Protein AF-A0A699ZHP1-F1 (afdb_monomer_lite)

Sequence (388 aa):
MDAKLERIQKSLENYLENKRQQSHIVPPAAAPRPALHLQFPRFYFLSSDDLLEILGQAKDPLNVQSHLKKCFEGIKKLDMNTPGDNERKQYLSLGIHSPDGEYLPFAGPVVTEGRPEEWLNRVEEAMFATTKKHLYKVLEDSKGPKCALRAATKKEKWVKDNQGQMIITAGQIVWTFECEKALGDLENARRAVKALKKKWVSYLNKLTAVTRSKLNKVERNKVVSLITIEVHARDVIEKLSKSNCTSVNDFEWVSQLRFYWDKDLNDCVVKQVLSVFVYGYEYQGNNGRLVITPLTDRCYMTLGAAMFTRRGGNPLGPAGTGKTETVKDFGKVWRTQPGVASWAARRLGWRKMVVETGRPAGWVVVEAGLQANPQPADDLLLLLTMDS

Foldseek 3Di:
DVVVVVVVVVVLVVVLVCLQCCVPDDDPPPDDDDRNLQHDLLCLLDDSVLVCQLQVCQQPLQSNLPCVVLRAQFANGFQWDDCPVVPHHAIWTQWGQGPLRDIQGFPDIQTSHGGNSNSVVSVLVRLQVSLLVQLVVLLVCCDDPNHCLPALVSVLVSLVVGFLLSNQQSVLQVLLVQLQVLLVPLVCSLVSLVVVLVSLVVSLVSLVVSCVDDDDSLSNLSSQQNSLSSVVSSVLSVVCNVVVRRHCPDLSNLQDWHWHCDPVVNFIWIHHNPAIATQASRRNGSPGADRCDPVLSVQLNQCRVCVRVLHFDWDWDAPPPCPLVSQVNSCSSSVAHVPQQSVQSVPDPDPDDPQVDSHGRTQRWGFDPDPDDDDDTRTITRDSDDDD

pLDDT: mean 75.22, std 22.06, range [23.98, 96.12]

Structure (mmCIF, N/CA/C/O backbone):
data_AF-A0A699ZHP1-F1
#
_entry.id   AF-A0A699ZHP1-F1
#
loop_
_atom_site.group_PDB
_atom_site.id
_atom_site.type_symbol
_atom_site.label_atom_id
_atom_site.label_alt_id
_atom_site.label_comp_id
_atom_site.label_asym_id
_atom_site.label_entity_id
_atom_site.label_seq_id
_atom_site.pdbx_PDB_ins_code
_atom_site.Cartn_x
_atom_site.Cartn_y
_atom_site.Cartn_z
_atom_site.occupancy
_atom_site.B_iso_or_equiv
_atom_site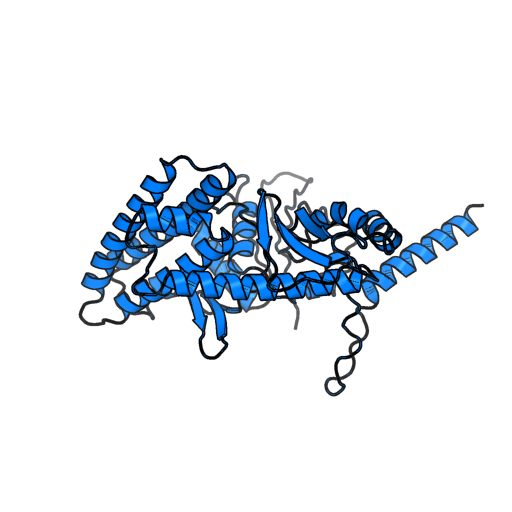.auth_seq_id
_atom_site.auth_comp_id
_atom_site.auth_asym_id
_atom_site.auth_atom_id
_atom_site.pdbx_PDB_model_num
ATOM 1 N N . MET A 1 1 ? 12.804 18.645 -50.765 1.00 52.72 1 MET A N 1
ATOM 2 C CA . MET A 1 1 ? 13.385 17.867 -49.645 1.00 52.72 1 MET A CA 1
ATOM 3 C C . MET A 1 1 ? 12.297 17.488 -48.635 1.00 52.72 1 MET A C 1
ATOM 5 O O . MET A 1 1 ? 12.365 16.406 -48.064 1.00 52.72 1 MET A O 1
ATOM 9 N N . ASP A 1 2 ? 11.241 18.299 -48.534 1.00 62.34 2 ASP A N 1
ATOM 10 C CA . ASP A 1 2 ? 10.147 18.166 -47.560 1.00 62.34 2 ASP A CA 1
ATOM 11 C C . ASP A 1 2 ? 9.269 16.922 -47.730 1.00 62.34 2 ASP A C 1
ATOM 13 O O . ASP A 1 2 ? 9.031 16.220 -46.757 1.00 62.34 2 ASP A O 1
ATOM 17 N N . ALA A 1 3 ? 8.910 16.526 -48.958 1.00 69.62 3 ALA A N 1
ATOM 18 C CA . ALA A 1 3 ? 8.063 15.342 -49.178 1.00 69.62 3 ALA A CA 1
ATOM 19 C C . ALA A 1 3 ? 8.698 14.016 -48.697 1.00 69.62 3 ALA A C 1
ATOM 21 O O . ALA A 1 3 ? 8.002 13.067 -48.330 1.00 69.62 3 ALA A O 1
ATOM 22 N N . LYS A 1 4 ? 10.037 13.925 -48.692 1.00 72.12 4 LYS A N 1
ATOM 23 C CA . LYS A 1 4 ? 10.760 12.752 -48.171 1.00 72.12 4 LYS A CA 1
ATOM 24 C C . LYS A 1 4 ? 10.788 12.766 -46.642 1.00 72.12 4 LYS A C 1
ATOM 26 O O . LYS A 1 4 ? 10.653 11.707 -46.035 1.00 72.12 4 LYS A O 1
ATOM 31 N N . LEU A 1 5 ? 10.922 13.949 -46.043 1.00 69.44 5 LEU A N 1
ATOM 32 C CA . LEU A 1 5 ? 10.890 14.144 -44.596 1.00 69.44 5 LEU A CA 1
ATOM 33 C C . LEU A 1 5 ? 9.489 13.860 -44.033 1.00 69.44 5 LEU A C 1
ATOM 35 O O . LEU A 1 5 ? 9.367 13.074 -43.099 1.00 69.44 5 LEU A O 1
ATOM 39 N N . GLU A 1 6 ? 8.438 14.379 -44.670 1.00 70.19 6 GLU A N 1
ATOM 40 C CA . GLU A 1 6 ? 7.038 14.114 -44.311 1.00 70.19 6 GLU A CA 1
ATOM 41 C C . GLU A 1 6 ? 6.690 12.625 -44.413 1.00 70.19 6 GLU A C 1
ATOM 43 O O . GLU A 1 6 ? 6.018 12.068 -43.546 1.00 70.19 6 GLU A O 1
ATOM 48 N N . ARG A 1 7 ? 7.187 11.931 -45.446 1.00 72.69 7 ARG A N 1
ATOM 49 C CA . ARG A 1 7 ? 6.970 10.485 -45.600 1.00 72.69 7 ARG A CA 1
ATOM 50 C C . ARG A 1 7 ? 7.659 9.677 -44.498 1.00 72.69 7 ARG A C 1
ATOM 52 O O . ARG A 1 7 ? 7.090 8.691 -44.031 1.00 72.69 7 ARG A O 1
ATOM 59 N N . ILE A 1 8 ? 8.857 10.087 -44.078 1.00 74.38 8 ILE A N 1
ATOM 60 C CA . ILE A 1 8 ? 9.579 9.463 -42.961 1.00 74.38 8 ILE A CA 1
ATOM 61 C C . ILE A 1 8 ? 8.850 9.739 -41.643 1.00 74.38 8 ILE A C 1
ATOM 63 O O . ILE A 1 8 ? 8.622 8.799 -40.887 1.00 74.38 8 ILE A O 1
ATOM 67 N N . GLN A 1 9 ? 8.418 10.978 -41.399 1.00 68.38 9 GLN A N 1
ATOM 68 C CA . GLN A 1 9 ? 7.644 11.349 -40.211 1.00 68.38 9 GLN A CA 1
ATOM 69 C C . GLN A 1 9 ? 6.340 10.556 -40.123 1.00 68.38 9 GLN A C 1
ATOM 71 O O . GLN A 1 9 ? 6.083 9.923 -39.106 1.00 68.38 9 GLN A O 1
ATOM 76 N N . LYS A 1 10 ? 5.574 10.470 -41.213 1.00 71.50 10 LYS A N 1
ATOM 77 C CA . LYS A 1 10 ? 4.336 9.683 -41.259 1.00 71.50 10 LYS A CA 1
ATOM 78 C C . LYS A 1 10 ? 4.587 8.187 -41.057 1.00 71.50 10 LYS A C 1
ATOM 80 O O . LYS A 1 10 ? 3.807 7.509 -40.397 1.00 71.50 10 LYS A O 1
ATOM 85 N N . SER A 1 11 ? 5.684 7.653 -41.596 1.00 72.31 11 SER A N 1
ATOM 86 C CA . SER A 1 11 ? 6.074 6.257 -41.363 1.00 72.31 11 SER A CA 1
ATOM 87 C C . SER A 1 11 ? 6.493 6.005 -39.913 1.00 72.31 11 SER A C 1
ATOM 89 O O . SER A 1 11 ? 6.223 4.927 -39.388 1.00 72.31 11 SER A O 1
ATOM 91 N N . LEU A 1 12 ? 7.148 6.975 -39.273 1.00 72.12 12 LEU A N 1
ATOM 92 C CA . LEU A 1 12 ? 7.563 6.911 -37.875 1.00 72.12 12 LEU A CA 1
ATOM 93 C C . LEU A 1 12 ? 6.357 7.009 -36.941 1.00 72.12 12 LEU A C 1
ATOM 95 O O . LEU A 1 12 ? 6.233 6.202 -36.026 1.00 72.12 12 LEU A O 1
ATOM 99 N N . GLU A 1 13 ? 5.440 7.937 -37.211 1.00 72.44 13 GLU A N 1
ATOM 100 C CA . GLU A 1 13 ? 4.164 8.051 -36.507 1.00 72.44 13 GLU A CA 1
ATOM 101 C C . GLU A 1 13 ? 3.360 6.763 -36.635 1.00 72.44 13 GLU A C 1
ATOM 103 O O . GLU A 1 13 ? 2.956 6.217 -35.617 1.00 72.44 13 GLU A O 1
ATOM 108 N N . ASN A 1 14 ? 3.228 6.206 -37.842 1.00 70.56 14 ASN A N 1
ATOM 109 C CA . ASN A 1 14 ? 2.560 4.922 -38.051 1.00 70.56 14 ASN A CA 1
ATOM 110 C C . ASN A 1 14 ? 3.281 3.767 -37.343 1.00 70.56 14 ASN A C 1
ATOM 112 O O . ASN A 1 14 ? 2.629 2.842 -36.876 1.00 70.56 14 ASN A O 1
ATOM 116 N N . TYR A 1 15 ? 4.613 3.774 -37.256 1.00 70.12 15 TYR A N 1
ATOM 117 C CA . TYR A 1 15 ? 5.363 2.751 -36.523 1.00 70.12 15 TYR A CA 1
ATOM 118 C C . TYR A 1 15 ? 5.148 2.864 -35.011 1.00 70.12 15 TYR A C 1
ATOM 120 O O . TYR A 1 15 ? 4.896 1.857 -34.355 1.00 70.12 15 TYR A O 1
ATOM 128 N N . LEU A 1 16 ? 5.200 4.075 -34.456 1.00 66.88 16 LEU A N 1
ATOM 129 C CA . LEU A 1 16 ? 4.931 4.339 -33.041 1.00 66.88 16 LEU A CA 1
ATOM 130 C C . LEU A 1 16 ? 3.478 4.053 -32.689 1.00 66.88 16 LEU A C 1
ATOM 132 O O . LEU A 1 16 ? 3.195 3.463 -31.650 1.00 66.88 16 LEU A O 1
ATOM 136 N N . GLU A 1 17 ? 2.563 4.433 -33.571 1.00 66.06 17 GLU A N 1
ATOM 137 C CA . GLU A 1 17 ? 1.153 4.126 -33.462 1.00 66.06 17 GLU A CA 1
ATOM 138 C C . GLU A 1 17 ? 0.940 2.625 -33.571 1.00 66.06 17 GLU A C 1
ATOM 140 O O . GLU A 1 17 ? 0.286 2.105 -32.696 1.00 66.06 17 GLU A O 1
ATOM 145 N N . ASN A 1 18 ? 1.594 1.890 -34.472 1.00 64.75 18 ASN A N 1
ATOM 146 C CA . ASN A 1 18 ? 1.578 0.422 -34.487 1.00 64.75 18 ASN A CA 1
ATOM 147 C C . ASN A 1 18 ? 2.233 -0.197 -33.248 1.00 64.75 18 ASN A C 1
ATOM 149 O O . ASN A 1 18 ? 1.796 -1.243 -32.800 1.00 64.75 18 ASN A O 1
ATOM 153 N N . LYS A 1 19 ? 3.257 0.406 -32.647 1.00 63.06 19 LYS A N 1
ATOM 154 C CA . LYS A 1 19 ? 3.838 -0.096 -31.392 1.00 63.06 19 LYS A CA 1
ATOM 155 C C . LYS A 1 19 ? 2.939 0.166 -30.187 1.00 63.06 19 LYS A C 1
ATOM 157 O O . LYS A 1 19 ? 2.912 -0.637 -29.259 1.00 63.06 19 LYS A O 1
ATOM 162 N N . ARG A 1 20 ? 2.134 1.227 -30.241 1.00 62.28 20 ARG A N 1
ATOM 163 C CA . ARG A 1 20 ? 1.015 1.461 -29.322 1.00 62.28 20 ARG A CA 1
ATOM 164 C C . ARG A 1 20 ? -0.159 0.502 -29.643 1.00 62.28 20 ARG A C 1
ATOM 166 O O . ARG A 1 20 ? -0.652 -0.174 -28.744 1.00 62.28 20 ARG A O 1
ATOM 173 N N . GLN A 1 21 ? -0.532 0.352 -30.920 1.00 48.00 21 GLN A N 1
ATOM 174 C CA . GLN A 1 21 ? -1.741 -0.279 -31.493 1.00 48.00 21 GLN A CA 1
ATOM 175 C C . GLN A 1 21 ? -1.615 -1.753 -31.912 1.00 48.00 21 GLN A C 1
ATOM 177 O O . GLN A 1 21 ? -2.642 -2.384 -32.131 1.00 48.00 21 GLN A O 1
ATOM 182 N N . GLN A 1 22 ? -0.437 -2.390 -31.932 1.00 46.50 22 GLN A N 1
ATOM 183 C CA . GLN A 1 22 ? -0.287 -3.863 -32.026 1.00 46.50 22 GLN A CA 1
ATOM 184 C C . GLN A 1 22 ? -0.970 -4.588 -30.837 1.00 46.50 22 GLN A C 1
ATOM 186 O O . GLN A 1 22 ? -0.930 -5.809 -30.725 1.00 46.50 22 GLN A O 1
ATOM 191 N N . SER A 1 23 ? -1.654 -3.805 -29.996 1.00 42.00 23 SER A N 1
ATOM 192 C CA . SER A 1 23 ? -2.767 -4.065 -29.086 1.00 42.00 23 SER A CA 1
ATOM 193 C C . SER A 1 23 ? -4.165 -4.321 -29.678 1.00 42.00 23 SER A C 1
ATOM 195 O O . SER A 1 23 ? -5.074 -4.598 -28.898 1.00 42.00 23 SER A O 1
ATOM 197 N N . HIS A 1 24 ? -4.373 -4.310 -31.002 1.00 35.88 24 HIS A N 1
ATOM 198 C CA . HIS A 1 24 ? -5.721 -4.376 -31.603 1.00 35.88 24 HIS A CA 1
ATOM 199 C C . HIS A 1 24 ? -6.226 -5.735 -32.135 1.00 35.88 24 HIS A C 1
ATOM 201 O O . HIS A 1 24 ? -7.325 -5.775 -32.684 1.00 35.88 24 HIS A O 1
ATOM 207 N N . ILE A 1 25 ? -5.527 -6.862 -31.954 1.00 33.66 25 ILE A N 1
ATOM 208 C CA . ILE A 1 25 ? -6.047 -8.174 -32.403 1.00 33.66 25 ILE A CA 1
ATOM 209 C C . ILE A 1 25 ? -6.575 -8.979 -31.208 1.00 33.66 25 ILE A C 1
ATOM 211 O O . ILE A 1 25 ? -5.808 -9.560 -30.442 1.00 33.66 25 ILE A O 1
ATOM 215 N N . VAL A 1 26 ? -7.901 -9.025 -31.064 1.00 34.53 26 VAL A N 1
ATOM 216 C CA . VAL A 1 26 ? -8.616 -9.970 -30.191 1.00 34.53 26 VAL A CA 1
ATOM 217 C C . VAL A 1 26 ? -8.819 -11.272 -30.977 1.00 34.53 26 VAL A C 1
ATOM 219 O O . VAL A 1 26 ? -9.536 -11.241 -31.977 1.00 34.53 26 VAL A O 1
ATOM 222 N N . PRO A 1 27 ? -8.238 -12.422 -30.586 1.00 32.12 27 PRO A N 1
ATOM 223 C CA . PRO A 1 27 ? -8.700 -13.698 -31.113 1.00 32.12 27 PRO A CA 1
ATOM 224 C C . PRO A 1 27 ? -10.036 -14.082 -30.444 1.00 32.12 27 PRO A C 1
ATOM 226 O O . PRO A 1 27 ? -10.270 -13.725 -29.285 1.00 32.12 27 PRO A O 1
ATOM 229 N N . PRO A 1 28 ? -10.922 -14.811 -31.145 1.00 31.16 28 PRO A N 1
ATOM 230 C CA . PRO A 1 28 ? -12.184 -15.283 -30.584 1.00 31.16 28 PRO A CA 1
ATOM 231 C C . PRO A 1 28 ? -11.946 -16.191 -29.366 1.00 31.16 28 PRO A C 1
ATOM 233 O O . PRO A 1 28 ? -10.908 -16.845 -29.253 1.00 31.16 28 PRO A O 1
ATOM 236 N N . ALA A 1 29 ? -12.934 -16.225 -28.468 1.00 39.66 29 ALA A N 1
ATOM 237 C CA . ALA A 1 29 ? -12.890 -16.688 -27.074 1.00 39.66 29 ALA A CA 1
ATOM 238 C C . ALA A 1 29 ? -12.468 -18.156 -26.798 1.00 39.66 29 ALA A C 1
ATOM 240 O O . ALA A 1 29 ? -12.630 -18.625 -25.675 1.00 39.66 29 ALA A O 1
ATOM 241 N N . ALA A 1 30 ? -11.923 -18.886 -27.773 1.00 33.75 30 ALA A N 1
ATOM 242 C CA . ALA A 1 30 ? -11.600 -20.309 -27.650 1.00 33.75 30 ALA A CA 1
ATOM 243 C C . ALA A 1 30 ? -10.181 -20.710 -28.110 1.00 33.75 30 ALA A C 1
ATOM 245 O O . ALA A 1 30 ? -9.866 -21.897 -28.110 1.00 33.75 30 ALA A O 1
ATOM 246 N N . ALA A 1 31 ? -9.304 -19.770 -28.477 1.00 28.89 31 ALA A N 1
ATOM 247 C CA . ALA A 1 31 ? -7.920 -20.095 -28.844 1.00 28.89 31 ALA A CA 1
ATOM 248 C C . ALA A 1 31 ? -6.948 -19.939 -27.651 1.00 28.89 31 ALA A C 1
ATOM 250 O O . ALA A 1 31 ? -7.197 -19.114 -26.765 1.00 28.89 31 ALA A O 1
ATOM 251 N N . PRO A 1 32 ? -5.820 -20.683 -27.610 1.00 31.91 32 PRO A N 1
ATOM 252 C CA . PRO A 1 32 ? -4.766 -20.472 -26.616 1.00 31.91 32 PRO A CA 1
ATOM 253 C C . PRO A 1 32 ? -4.280 -19.012 -26.654 1.00 31.91 32 PRO A C 1
ATOM 255 O O . PRO A 1 32 ? -4.531 -18.295 -27.621 1.00 31.91 32 PRO A O 1
ATOM 258 N N . ARG A 1 33 ? -3.572 -18.551 -25.617 1.00 39.47 33 ARG A N 1
ATOM 259 C CA . ARG A 1 33 ? -3.128 -17.152 -25.443 1.00 39.47 33 ARG A CA 1
ATOM 260 C C . ARG A 1 33 ? -1.634 -16.918 -25.795 1.00 39.47 33 ARG A C 1
ATOM 262 O O . ARG A 1 33 ? -0.928 -16.448 -24.907 1.00 39.47 33 ARG A O 1
ATOM 269 N N . PRO A 1 34 ? -1.059 -17.196 -26.992 1.00 31.14 34 PRO A N 1
ATOM 270 C CA . PRO A 1 34 ? 0.388 -17.063 -27.163 1.00 31.14 34 PRO A CA 1
ATOM 271 C C . PRO A 1 34 ? 0.831 -15.714 -27.762 1.00 31.14 34 PRO A C 1
ATOM 273 O O . PRO A 1 34 ? 2.028 -15.488 -27.859 1.00 31.14 34 PRO A O 1
ATOM 276 N N . ALA A 1 35 ? -0.074 -14.803 -28.160 1.00 31.94 35 ALA A N 1
ATOM 277 C CA . ALA A 1 35 ? 0.300 -13.603 -28.939 1.00 31.94 35 ALA A CA 1
ATOM 278 C C . ALA A 1 35 ? 0.097 -12.240 -28.237 1.00 31.94 35 ALA A C 1
ATOM 280 O O . ALA A 1 35 ? 0.490 -11.211 -28.779 1.00 31.94 35 ALA A O 1
ATOM 281 N N . LEU A 1 36 ? -0.475 -12.204 -27.028 1.00 35.25 36 LEU A N 1
ATOM 282 C CA . LEU A 1 36 ? -0.736 -10.957 -26.280 1.00 35.25 36 LEU A CA 1
ATOM 283 C C . LEU A 1 36 ? 0.455 -10.467 -25.427 1.00 35.25 36 LEU A C 1
ATOM 285 O O . LEU A 1 36 ? 0.421 -9.347 -24.928 1.00 35.25 36 LEU A O 1
ATOM 289 N N . HIS A 1 37 ? 1.524 -11.261 -25.289 1.00 39.12 37 HIS A N 1
ATOM 290 C CA . HIS A 1 37 ? 2.690 -10.952 -24.438 1.00 39.12 37 HIS A CA 1
ATOM 291 C C . HIS A 1 37 ? 3.654 -9.881 -24.996 1.00 39.12 37 HIS A C 1
ATOM 293 O O . HIS A 1 37 ? 4.602 -9.499 -24.313 1.00 39.12 37 HIS A O 1
ATOM 299 N N . LEU A 1 38 ? 3.421 -9.371 -26.211 1.00 44.81 38 LEU A N 1
ATOM 300 C CA . LEU A 1 38 ? 4.279 -8.369 -26.870 1.00 44.81 38 LEU A CA 1
ATOM 301 C C . LEU A 1 38 ? 3.907 -6.912 -26.544 1.00 44.81 38 LEU A C 1
ATOM 303 O O . LEU A 1 38 ? 4.507 -5.985 -27.078 1.00 44.81 38 LEU A O 1
ATOM 307 N N . GLN A 1 39 ? 2.896 -6.688 -25.705 1.00 62.38 39 GLN A N 1
ATOM 308 C CA . GLN A 1 39 ? 2.345 -5.358 -25.461 1.00 62.38 39 GLN A CA 1
ATOM 309 C C . GLN A 1 39 ? 2.686 -4.907 -24.046 1.00 62.38 39 GLN A C 1
ATOM 311 O O . GLN A 1 39 ? 2.377 -5.612 -23.090 1.00 62.38 39 GLN A O 1
ATOM 316 N N . PHE A 1 40 ? 3.278 -3.720 -23.909 1.00 71.81 40 PHE A N 1
ATOM 317 C CA . PHE A 1 40 ? 3.445 -3.049 -22.621 1.00 71.81 40 PHE A CA 1
ATOM 318 C C . PHE A 1 40 ? 2.531 -1.812 -22.587 1.00 71.81 40 PHE A C 1
ATOM 320 O O . PHE A 1 40 ? 2.897 -0.754 -23.109 1.00 71.81 40 PHE A O 1
ATOM 327 N N . PRO A 1 41 ? 1.317 -1.913 -22.002 1.00 69.62 41 PRO A N 1
ATOM 328 C CA . PRO A 1 41 ? 0.298 -0.858 -22.060 1.00 69.62 41 PRO A CA 1
ATOM 329 C C . PRO A 1 41 ? 0.749 0.492 -21.495 1.00 69.62 41 PRO A C 1
ATOM 331 O O . PRO A 1 41 ? 0.171 1.531 -21.802 1.00 69.62 41 PRO A O 1
ATOM 334 N N . ARG A 1 42 ? 1.792 0.508 -20.667 1.00 76.19 42 ARG A N 1
ATOM 335 C CA . ARG A 1 42 ? 2.310 1.729 -20.048 1.00 76.19 42 ARG A CA 1
ATOM 336 C C . ARG A 1 42 ? 2.996 2.670 -21.046 1.00 76.19 42 ARG A C 1
ATOM 338 O O . ARG A 1 42 ? 3.093 3.862 -20.772 1.00 76.19 42 ARG A O 1
ATOM 345 N N . PHE A 1 43 ? 3.382 2.189 -22.229 1.00 77.00 43 PHE A N 1
ATOM 346 C CA . PHE A 1 43 ? 3.931 3.037 -23.295 1.00 77.00 43 PHE A CA 1
ATOM 347 C C . PHE A 1 43 ? 2.943 4.063 -23.858 1.00 77.00 43 PHE A C 1
ATOM 349 O O . PHE A 1 43 ? 3.375 5.062 -24.426 1.00 77.00 43 PHE A O 1
ATOM 356 N N . TYR A 1 44 ? 1.636 3.882 -23.650 1.00 68.81 44 TYR A N 1
ATOM 357 C CA . TYR A 1 44 ? 0.631 4.885 -24.018 1.00 68.81 44 TYR A CA 1
ATOM 358 C C . TYR A 1 44 ? 0.781 6.211 -23.265 1.00 68.81 44 TYR A C 1
ATOM 360 O O . TYR A 1 44 ? 0.340 7.247 -23.750 1.00 68.81 44 TYR A O 1
ATOM 368 N N . PHE A 1 45 ? 1.405 6.182 -22.090 1.00 70.19 45 PHE A N 1
ATOM 369 C CA . PHE A 1 45 ? 1.596 7.358 -21.245 1.00 70.19 45 PHE A CA 1
ATOM 370 C C . PHE A 1 45 ? 2.929 8.068 -21.512 1.00 70.19 45 PHE A C 1
ATOM 372 O O . PHE A 1 45 ? 3.229 9.076 -20.874 1.00 70.19 45 PHE A O 1
ATOM 379 N N . LEU A 1 46 ? 3.738 7.541 -22.435 1.00 74.38 46 LEU A N 1
ATOM 380 C CA . LEU A 1 46 ? 5.011 8.129 -22.824 1.00 74.38 46 LEU A CA 1
ATOM 381 C C . LEU A 1 46 ? 4.845 9.037 -24.042 1.00 74.38 46 LEU A C 1
ATOM 383 O O . LEU A 1 46 ? 4.063 8.760 -24.957 1.00 74.38 46 LEU A O 1
ATOM 387 N N . SER A 1 47 ? 5.641 10.107 -24.071 1.00 80.44 47 SER A N 1
ATOM 388 C CA . SER A 1 47 ? 5.798 10.916 -25.277 1.00 80.44 47 SER A CA 1
ATOM 389 C C . SER A 1 47 ? 6.355 10.064 -26.427 1.00 80.44 47 SER A C 1
ATOM 391 O O . SER A 1 47 ? 6.946 9.002 -26.215 1.00 80.44 47 SER A O 1
ATOM 393 N N . SER A 1 48 ? 6.141 10.506 -27.667 1.00 77.38 48 SER A N 1
ATOM 394 C CA . SER A 1 48 ? 6.714 9.826 -28.836 1.00 77.38 48 SER A CA 1
ATOM 395 C C . SER A 1 48 ? 8.244 9.776 -28.767 1.00 77.38 48 SER A C 1
ATOM 397 O O . SER A 1 48 ? 8.817 8.736 -29.078 1.00 77.38 48 SER A O 1
ATOM 399 N N . ASP A 1 49 ? 8.879 10.842 -28.277 1.00 83.00 49 ASP A N 1
ATOM 400 C CA . ASP A 1 49 ? 10.335 10.935 -28.137 1.00 83.00 49 ASP A CA 1
ATOM 401 C C . ASP A 1 49 ? 10.865 9.954 -27.082 1.00 83.00 49 ASP A C 1
ATOM 403 O O . ASP A 1 49 ? 11.767 9.172 -27.366 1.00 83.00 49 ASP A O 1
ATOM 407 N N . ASP A 1 50 ? 10.226 9.892 -25.906 1.00 84.00 50 ASP A N 1
ATOM 408 C CA . ASP A 1 50 ? 10.565 8.911 -24.865 1.00 84.00 50 ASP A CA 1
ATOM 409 C C . ASP A 1 50 ? 10.458 7.472 -25.369 1.00 84.00 50 ASP A C 1
ATOM 411 O O . ASP A 1 50 ? 11.301 6.627 -25.069 1.00 84.00 50 ASP A O 1
ATOM 415 N N . LEU A 1 51 ? 9.396 7.175 -26.121 1.00 82.12 51 LEU A N 1
ATOM 416 C CA . LEU A 1 51 ? 9.183 5.840 -26.660 1.00 82.12 51 LEU A CA 1
ATOM 417 C C . LEU A 1 51 ? 10.275 5.479 -27.676 1.00 82.12 51 LEU A C 1
ATOM 419 O O . LEU A 1 51 ? 10.766 4.352 -27.665 1.00 82.12 51 LEU A O 1
ATOM 423 N N . LEU A 1 52 ? 10.691 6.425 -28.523 1.00 83.31 52 LEU A N 1
ATOM 424 C CA . LEU A 1 52 ? 11.794 6.220 -29.462 1.00 83.31 52 LEU A CA 1
ATOM 425 C C . LEU A 1 52 ? 13.126 5.999 -28.748 1.00 83.31 52 LEU A C 1
ATOM 427 O O . LEU A 1 52 ? 13.871 5.107 -29.150 1.00 83.31 52 LEU A O 1
ATOM 431 N N . GLU A 1 53 ? 13.409 6.750 -27.685 1.00 86.00 53 GLU A N 1
ATOM 432 C CA . GLU A 1 53 ? 14.623 6.567 -26.885 1.00 86.00 53 GLU A CA 1
ATOM 433 C C . GLU A 1 53 ? 14.655 5.176 -26.242 1.00 86.00 53 GLU A C 1
ATOM 435 O O . GLU A 1 53 ? 15.637 4.449 -26.396 1.00 86.00 53 GLU A O 1
ATOM 440 N N . ILE A 1 54 ? 13.556 4.735 -25.623 1.00 86.00 54 ILE A N 1
ATOM 441 C CA . ILE A 1 54 ? 13.463 3.392 -25.031 1.00 86.00 54 ILE A CA 1
ATOM 442 C C . ILE A 1 54 ? 13.669 2.301 -26.089 1.00 86.00 54 ILE A C 1
ATOM 444 O O . ILE A 1 54 ? 14.423 1.354 -25.860 1.00 86.00 54 ILE A O 1
ATOM 448 N N . LEU A 1 55 ? 13.013 2.417 -27.248 1.00 83.94 55 LEU A N 1
ATOM 449 C CA . LEU A 1 55 ? 13.108 1.419 -28.318 1.00 83.94 55 LEU A CA 1
ATOM 450 C C . LEU A 1 55 ? 14.479 1.431 -29.011 1.00 83.94 55 LEU A C 1
ATOM 452 O O . LEU A 1 55 ? 14.965 0.375 -29.420 1.00 83.94 55 LEU A O 1
ATOM 456 N N . GLY A 1 56 ? 15.120 2.597 -29.118 1.00 83.12 56 GLY A N 1
ATOM 457 C CA . GLY A 1 56 ? 16.466 2.756 -29.668 1.00 83.12 56 GLY A CA 1
ATOM 458 C C . GLY A 1 56 ? 17.555 2.153 -28.776 1.00 83.12 56 GLY A C 1
ATOM 459 O O . GLY A 1 56 ? 18.560 1.658 -29.283 1.00 83.12 56 GLY A O 1
ATOM 460 N N . GLN A 1 57 ? 17.325 2.115 -27.461 1.00 82.19 57 GLN A N 1
ATOM 461 C CA . GLN A 1 57 ? 18.248 1.574 -26.456 1.00 82.19 57 GLN A CA 1
ATOM 462 C C . GLN A 1 57 ? 18.050 0.071 -26.178 1.00 82.19 57 GLN A C 1
ATOM 464 O O . GLN A 1 57 ? 18.529 -0.444 -25.173 1.00 82.19 57 GLN A O 1
ATOM 469 N N . ALA A 1 58 ? 17.395 -0.681 -27.073 1.00 74.44 58 ALA A N 1
ATOM 470 C CA . ALA A 1 58 ? 17.114 -2.111 -26.873 1.00 74.44 58 ALA A CA 1
ATOM 471 C C . ALA A 1 58 ? 18.361 -2.991 -26.624 1.00 74.44 58 ALA A C 1
ATOM 473 O O . ALA A 1 58 ? 18.238 -4.087 -26.083 1.00 74.44 58 ALA A O 1
ATOM 474 N N . LYS A 1 59 ? 19.554 -2.530 -27.027 1.00 77.81 59 LYS A N 1
ATOM 475 C CA . LYS A 1 59 ? 20.829 -3.230 -26.802 1.00 77.81 59 LYS A CA 1
ATOM 476 C C . LYS A 1 59 ? 21.467 -2.934 -25.442 1.00 77.81 59 LYS A C 1
ATOM 478 O O . LYS A 1 59 ? 22.289 -3.730 -25.005 1.00 77.81 59 LYS A O 1
ATOM 483 N N . ASP A 1 60 ? 21.109 -1.823 -24.799 1.00 83.94 60 ASP A N 1
ATOM 484 C CA . ASP A 1 60 ? 21.666 -1.410 -23.510 1.00 83.94 60 ASP A CA 1
ATOM 485 C C . ASP A 1 60 ? 20.541 -1.052 -22.518 1.00 83.94 60 ASP A C 1
ATOM 487 O O . ASP A 1 60 ? 20.083 0.097 -22.451 1.00 83.94 60 ASP A O 1
ATOM 491 N N . PRO A 1 61 ? 20.082 -2.037 -21.722 1.00 85.69 61 PRO A N 1
ATOM 492 C CA . PRO A 1 61 ? 19.007 -1.860 -20.747 1.00 85.69 61 PRO A CA 1
ATOM 493 C C . PRO A 1 61 ? 19.294 -0.793 -19.682 1.00 85.69 61 PRO A C 1
ATOM 495 O O . PRO A 1 61 ? 18.354 -0.259 -19.086 1.00 85.69 61 PRO A O 1
ATOM 498 N N . LEU A 1 62 ? 20.567 -0.450 -19.438 1.00 87.00 62 LEU A N 1
ATOM 499 C CA . LEU A 1 62 ? 20.935 0.566 -18.451 1.00 87.00 62 LEU A CA 1
ATOM 500 C C . LEU A 1 62 ? 20.452 1.959 -18.862 1.00 87.00 62 LEU A C 1
ATOM 502 O O . LEU A 1 62 ? 20.042 2.736 -17.999 1.00 87.00 62 LEU A O 1
ATOM 506 N N . ASN A 1 63 ? 20.406 2.259 -20.161 1.00 87.31 63 ASN A N 1
ATOM 507 C CA . ASN A 1 63 ? 19.943 3.559 -20.654 1.00 87.31 63 ASN A CA 1
ATOM 508 C C . ASN A 1 63 ? 18.419 3.720 -20.534 1.00 87.31 63 ASN A C 1
ATOM 510 O O . ASN A 1 63 ? 17.925 4.838 -20.422 1.00 87.31 63 ASN A O 1
ATOM 514 N N . VAL A 1 64 ? 17.666 2.616 -20.456 1.00 88.81 64 VAL A N 1
ATOM 515 C CA . VAL A 1 64 ? 16.203 2.637 -20.261 1.00 88.81 64 VAL A CA 1
ATOM 516 C C . VAL A 1 64 ? 15.817 3.077 -18.836 1.00 88.81 64 VAL A C 1
ATOM 518 O O . VAL A 1 64 ? 14.710 3.570 -18.608 1.00 88.81 64 VAL A O 1
ATOM 521 N N . GLN A 1 65 ? 16.734 2.962 -17.866 1.00 88.75 65 GLN A N 1
ATOM 522 C CA . GLN A 1 65 ? 16.512 3.287 -16.449 1.00 88.75 65 GLN A CA 1
ATOM 523 C C . GLN A 1 65 ? 15.973 4.709 -16.216 1.00 88.75 65 GLN A C 1
ATOM 525 O O . GLN A 1 65 ? 15.122 4.916 -1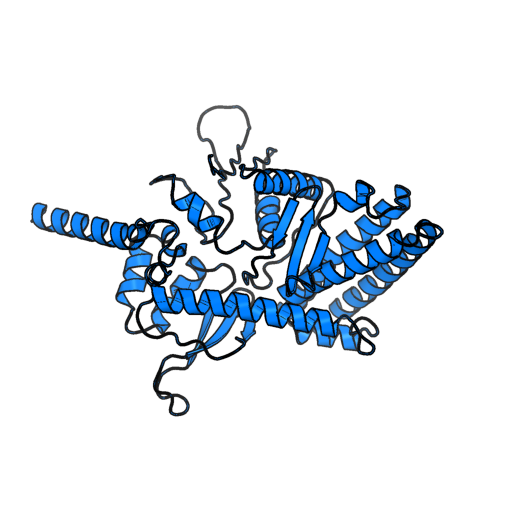5.350 1.00 88.75 65 GLN A O 1
ATOM 530 N N . SER A 1 66 ? 16.425 5.693 -17.002 1.00 89.00 66 SER A N 1
ATOM 531 C CA . SER A 1 66 ? 16.007 7.103 -16.899 1.00 89.00 66 SER A CA 1
ATOM 532 C C . SER A 1 66 ? 14.506 7.307 -17.164 1.00 89.00 66 SER A C 1
ATOM 534 O O . SER A 1 66 ? 13.895 8.230 -16.607 1.00 89.00 66 SER A O 1
ATOM 536 N N . HIS A 1 67 ? 13.901 6.416 -17.955 1.00 87.50 67 HIS A N 1
ATOM 537 C CA . HIS A 1 67 ? 12.489 6.440 -18.328 1.00 87.50 67 HIS A CA 1
ATOM 538 C C . HIS A 1 67 ? 11.606 5.599 -17.397 1.00 87.50 67 HIS A C 1
ATOM 540 O O . HIS A 1 67 ? 10.383 5.736 -17.438 1.00 87.50 67 HIS A O 1
ATOM 546 N N . LEU A 1 68 ? 12.177 4.777 -16.506 1.00 87.44 68 LEU A N 1
ATOM 547 C CA . LEU A 1 68 ? 11.393 3.913 -15.612 1.00 87.44 68 LEU A CA 1
ATOM 548 C C . LEU A 1 68 ? 10.482 4.703 -14.672 1.00 87.44 68 LEU A C 1
ATOM 550 O O . LEU A 1 68 ? 9.344 4.297 -14.471 1.00 87.44 68 LEU A O 1
ATOM 554 N N . LYS A 1 69 ? 10.913 5.878 -14.198 1.00 85.00 69 LYS A N 1
ATOM 555 C CA . LYS A 1 69 ? 10.071 6.795 -13.401 1.00 85.00 69 LYS A CA 1
ATOM 556 C C . LYS A 1 69 ? 8.826 7.283 -14.151 1.00 85.00 69 LYS A C 1
ATOM 558 O O . LYS A 1 69 ? 7.851 7.700 -13.536 1.00 85.00 69 LYS A O 1
ATOM 563 N N . LYS A 1 70 ? 8.907 7.311 -15.487 1.00 82.19 70 LYS A N 1
ATOM 564 C CA . LYS A 1 70 ? 7.798 7.662 -16.372 1.00 82.19 70 LYS A CA 1
ATOM 565 C C . LYS A 1 70 ? 6.963 6.446 -16.713 1.00 82.19 70 LYS A C 1
ATOM 567 O O . LYS A 1 70 ? 5.912 6.683 -17.264 1.00 82.19 70 LYS A O 1
ATOM 572 N N . CYS A 1 71 ? 7.431 5.219 -16.443 1.00 81.38 71 CYS A N 1
ATOM 573 C CA . CYS A 1 71 ? 6.747 3.936 -16.653 1.00 81.38 71 CYS A CA 1
ATOM 574 C C . CYS A 1 71 ? 6.010 3.470 -15.379 1.00 81.38 71 CYS A C 1
ATOM 576 O O . CYS A 1 71 ? 4.880 2.998 -15.429 1.00 81.38 71 CYS A O 1
ATOM 578 N N . PHE A 1 72 ? 6.640 3.630 -14.220 1.00 84.38 72 PHE A N 1
ATOM 579 C CA . PHE A 1 72 ? 6.181 3.115 -12.937 1.00 84.38 72 PHE A CA 1
ATOM 580 C C . PHE A 1 72 ? 6.282 4.198 -11.868 1.00 84.38 72 PHE A C 1
ATOM 582 O O . PHE A 1 72 ? 7.257 4.944 -11.817 1.00 84.38 72 PHE A O 1
ATOM 589 N N . GLU A 1 73 ? 5.312 4.240 -10.957 1.00 80.50 73 GLU A N 1
ATOM 590 C CA . GLU A 1 73 ? 5.342 5.200 -9.853 1.00 80.50 73 GLU A CA 1
ATOM 591 C C . GLU A 1 73 ? 6.413 4.845 -8.809 1.00 80.50 73 GLU A C 1
ATOM 593 O O . GLU A 1 73 ? 7.155 5.715 -8.354 1.00 80.50 73 GLU A O 1
ATOM 598 N N . GLY A 1 74 ? 6.520 3.563 -8.438 1.00 85.31 74 GLY A N 1
ATOM 599 C CA . GLY A 1 74 ? 7.425 3.105 -7.381 1.00 85.31 74 GLY A CA 1
ATOM 600 C C . GLY A 1 74 ? 8.807 2.649 -7.836 1.00 85.31 74 GLY A C 1
ATOM 601 O O . GLY A 1 74 ? 9.570 2.184 -6.991 1.00 85.31 74 GLY A O 1
ATOM 602 N N . ILE A 1 75 ? 9.154 2.766 -9.123 1.00 90.81 75 ILE A N 1
ATOM 603 C CA . ILE A 1 75 ? 10.466 2.355 -9.649 1.00 90.81 75 ILE A CA 1
ATOM 604 C C . ILE A 1 75 ? 11.236 3.595 -10.100 1.00 90.81 75 ILE A C 1
ATOM 606 O O . ILE A 1 75 ? 10.950 4.186 -11.137 1.00 90.81 75 ILE A O 1
ATOM 610 N N . LYS A 1 76 ? 12.255 3.975 -9.326 1.00 91.25 76 LYS A N 1
ATOM 611 C CA . LYS A 1 76 ? 13.241 4.980 -9.746 1.00 91.25 76 LYS A CA 1
ATOM 612 C C . LYS A 1 76 ? 14.317 4.350 -10.616 1.00 91.25 76 LYS A C 1
ATOM 614 O O . LYS A 1 76 ? 14.694 4.931 -11.626 1.00 91.25 76 LYS A O 1
ATOM 619 N N . LYS A 1 77 ? 14.838 3.206 -10.173 1.00 93.38 77 LYS A N 1
ATOM 620 C CA . LYS A 1 77 ? 15.814 2.405 -10.907 1.00 93.38 77 LYS A CA 1
ATOM 621 C C . LYS A 1 77 ? 15.708 0.934 -10.514 1.00 93.38 77 LYS A C 1
ATOM 623 O O . LYS A 1 77 ? 15.332 0.619 -9.385 1.00 93.38 77 LYS A O 1
ATOM 628 N N . LEU A 1 78 ? 16.067 0.054 -11.430 1.00 93.50 78 LEU A N 1
ATOM 629 C CA . LEU A 1 78 ? 16.279 -1.364 -11.189 1.00 93.50 78 LEU A CA 1
ATOM 630 C C . LEU A 1 78 ? 17.722 -1.598 -10.746 1.00 93.50 78 LEU A C 1
ATOM 632 O O . LEU A 1 78 ? 18.647 -0.950 -11.235 1.00 93.50 78 LEU A O 1
ATOM 636 N N . ASP A 1 79 ? 17.904 -2.522 -9.818 1.00 92.62 79 ASP A N 1
ATOM 637 C CA . ASP A 1 79 ? 19.216 -3.006 -9.404 1.00 92.62 79 ASP A CA 1
ATOM 638 C C . ASP A 1 79 ? 19.684 -4.032 -10.437 1.00 92.62 79 ASP A C 1
ATOM 640 O O . ASP A 1 79 ? 19.306 -5.200 -10.354 1.00 92.62 79 ASP A O 1
ATOM 644 N N . MET A 1 80 ? 20.333 -3.552 -11.503 1.00 89.38 80 MET A N 1
ATOM 645 C CA . MET A 1 80 ? 20.763 -4.355 -12.650 1.00 89.38 80 MET A CA 1
ATOM 646 C C . MET A 1 80 ? 22.243 -4.706 -12.532 1.00 89.38 80 MET A C 1
ATOM 648 O O . MET A 1 80 ? 23.084 -3.816 -12.426 1.00 89.38 80 MET A O 1
ATOM 652 N N . ASN A 1 81 ? 22.551 -5.991 -12.651 1.00 85.62 81 ASN A N 1
ATOM 653 C CA . ASN A 1 81 ? 23.909 -6.493 -12.786 1.00 85.62 81 ASN A CA 1
ATOM 654 C C . ASN A 1 81 ? 24.232 -6.664 -14.271 1.00 85.62 81 ASN A C 1
ATOM 656 O O . ASN A 1 81 ? 23.411 -7.187 -15.035 1.00 85.62 81 ASN A O 1
ATOM 660 N N . THR A 1 82 ? 25.426 -6.236 -14.670 1.00 78.19 82 THR A N 1
ATOM 661 C CA . THR A 1 82 ? 25.899 -6.315 -16.052 1.00 78.19 82 THR A CA 1
ATOM 662 C C . THR A 1 82 ? 26.440 -7.709 -16.389 1.00 78.19 82 THR A C 1
ATOM 664 O O . THR A 1 82 ? 26.911 -8.433 -15.506 1.00 78.19 82 THR A O 1
ATOM 667 N N . PRO A 1 83 ? 26.409 -8.105 -17.674 1.00 69.31 83 PRO A N 1
ATOM 668 C CA . PRO A 1 83 ? 27.172 -9.252 -18.149 1.00 69.31 83 PRO A CA 1
ATOM 669 C C . PRO A 1 83 ? 28.663 -9.055 -17.835 1.00 69.31 83 PRO A C 1
ATOM 671 O O . PRO A 1 83 ? 29.211 -7.988 -18.103 1.00 69.31 83 PRO A O 1
ATOM 674 N N . GLY A 1 84 ? 29.315 -10.067 -17.263 1.00 63.62 84 GLY A N 1
ATOM 675 C CA . GLY A 1 84 ? 30.718 -10.012 -16.829 1.00 63.62 84 GLY A CA 1
ATOM 676 C C . GLY A 1 84 ? 30.926 -9.796 -15.325 1.00 63.62 84 GLY A C 1
ATOM 677 O O . GLY A 1 84 ? 31.927 -10.272 -14.794 1.00 63.62 84 GLY A O 1
ATOM 678 N N . ASP A 1 85 ? 29.964 -9.205 -14.609 1.00 62.91 85 ASP A N 1
ATOM 679 C CA . ASP A 1 85 ? 29.979 -9.200 -13.141 1.00 62.91 85 ASP A CA 1
ATOM 680 C C . ASP A 1 85 ? 29.623 -10.604 -12.619 1.00 62.91 85 ASP A C 1
ATOM 682 O O . ASP A 1 85 ? 28.550 -11.143 -12.915 1.00 62.91 85 ASP A O 1
ATOM 686 N N . ASN A 1 86 ? 30.511 -11.207 -11.821 1.00 59.97 86 ASN A N 1
ATOM 687 C CA . ASN A 1 86 ? 30.356 -12.562 -11.266 1.00 59.97 86 ASN A CA 1
ATOM 688 C C . ASN A 1 86 ? 30.105 -13.661 -12.329 1.00 59.97 86 ASN A C 1
ATOM 690 O O . ASN A 1 86 ? 29.244 -14.516 -12.125 1.00 59.97 86 ASN A O 1
ATOM 694 N N . GLU A 1 87 ? 30.811 -13.620 -13.470 1.00 59.53 87 GLU A N 1
ATOM 695 C CA . GLU A 1 87 ? 30.741 -14.626 -14.561 1.00 59.53 87 GLU A CA 1
ATOM 696 C C . GLU A 1 87 ? 29.364 -14.763 -15.250 1.00 59.53 87 GLU A C 1
ATOM 698 O O . GLU A 1 87 ? 29.057 -15.761 -15.910 1.00 59.53 87 GLU A O 1
ATOM 703 N N . ARG A 1 88 ? 28.499 -13.750 -15.128 1.00 64.19 88 ARG A N 1
ATOM 704 C CA . ARG A 1 88 ? 27.140 -13.787 -15.688 1.00 64.19 88 ARG A CA 1
ATOM 705 C C . ARG A 1 88 ? 27.123 -13.427 -17.170 1.00 64.19 88 ARG A C 1
ATOM 707 O O . ARG A 1 88 ? 27.786 -12.490 -17.600 1.00 64.19 88 ARG A O 1
ATOM 714 N N . LYS A 1 89 ? 26.302 -14.144 -17.945 1.00 68.38 89 LYS A N 1
ATOM 715 C CA . LYS A 1 89 ? 26.173 -13.971 -19.405 1.00 68.38 89 LYS A CA 1
ATOM 716 C C . LYS A 1 89 ? 25.118 -12.940 -19.833 1.00 68.38 89 LYS A C 1
ATOM 718 O O . LYS A 1 89 ? 25.097 -12.582 -21.002 1.00 68.38 89 LYS A O 1
ATOM 723 N N . GLN A 1 90 ? 24.246 -12.491 -18.927 1.00 78.75 90 GLN A N 1
ATOM 724 C CA . GLN A 1 90 ? 23.055 -11.691 -19.254 1.00 78.75 90 GLN A CA 1
ATOM 725 C C . GLN A 1 90 ? 22.833 -10.556 -18.251 1.00 78.75 90 GLN A C 1
ATOM 727 O O . GLN A 1 90 ? 23.257 -10.653 -17.098 1.00 78.75 90 GLN A O 1
ATOM 732 N N . TYR A 1 91 ? 22.108 -9.518 -18.678 1.00 83.94 91 TYR A N 1
ATOM 733 C CA . TYR A 1 91 ? 21.611 -8.468 -17.788 1.00 83.94 91 TYR A CA 1
ATOM 734 C C . TYR A 1 91 ? 20.513 -9.032 -16.880 1.00 83.94 91 TYR A C 1
ATOM 736 O O . TYR A 1 91 ? 19.482 -9.517 -17.356 1.00 83.94 91 TYR A O 1
ATOM 744 N N . LEU A 1 92 ? 20.731 -8.963 -15.567 1.00 88.94 92 LEU A N 1
ATOM 745 C CA . LEU A 1 92 ? 19.791 -9.454 -14.560 1.00 88.94 92 LEU A CA 1
ATOM 746 C C . LEU A 1 92 ? 19.467 -8.350 -13.566 1.00 88.94 92 LEU A C 1
ATOM 748 O O . LEU A 1 92 ? 20.376 -7.710 -13.047 1.00 88.94 92 LEU A O 1
ATOM 752 N N . SER A 1 93 ? 18.193 -8.192 -13.225 1.00 91.31 93 SER A N 1
ATOM 753 C CA . SER A 1 93 ? 17.767 -7.331 -12.133 1.00 91.31 93 SER A CA 1
ATOM 754 C C . SER A 1 93 ? 17.472 -8.121 -10.860 1.00 91.31 93 SER A C 1
ATOM 756 O O . SER A 1 93 ? 16.754 -9.121 -10.890 1.00 91.31 93 SER A O 1
ATOM 758 N N . LEU A 1 94 ? 18.022 -7.666 -9.733 1.00 93.19 94 LEU A N 1
ATOM 759 C CA . LEU A 1 94 ? 17.852 -8.279 -8.412 1.00 93.19 94 LEU A CA 1
ATOM 760 C C . LEU A 1 94 ? 16.749 -7.617 -7.578 1.00 93.19 94 LEU A C 1
ATOM 762 O O . LEU A 1 94 ? 16.242 -8.226 -6.636 1.00 93.19 94 LEU A O 1
ATOM 766 N N . GLY A 1 95 ? 16.347 -6.395 -7.921 1.00 94.19 95 GLY A N 1
ATOM 767 C CA . GLY A 1 95 ? 15.338 -5.665 -7.168 1.00 94.19 95 GLY A CA 1
ATOM 768 C C . GLY A 1 95 ? 15.036 -4.275 -7.712 1.00 94.19 95 GLY A C 1
ATOM 769 O O . GLY A 1 95 ? 15.570 -3.829 -8.728 1.00 94.19 95 GLY A O 1
ATOM 770 N N . ILE A 1 96 ? 14.166 -3.580 -6.990 1.00 95.50 96 ILE A N 1
ATOM 771 C CA . ILE A 1 96 ? 13.662 -2.246 -7.304 1.00 95.50 96 ILE A CA 1
ATOM 772 C C . ILE A 1 96 ? 14.172 -1.254 -6.262 1.00 95.50 96 ILE A C 1
ATOM 774 O O . ILE A 1 96 ? 13.981 -1.443 -5.061 1.00 95.50 96 ILE A O 1
ATOM 778 N N . HIS A 1 97 ? 14.725 -0.134 -6.721 1.00 94.75 97 HIS A N 1
ATOM 779 C CA . HIS A 1 97 ? 14.899 1.058 -5.901 1.00 94.75 97 HIS A CA 1
ATOM 780 C C . HIS A 1 97 ? 13.752 2.032 -6.152 1.00 94.75 97 HIS A C 1
ATOM 782 O O . HIS A 1 97 ? 13.535 2.496 -7.275 1.00 94.75 97 HIS A O 1
ATOM 788 N N . SER A 1 98 ? 13.051 2.385 -5.084 1.00 93.19 98 SER A N 1
ATOM 789 C CA . SER A 1 98 ? 11.987 3.385 -5.119 1.00 93.19 98 SER A CA 1
ATOM 790 C C . SER A 1 98 ? 12.523 4.821 -5.179 1.00 93.19 98 SER A C 1
ATOM 792 O O . SER A 1 98 ? 13.674 5.079 -4.798 1.00 93.19 98 SER A O 1
ATOM 794 N N . PRO A 1 99 ? 11.691 5.789 -5.607 1.00 88.75 99 PRO A N 1
ATOM 795 C CA . PRO A 1 99 ? 12.015 7.213 -5.532 1.00 88.75 99 PRO A CA 1
ATOM 796 C C . PRO A 1 99 ? 12.384 7.689 -4.124 1.00 88.75 99 PRO A C 1
ATOM 798 O O . PRO A 1 99 ? 13.271 8.532 -3.978 1.00 88.75 99 PRO A O 1
ATOM 801 N N . ASP A 1 100 ? 11.767 7.092 -3.104 1.00 87.81 100 ASP A N 1
ATOM 802 C CA . ASP A 1 100 ? 11.955 7.440 -1.693 1.00 87.81 100 ASP A CA 1
ATOM 803 C C . ASP A 1 100 ? 13.238 6.851 -1.083 1.00 87.81 100 ASP A C 1
ATOM 805 O O . ASP A 1 100 ? 13.557 7.138 0.069 1.00 87.81 100 ASP A O 1
ATOM 809 N N . GLY A 1 101 ? 13.985 6.037 -1.839 1.00 89.19 101 GLY A N 1
ATOM 810 C CA . GLY A 1 101 ? 15.226 5.390 -1.394 1.00 89.19 101 GLY A CA 1
ATOM 811 C C . GLY A 1 101 ? 15.036 4.010 -0.757 1.00 89.19 101 GLY A C 1
ATOM 812 O O . GLY A 1 101 ? 16.006 3.397 -0.323 1.00 89.19 101 GLY A O 1
ATOM 813 N N . GLU A 1 102 ? 13.809 3.495 -0.714 1.00 92.69 102 GLU A N 1
ATOM 814 C CA . GLU A 1 102 ? 13.506 2.136 -0.261 1.00 92.69 102 GLU A CA 1
ATOM 815 C C . GLU A 1 102 ? 13.858 1.096 -1.333 1.00 92.69 102 GLU A C 1
ATOM 817 O O . GLU A 1 102 ? 13.607 1.329 -2.519 1.00 92.69 102 GLU A O 1
ATOM 822 N N . TYR A 1 103 ? 14.400 -0.047 -0.910 1.00 94.12 103 TYR A N 1
ATOM 823 C CA . TYR A 1 103 ? 14.750 -1.173 -1.775 1.00 94.12 103 TYR A CA 1
ATOM 824 C C . TYR A 1 103 ? 13.773 -2.339 -1.588 1.00 94.12 103 TYR A C 1
ATOM 826 O O . TYR A 1 103 ? 13.476 -2.730 -0.453 1.00 94.12 103 TYR A O 1
ATOM 834 N N . LEU A 1 104 ? 13.296 -2.899 -2.698 1.00 94.88 104 LEU A N 1
ATOM 835 C CA . LEU A 1 104 ? 12.475 -4.104 -2.749 1.00 94.88 104 LEU A CA 1
ATOM 836 C C . LEU A 1 104 ? 13.234 -5.186 -3.540 1.00 94.88 104 LEU A C 1
ATOM 838 O O . LEU A 1 104 ? 13.303 -5.081 -4.765 1.00 94.88 104 LEU A O 1
ATOM 842 N N . PRO A 1 105 ? 13.802 -6.211 -2.881 1.00 94.75 105 PRO A N 1
ATOM 843 C CA . PRO A 1 105 ? 14.453 -7.318 -3.578 1.00 94.75 105 PRO A CA 1
ATOM 844 C C . PRO A 1 105 ? 13.405 -8.189 -4.266 1.00 94.75 105 PRO A C 1
ATOM 846 O O . PRO A 1 105 ? 12.388 -8.508 -3.654 1.00 94.75 105 PRO A O 1
ATOM 849 N N . PHE A 1 106 ? 13.654 -8.607 -5.505 1.00 94.69 106 PHE A N 1
ATOM 850 C CA . PHE A 1 106 ? 12.782 -9.557 -6.188 1.00 94.69 106 PHE A CA 1
ATOM 851 C C . PHE A 1 106 ? 12.828 -10.939 -5.530 1.00 94.69 106 PHE A C 1
ATOM 853 O O . PHE A 1 106 ? 13.813 -11.335 -4.906 1.00 94.69 106 PHE A O 1
ATOM 860 N N . ALA A 1 107 ? 11.756 -11.716 -5.707 1.00 89.69 107 ALA A N 1
ATOM 861 C CA . ALA A 1 107 ? 11.711 -13.105 -5.254 1.00 89.69 107 ALA A CA 1
ATOM 862 C C . ALA A 1 107 ? 12.770 -13.998 -5.935 1.00 89.69 107 ALA A C 1
ATOM 864 O O . ALA A 1 107 ? 13.165 -15.009 -5.353 1.00 89.69 107 ALA A O 1
ATOM 865 N N . GLY A 1 108 ? 13.209 -13.619 -7.136 1.00 88.94 108 GLY A N 1
ATOM 866 C CA . GLY A 1 108 ? 14.316 -14.207 -7.882 1.00 88.94 108 GLY A CA 1
ATOM 867 C C . GLY A 1 108 ? 14.827 -13.225 -8.948 1.00 88.94 108 GLY A C 1
ATOM 868 O O . GLY A 1 108 ? 14.131 -12.250 -9.240 1.00 88.94 108 GLY A O 1
ATOM 869 N N . PRO A 1 109 ? 16.026 -13.444 -9.517 1.00 90.44 109 PRO A N 1
ATOM 870 C CA . PRO A 1 109 ? 16.585 -12.567 -10.544 1.00 90.44 109 PRO A CA 1
ATOM 871 C C . PRO A 1 109 ? 15.682 -12.480 -11.781 1.00 90.44 109 PRO A C 1
ATOM 873 O O . PRO A 1 109 ? 15.209 -13.500 -12.280 1.00 90.44 109 PRO A O 1
ATOM 876 N N . VAL A 1 110 ? 15.478 -11.268 -12.297 1.00 92.56 110 VAL A N 1
ATOM 877 C CA . VAL A 1 110 ? 14.661 -11.002 -13.490 1.00 92.56 110 VAL A CA 1
ATOM 878 C C . VAL A 1 110 ? 15.575 -10.707 -14.668 1.00 92.56 110 VAL A C 1
ATOM 880 O O . VAL A 1 110 ? 16.410 -9.812 -14.591 1.00 92.56 110 VAL A O 1
ATOM 883 N N . VAL A 1 111 ? 15.419 -11.429 -15.775 1.00 90.56 111 VAL A N 1
ATOM 884 C CA . VAL A 1 111 ? 16.206 -11.182 -16.992 1.00 90.56 111 VAL A CA 1
ATOM 885 C C . VAL A 1 111 ? 15.743 -9.885 -17.654 1.00 90.56 111 VAL A C 1
ATOM 887 O O . VAL A 1 111 ? 14.595 -9.790 -18.089 1.00 90.56 111 VAL A O 1
ATOM 890 N N . THR A 1 112 ? 16.644 -8.910 -17.763 1.00 88.50 112 THR A N 1
ATOM 891 C CA . THR A 1 112 ? 16.403 -7.594 -18.376 1.00 88.50 112 THR A CA 1
ATOM 892 C C . THR A 1 112 ? 17.168 -7.465 -19.686 1.00 88.50 112 THR A C 1
ATOM 894 O O . THR A 1 112 ? 17.936 -6.532 -19.876 1.00 88.50 112 THR A O 1
ATOM 897 N N . GLU A 1 113 ? 17.000 -8.442 -20.573 1.00 84.38 113 GLU A N 1
ATOM 898 C CA . GLU A 1 113 ? 17.657 -8.516 -21.881 1.00 84.38 113 GLU A CA 1
ATOM 899 C C . GLU A 1 113 ? 16.609 -8.719 -22.986 1.00 84.38 113 GLU A C 1
ATOM 901 O O . GLU A 1 113 ? 15.561 -9.346 -22.768 1.00 84.38 113 GLU A O 1
ATOM 906 N N . GLY A 1 114 ? 16.904 -8.195 -24.177 1.00 84.62 114 GLY A N 1
ATOM 907 C CA . GLY A 1 114 ? 16.037 -8.265 -25.349 1.00 84.62 114 GLY A CA 1
ATOM 908 C C . GLY A 1 114 ? 15.151 -7.031 -25.496 1.00 84.62 114 GLY A C 1
ATOM 909 O O . GLY A 1 114 ? 15.514 -5.926 -25.091 1.00 84.62 114 GLY A O 1
ATOM 910 N N . ARG A 1 115 ? 13.975 -7.204 -26.106 1.00 84.69 115 ARG A N 1
ATOM 911 C CA . ARG A 1 115 ? 13.069 -6.084 -26.392 1.00 84.69 115 ARG A CA 1
ATOM 912 C C . ARG A 1 115 ? 12.587 -5.426 -25.089 1.00 84.69 115 ARG A C 1
ATOM 914 O O . ARG A 1 115 ? 12.106 -6.153 -24.217 1.00 84.69 115 ARG A O 1
ATOM 921 N N . PRO A 1 116 ? 12.631 -4.081 -24.974 1.00 86.69 116 PRO A N 1
ATOM 922 C CA . PRO A 1 116 ? 12.132 -3.349 -23.807 1.00 86.69 116 PRO A CA 1
ATOM 923 C C . PRO A 1 116 ? 10.733 -3.763 -23.365 1.00 86.69 116 PRO A C 1
ATOM 925 O O . PRO A 1 116 ? 10.508 -4.016 -22.190 1.00 86.69 116 PRO A O 1
ATOM 928 N N . GLU A 1 117 ? 9.824 -3.921 -24.322 1.00 83.56 117 GLU A N 1
ATOM 929 C CA . GLU A 1 117 ? 8.435 -4.348 -24.122 1.00 83.56 117 GLU A CA 1
ATOM 930 C C . GLU A 1 117 ? 8.340 -5.654 -23.306 1.00 83.56 117 GLU A C 1
ATOM 932 O O . GLU A 1 117 ? 7.577 -5.756 -22.347 1.00 83.56 117 GLU A O 1
ATOM 937 N N . GLU A 1 118 ? 9.159 -6.648 -23.658 1.00 85.25 118 GLU A N 1
ATOM 938 C CA . GLU A 1 118 ? 9.096 -7.998 -23.097 1.00 85.25 118 GLU A CA 1
ATOM 939 C C . GLU A 1 118 ? 9.711 -8.074 -21.701 1.00 85.25 118 GLU A C 1
ATOM 941 O O . GLU A 1 118 ? 9.186 -8.763 -20.824 1.00 85.25 118 GLU A O 1
ATOM 946 N N . TRP A 1 119 ? 10.848 -7.412 -21.473 1.00 88.81 119 TRP A N 1
ATOM 947 C CA . TRP A 1 119 ? 11.466 -7.443 -20.149 1.00 88.81 119 TRP A CA 1
ATOM 948 C C . TRP A 1 119 ? 10.804 -6.471 -19.169 1.00 88.81 119 TRP A C 1
ATOM 950 O O . TRP A 1 119 ? 10.767 -6.774 -17.980 1.00 88.81 119 TRP A O 1
ATOM 960 N N . LEU A 1 120 ? 10.208 -5.364 -19.631 1.00 88.38 120 LEU A N 1
ATOM 961 C CA . LEU A 1 120 ? 9.396 -4.487 -18.778 1.00 88.38 120 LEU A CA 1
ATOM 962 C C . LEU A 1 120 ? 8.137 -5.204 -18.269 1.00 88.38 120 LEU A C 1
ATOM 964 O O . LEU A 1 120 ? 7.806 -5.066 -17.091 1.00 88.38 120 LEU A O 1
ATOM 968 N N . ASN A 1 121 ? 7.498 -6.032 -19.105 1.00 85.62 121 ASN A N 1
ATOM 969 C CA . ASN A 1 121 ? 6.415 -6.926 -18.675 1.00 85.62 121 ASN A CA 1
ATOM 970 C C . ASN A 1 121 ? 6.897 -7.931 -17.614 1.00 85.62 121 ASN A C 1
ATOM 972 O O . ASN A 1 121 ? 6.270 -8.074 -16.569 1.00 85.62 121 ASN A O 1
ATOM 976 N N . ARG A 1 122 ? 8.061 -8.568 -17.821 1.00 89.50 122 ARG A N 1
ATOM 977 C CA . ARG A 1 122 ? 8.659 -9.480 -16.824 1.00 89.50 122 ARG A CA 1
ATOM 978 C C . ARG A 1 122 ? 8.963 -8.780 -15.495 1.00 89.50 122 ARG A C 1
ATOM 980 O O . ARG A 1 122 ? 8.749 -9.359 -14.433 1.00 89.50 122 ARG A O 1
ATOM 987 N N . VAL A 1 123 ? 9.447 -7.537 -15.540 1.00 91.69 123 VAL A N 1
ATOM 988 C CA . VAL A 1 123 ? 9.679 -6.708 -14.346 1.00 91.69 123 VAL A CA 1
ATOM 989 C C . VAL A 1 123 ? 8.365 -6.399 -13.627 1.00 91.69 123 VAL A C 1
ATOM 991 O O . VAL A 1 123 ? 8.322 -6.480 -12.401 1.00 91.69 123 VAL A O 1
ATOM 994 N N . GLU A 1 124 ? 7.298 -6.075 -14.358 1.00 88.38 124 GLU A N 1
ATOM 995 C CA . GLU A 1 124 ? 5.970 -5.830 -13.785 1.00 88.38 124 GLU A CA 1
ATOM 996 C C . GLU A 1 124 ? 5.402 -7.084 -13.100 1.00 88.38 124 GLU A C 1
ATOM 998 O O . GLU A 1 124 ? 5.010 -7.031 -11.932 1.00 88.38 124 GLU A O 1
ATOM 1003 N N . GLU A 1 125 ? 5.438 -8.234 -13.775 1.00 88.94 125 GLU A N 1
ATOM 1004 C CA . GLU A 1 125 ? 5.003 -9.517 -13.211 1.00 88.94 125 GLU A CA 1
ATOM 1005 C C . GLU A 1 125 ? 5.808 -9.880 -11.950 1.00 88.94 125 GLU A C 1
ATOM 1007 O O . GLU A 1 125 ? 5.241 -10.236 -10.909 1.00 88.94 125 GLU A O 1
ATOM 1012 N N . ALA A 1 126 ? 7.135 -9.727 -12.006 1.00 92.19 126 ALA A N 1
ATOM 1013 C CA . ALA A 1 126 ? 8.018 -9.975 -10.872 1.00 92.19 126 ALA A CA 1
ATOM 1014 C C . ALA A 1 126 ? 7.766 -9.005 -9.710 1.00 92.19 126 ALA A C 1
ATOM 1016 O O . ALA A 1 126 ? 7.823 -9.416 -8.546 1.00 92.19 126 ALA A O 1
ATOM 1017 N N . MET A 1 127 ? 7.458 -7.737 -9.997 1.00 91.94 127 MET A N 1
ATOM 1018 C CA . MET A 1 127 ? 7.091 -6.732 -8.999 1.00 91.94 127 MET A CA 1
ATOM 1019 C C . MET A 1 127 ? 5.819 -7.141 -8.254 1.00 91.94 127 MET A C 1
ATOM 1021 O O . MET A 1 127 ? 5.818 -7.124 -7.020 1.00 91.94 127 MET A O 1
ATOM 1025 N N . PHE A 1 128 ? 4.765 -7.549 -8.967 1.00 89.62 128 PHE A N 1
ATOM 1026 C CA . PHE A 1 128 ? 3.514 -7.992 -8.344 1.00 89.62 128 PHE A CA 1
ATOM 1027 C C . PHE A 1 128 ? 3.716 -9.249 -7.494 1.00 89.62 128 PHE A C 1
ATOM 1029 O O . PHE A 1 128 ? 3.334 -9.273 -6.321 1.00 89.62 128 PHE A O 1
ATOM 1036 N N . ALA A 1 129 ? 4.388 -10.268 -8.038 1.00 91.38 129 ALA A N 1
ATOM 1037 C CA . ALA A 1 129 ? 4.663 -11.514 -7.324 1.00 91.38 129 ALA A CA 1
ATOM 1038 C C . ALA A 1 129 ? 5.501 -11.282 -6.055 1.00 91.38 129 ALA A C 1
ATOM 1040 O O . ALA A 1 129 ? 5.199 -11.812 -4.982 1.00 91.38 129 ALA A O 1
ATOM 1041 N N . THR A 1 130 ? 6.535 -10.445 -6.156 1.00 94.38 130 THR A N 1
ATOM 1042 C CA . THR A 1 130 ? 7.407 -10.095 -5.029 1.00 94.38 130 THR A CA 1
ATOM 1043 C C . THR A 1 130 ? 6.647 -9.301 -3.971 1.00 94.38 130 THR A C 1
ATOM 1045 O O . THR A 1 130 ? 6.748 -9.611 -2.785 1.00 94.38 130 THR A O 1
ATOM 1048 N N . THR A 1 131 ? 5.838 -8.324 -4.385 1.00 93.44 131 THR A N 1
ATOM 1049 C CA . THR A 1 131 ? 5.012 -7.508 -3.485 1.00 93.44 131 THR A CA 1
ATOM 1050 C C . THR A 1 131 ? 4.011 -8.377 -2.728 1.00 93.44 131 THR A C 1
ATOM 1052 O O . THR A 1 131 ? 3.921 -8.275 -1.504 1.00 93.44 131 THR A O 1
ATOM 1055 N N . LYS A 1 132 ? 3.335 -9.308 -3.413 1.00 93.44 132 LYS A N 1
ATOM 1056 C CA . LYS A 1 132 ? 2.439 -10.294 -2.789 1.00 93.44 132 LYS A CA 1
ATOM 1057 C C . LYS A 1 132 ? 3.167 -11.184 -1.779 1.00 93.44 132 LYS A C 1
ATOM 1059 O O . LYS A 1 132 ? 2.712 -11.321 -0.643 1.00 93.44 132 LYS A O 1
ATOM 1064 N N . LYS A 1 133 ? 4.324 -11.739 -2.156 1.00 94.12 133 LYS A N 1
ATOM 1065 C CA . LYS A 1 133 ? 5.151 -12.592 -1.284 1.00 94.12 133 LYS A CA 1
ATOM 1066 C C . LYS A 1 133 ? 5.630 -11.846 -0.034 1.00 94.12 133 LYS A C 1
ATOM 1068 O O . LYS A 1 133 ? 5.539 -12.378 1.071 1.00 94.12 133 LYS A O 1
ATOM 1073 N N . HIS A 1 134 ? 6.123 -10.618 -0.195 1.00 93.75 134 HIS A N 1
ATOM 1074 C CA . HIS A 1 134 ? 6.572 -9.784 0.920 1.00 93.75 134 HIS A CA 1
ATOM 1075 C C . HIS A 1 134 ? 5.407 -9.375 1.824 1.00 93.75 134 HIS A C 1
ATOM 1077 O O . HIS A 1 134 ? 5.544 -9.457 3.042 1.00 93.75 134 HIS A O 1
ATOM 1083 N N . LEU A 1 135 ? 4.248 -9.008 1.264 1.00 93.69 135 LEU A N 1
ATOM 1084 C CA . LEU A 1 135 ? 3.053 -8.709 2.054 1.00 93.69 135 LEU A CA 1
ATOM 1085 C C . LEU A 1 135 ? 2.638 -9.905 2.916 1.00 93.69 135 LEU A C 1
ATOM 1087 O O . LEU A 1 135 ? 2.417 -9.739 4.114 1.00 93.69 135 LEU A O 1
ATOM 1091 N N . TYR A 1 136 ? 2.584 -11.104 2.328 1.00 92.62 136 TYR A N 1
ATOM 1092 C CA . TYR A 1 136 ? 2.236 -12.318 3.063 1.00 92.62 136 TYR A CA 1
ATOM 1093 C C . TYR A 1 136 ? 3.224 -12.598 4.201 1.00 92.62 136 TYR A C 1
ATOM 1095 O O . TYR A 1 136 ? 2.814 -12.816 5.338 1.00 92.62 136 TYR A O 1
ATOM 1103 N N . LYS A 1 137 ? 4.532 -12.491 3.931 1.00 91.31 137 LYS A N 1
ATOM 1104 C CA . LYS A 1 137 ? 5.574 -12.636 4.958 1.00 91.31 137 LYS A CA 1
ATOM 1105 C C . LYS A 1 137 ? 5.384 -11.642 6.111 1.00 91.31 137 LYS A C 1
ATOM 1107 O O . LYS A 1 137 ? 5.399 -12.039 7.271 1.00 91.31 137 LYS A O 1
ATOM 1112 N N . VAL A 1 138 ? 5.168 -10.362 5.801 1.00 91.56 138 VAL A N 1
ATOM 1113 C CA . VAL A 1 138 ? 4.956 -9.310 6.811 1.00 91.56 138 VAL A CA 1
ATOM 1114 C C . VAL A 1 138 ? 3.692 -9.566 7.633 1.00 91.56 138 VAL A C 1
ATOM 1116 O O . VAL A 1 138 ? 3.668 -9.291 8.838 1.00 91.56 138 VAL A O 1
ATOM 1119 N N . LEU A 1 139 ? 2.641 -10.093 7.003 1.00 89.38 139 LEU A N 1
ATOM 1120 C CA . LEU A 1 139 ? 1.396 -10.459 7.668 1.00 89.38 139 LEU A CA 1
ATOM 1121 C C . LEU A 1 139 ? 1.594 -11.623 8.648 1.00 89.38 139 LEU A C 1
ATOM 1123 O O . LEU A 1 139 ? 1.127 -11.534 9.783 1.00 89.38 139 LEU A O 1
ATOM 1127 N N . GLU A 1 140 ? 2.326 -12.663 8.252 1.00 86.88 140 GLU A N 1
ATOM 1128 C CA . GLU A 1 140 ? 2.673 -13.792 9.124 1.00 86.88 140 GLU A CA 1
ATOM 1129 C C . GLU A 1 140 ? 3.578 -13.354 10.285 1.00 86.88 140 GLU A C 1
ATOM 1131 O O . GLU A 1 140 ? 3.312 -13.677 11.440 1.00 86.88 140 GLU A O 1
ATOM 1136 N N . ASP A 1 141 ? 4.568 -12.491 10.035 1.00 83.31 141 ASP A N 1
ATOM 1137 C CA . ASP A 1 141 ? 5.403 -11.904 11.097 1.00 83.31 141 ASP A CA 1
ATOM 1138 C C . ASP A 1 141 ? 4.577 -11.061 12.096 1.00 83.31 141 ASP A C 1
ATOM 1140 O O . ASP A 1 141 ? 4.939 -10.893 13.271 1.00 83.31 141 ASP A O 1
ATOM 1144 N N . SER A 1 142 ? 3.435 -10.538 11.640 1.00 77.19 142 SER A N 1
ATOM 1145 C CA . SER A 1 142 ? 2.478 -9.801 12.468 1.00 77.19 142 SER A CA 1
ATOM 1146 C C . SER A 1 142 ? 1.551 -10.730 13.270 1.00 77.19 142 SER A C 1
ATOM 1148 O O . SER A 1 142 ? 1.104 -10.343 14.356 1.00 77.19 142 SER A O 1
ATOM 1150 N N . LYS A 1 143 ? 1.301 -11.960 12.796 1.00 70.06 143 LYS A N 1
ATOM 1151 C CA . LYS A 1 143 ? 0.405 -12.970 13.386 1.00 70.06 143 LYS A CA 1
ATOM 1152 C C . LYS A 1 143 ? 1.208 -14.119 14.028 1.00 70.06 143 LYS A C 1
ATOM 1154 O O . LYS A 1 143 ? 1.588 -15.071 13.369 1.00 70.06 143 LYS A O 1
ATOM 1159 N N . GLY A 1 144 ? 1.439 -14.098 15.347 1.00 56.44 144 GLY A N 1
ATOM 1160 C CA . GLY A 1 144 ? 2.023 -15.268 16.036 1.00 56.44 144 GLY A CA 1
ATOM 1161 C C . GLY A 1 144 ? 2.633 -15.011 17.421 1.00 56.44 144 GLY A C 1
ATOM 1162 O O . GLY A 1 144 ? 2.628 -13.883 17.909 1.00 56.44 144 GLY A O 1
ATOM 1163 N N . PRO A 1 145 ? 3.214 -16.026 18.091 1.00 40.69 145 PRO A N 1
ATOM 1164 C CA . PRO A 1 145 ? 3.893 -15.865 19.387 1.00 40.69 145 PRO A CA 1
ATOM 1165 C C . PRO A 1 145 ? 5.135 -14.952 19.317 1.00 40.69 145 PRO A C 1
ATOM 1167 O O . PRO A 1 145 ? 5.511 -14.336 20.317 1.00 40.69 145 PRO A O 1
ATOM 1170 N N . LYS A 1 146 ? 5.719 -14.793 18.118 1.00 47.25 146 LYS A N 1
ATOM 1171 C CA . LYS A 1 146 ? 6.794 -13.839 17.785 1.00 47.25 146 LYS A CA 1
ATOM 1172 C C . LYS A 1 146 ? 6.288 -12.434 17.413 1.00 47.25 146 LYS A C 1
ATOM 1174 O O . LYS A 1 146 ? 7.087 -11.629 16.950 1.00 47.25 146 LYS A O 1
ATOM 1179 N N . CYS A 1 147 ? 5.004 -12.129 17.637 1.00 54.31 147 CYS A N 1
ATOM 1180 C CA . CYS A 1 147 ? 4.355 -10.878 17.236 1.00 54.31 147 CYS A CA 1
ATOM 1181 C C . CYS A 1 147 ? 5.231 -9.647 17.521 1.00 54.31 147 CYS A C 1
ATOM 1183 O O . CYS A 1 147 ? 5.459 -9.270 18.681 1.00 54.31 147 CYS A O 1
ATOM 1185 N N . ALA A 1 148 ? 5.685 -8.992 16.450 1.00 53.66 148 ALA A N 1
ATOM 1186 C CA . ALA A 1 148 ? 6.492 -7.779 16.525 1.00 53.66 148 ALA A CA 1
ATOM 1187 C C . ALA A 1 148 ? 5.766 -6.613 17.229 1.00 53.66 148 ALA A C 1
ATOM 1189 O O . ALA A 1 148 ? 6.404 -5.638 17.619 1.00 53.66 148 ALA A O 1
ATOM 1190 N N . LEU A 1 149 ? 4.447 -6.716 17.465 1.00 51.81 149 LEU A N 1
ATOM 1191 C CA . LEU A 1 149 ? 3.670 -5.732 18.229 1.00 51.81 149 LEU A CA 1
ATOM 1192 C C . LEU A 1 149 ? 3.878 -5.797 19.756 1.00 51.81 149 LEU A C 1
ATOM 1194 O O . LEU A 1 149 ? 3.451 -4.880 20.471 1.00 51.81 149 LEU A O 1
ATOM 1198 N N . ARG A 1 150 ? 4.509 -6.848 20.303 1.00 54.34 150 ARG A N 1
ATOM 1199 C CA . ARG A 1 150 ? 4.606 -7.011 21.768 1.00 54.34 150 ARG A CA 1
ATOM 1200 C C . ARG A 1 150 ? 5.569 -6.014 22.425 1.00 54.34 150 ARG A C 1
ATOM 1202 O O . ARG A 1 150 ? 5.185 -5.410 23.425 1.00 54.34 150 ARG A O 1
ATOM 1209 N N . ALA A 1 151 ? 6.741 -5.765 21.836 1.00 59.38 151 ALA A N 1
ATOM 1210 C CA . ALA A 1 151 ? 7.776 -4.881 22.390 1.00 59.38 151 ALA A CA 1
ATOM 1211 C C . ALA A 1 151 ? 8.203 -3.785 21.398 1.00 59.38 151 ALA A C 1
ATOM 1213 O O . ALA A 1 151 ? 8.302 -4.048 20.202 1.00 59.38 151 ALA A O 1
ATOM 1214 N N . ALA A 1 152 ? 8.512 -2.581 21.898 1.00 59.88 152 ALA A N 1
ATOM 1215 C CA . ALA A 1 152 ? 8.910 -1.437 21.067 1.00 59.88 152 ALA A CA 1
ATOM 1216 C C . ALA A 1 152 ? 10.174 -1.723 20.233 1.00 59.88 152 ALA A C 1
ATOM 1218 O O . ALA A 1 152 ? 10.174 -1.483 19.031 1.00 59.88 152 ALA A O 1
ATOM 1219 N N . THR A 1 153 ? 11.193 -2.352 20.824 1.00 60.06 153 THR A N 1
ATOM 1220 C CA . THR A 1 153 ? 12.435 -2.748 20.131 1.00 60.06 153 THR A CA 1
ATOM 1221 C C . THR A 1 153 ? 12.185 -3.759 19.007 1.00 60.06 153 THR A C 1
ATOM 1223 O O . THR A 1 153 ? 12.799 -3.692 17.946 1.00 60.06 153 THR A O 1
ATOM 1226 N N . LYS A 1 154 ? 11.234 -4.684 19.203 1.00 75.50 154 LYS A N 1
ATOM 1227 C CA . LYS A 1 154 ? 10.826 -5.642 18.161 1.00 75.50 154 LYS A CA 1
ATOM 1228 C C . LYS A 1 154 ? 10.055 -4.948 17.037 1.00 75.50 154 LYS A C 1
ATOM 1230 O O . LYS A 1 154 ? 10.205 -5.328 15.880 1.00 75.50 154 LYS A O 1
ATOM 1235 N N . LYS A 1 155 ? 9.274 -3.914 17.367 1.00 76.88 155 LYS A N 1
ATOM 1236 C CA . LYS A 1 155 ? 8.541 -3.113 16.384 1.00 76.88 155 LYS A CA 1
ATOM 1237 C C . LYS A 1 155 ? 9.468 -2.233 15.552 1.00 76.88 155 LYS A C 1
ATOM 1239 O O . LYS A 1 155 ? 9.279 -2.162 14.345 1.00 76.88 155 LYS A O 1
ATOM 1244 N N . GLU A 1 156 ? 10.473 -1.614 16.170 1.00 80.00 156 GLU A N 1
ATOM 1245 C CA . GLU A 1 156 ? 11.502 -0.851 15.458 1.00 80.00 156 GLU A CA 1
ATOM 1246 C C . GLU A 1 156 ? 12.209 -1.731 14.424 1.00 80.00 156 GLU A C 1
ATOM 1248 O O . GLU A 1 156 ? 12.231 -1.386 13.245 1.00 80.00 156 GLU A O 1
ATOM 1253 N N . LYS A 1 157 ? 12.691 -2.910 14.840 1.00 84.94 157 LYS A N 1
ATOM 1254 C CA . LYS A 1 157 ? 13.297 -3.885 13.926 1.00 84.94 157 LYS A CA 1
ATOM 1255 C C . LYS A 1 157 ? 12.345 -4.275 12.790 1.00 84.94 157 LYS A C 1
ATOM 1257 O O . LYS A 1 157 ? 12.731 -4.251 11.631 1.00 84.94 157 LYS A O 1
ATOM 1262 N N . TRP A 1 158 ? 11.082 -4.553 13.104 1.00 85.56 158 TRP A N 1
ATOM 1263 C CA . TRP A 1 158 ? 10.079 -4.905 12.098 1.00 85.56 158 TRP A CA 1
ATOM 1264 C C . TRP A 1 158 ? 9.825 -3.797 11.066 1.00 85.56 158 TRP A C 1
ATOM 1266 O O . TRP A 1 158 ? 9.610 -4.109 9.898 1.00 85.56 158 TRP A O 1
ATOM 1276 N N . VAL A 1 159 ? 9.874 -2.517 11.460 1.00 85.75 159 VAL A N 1
ATOM 1277 C CA . VAL A 1 159 ? 9.759 -1.400 10.506 1.00 85.75 159 VAL A CA 1
ATOM 1278 C C . VAL A 1 159 ? 11.010 -1.265 9.631 1.00 85.75 159 VAL A C 1
ATOM 1280 O O . VAL A 1 159 ? 10.896 -0.926 8.453 1.00 85.75 159 VAL A O 1
ATOM 1283 N N . LYS A 1 160 ? 12.197 -1.536 10.186 1.00 86.31 160 LYS A N 1
ATOM 1284 C CA . LYS A 1 160 ? 13.465 -1.483 9.444 1.00 86.31 160 LYS A CA 1
ATOM 1285 C C . LYS A 1 160 ? 13.571 -2.605 8.412 1.00 86.31 160 LYS A C 1
ATOM 1287 O O . LYS A 1 160 ? 13.906 -2.337 7.262 1.00 86.31 160 LYS A O 1
ATOM 1292 N N . ASP A 1 161 ? 13.209 -3.823 8.807 1.00 88.31 161 ASP A N 1
ATOM 1293 C CA . ASP A 1 161 ? 13.391 -5.034 8.001 1.00 88.31 161 ASP A CA 1
ATOM 1294 C C . ASP A 1 161 ? 12.394 -5.148 6.831 1.00 88.31 161 ASP A C 1
ATOM 1296 O O . ASP A 1 161 ? 12.616 -5.933 5.910 1.00 88.31 161 ASP A O 1
ATOM 1300 N N . ASN A 1 162 ? 11.293 -4.385 6.849 1.00 91.62 162 ASN A N 1
ATOM 1301 C CA . ASN A 1 162 ? 10.194 -4.538 5.894 1.00 91.62 162 ASN A CA 1
ATOM 1302 C C . ASN A 1 162 ? 9.887 -3.260 5.104 1.00 91.62 162 ASN A C 1
ATOM 1304 O O . ASN A 1 162 ? 10.188 -2.135 5.516 1.00 91.62 162 ASN A O 1
ATOM 1308 N N . GLN A 1 163 ? 9.262 -3.443 3.941 1.00 93.62 163 GLN A N 1
ATOM 1309 C CA . GLN A 1 163 ? 8.865 -2.353 3.056 1.00 93.62 163 GLN A CA 1
ATOM 1310 C C . GLN A 1 163 ? 7.649 -1.576 3.595 1.00 93.62 163 GLN A C 1
ATOM 1312 O O . GLN A 1 163 ? 6.714 -2.173 4.137 1.00 93.62 163 GLN A O 1
ATOM 1317 N N . GLY A 1 164 ? 7.640 -0.247 3.434 1.00 92.56 164 GLY A N 1
ATOM 1318 C CA . GLY A 1 164 ? 6.629 0.652 4.009 1.00 92.56 164 GLY A CA 1
ATOM 1319 C C . GLY A 1 164 ? 5.209 0.317 3.551 1.00 92.56 164 GLY A C 1
ATOM 1320 O O . GLY A 1 164 ? 4.294 0.194 4.367 1.00 92.56 164 GLY A O 1
ATOM 1321 N N . GLN A 1 165 ? 5.046 0.055 2.252 1.00 92.31 165 GLN A N 1
ATOM 1322 C CA . GLN A 1 165 ? 3.786 -0.401 1.660 1.00 92.31 165 GLN A CA 1
ATOM 1323 C C . GLN A 1 165 ? 3.255 -1.693 2.305 1.00 92.31 165 GLN A C 1
ATOM 1325 O O . GLN A 1 165 ? 2.054 -1.791 2.580 1.00 92.31 165 GLN A O 1
ATOM 1330 N N . MET A 1 166 ? 4.129 -2.669 2.571 1.00 93.06 166 MET A N 1
ATOM 1331 C CA . MET A 1 166 ? 3.725 -3.969 3.124 1.00 93.06 166 MET A CA 1
ATOM 1332 C C . MET A 1 166 ? 3.334 -3.839 4.589 1.00 93.06 166 MET A C 1
ATOM 1334 O O . MET A 1 166 ? 2.325 -4.393 5.008 1.00 93.06 166 MET A O 1
ATOM 1338 N N . ILE A 1 167 ? 4.098 -3.050 5.346 1.00 92.50 167 ILE A N 1
ATOM 1339 C CA . ILE A 1 167 ? 3.827 -2.727 6.748 1.00 92.50 167 ILE A CA 1
ATOM 1340 C C . ILE A 1 167 ? 2.443 -2.083 6.908 1.00 92.50 167 ILE A C 1
ATOM 1342 O O . ILE A 1 167 ? 1.669 -2.511 7.763 1.00 92.50 167 ILE A O 1
ATOM 1346 N N . ILE A 1 168 ? 2.121 -1.082 6.081 1.00 92.88 168 ILE A N 1
ATOM 1347 C CA . ILE A 1 168 ? 0.829 -0.384 6.134 1.00 92.88 168 ILE A CA 1
ATOM 1348 C C . ILE A 1 168 ? -0.310 -1.343 5.783 1.00 92.88 168 ILE A C 1
ATOM 1350 O O . ILE A 1 168 ? -1.279 -1.448 6.530 1.00 92.88 168 ILE A O 1
ATOM 1354 N N . THR A 1 169 ? -0.178 -2.077 4.677 1.00 93.06 169 THR A N 1
ATOM 1355 C CA . THR A 1 169 ? -1.241 -2.971 4.191 1.00 93.06 169 THR A CA 1
ATOM 1356 C C . THR A 1 169 ? -1.480 -4.131 5.165 1.00 93.06 169 THR A C 1
ATOM 1358 O O . THR A 1 169 ? -2.623 -4.433 5.498 1.00 93.06 169 THR A O 1
ATOM 1361 N N . ALA A 1 170 ? -0.419 -4.736 5.710 1.00 93.00 170 ALA A N 1
ATOM 1362 C CA . ALA A 1 170 ? -0.539 -5.761 6.746 1.00 93.00 170 ALA A CA 1
ATOM 1363 C C . ALA A 1 170 ? -1.189 -5.210 8.027 1.00 93.00 170 ALA A C 1
ATOM 1365 O O . ALA A 1 170 ? -2.022 -5.892 8.625 1.00 93.00 170 ALA A O 1
ATOM 1366 N N . GLY A 1 171 ? -0.862 -3.972 8.419 1.00 91.94 171 GLY A N 1
ATOM 1367 C CA . GLY A 1 171 ? -1.520 -3.272 9.526 1.00 91.94 171 GLY A CA 1
ATOM 1368 C C . GLY A 1 171 ? -3.031 -3.150 9.318 1.00 91.94 171 GLY A C 1
ATOM 1369 O O . GLY A 1 171 ? -3.799 -3.508 10.209 1.00 91.94 171 GLY A O 1
ATOM 1370 N N . GLN A 1 172 ? -3.469 -2.763 8.116 1.00 93.56 172 GLN A N 1
ATOM 1371 C CA . GLN A 1 172 ? -4.893 -2.668 7.766 1.00 93.56 172 GLN A CA 1
ATOM 1372 C C . GLN A 1 172 ? -5.606 -4.032 7.789 1.00 93.56 172 GLN A C 1
ATOM 1374 O O . GLN A 1 172 ? -6.743 -4.117 8.259 1.00 93.56 172 GLN A O 1
ATOM 1379 N N . ILE A 1 173 ? -4.942 -5.111 7.352 1.00 94.06 173 ILE A N 1
ATOM 1380 C CA . ILE A 1 173 ? -5.493 -6.477 7.439 1.00 94.06 173 ILE A CA 1
ATOM 1381 C C . ILE A 1 173 ? -5.660 -6.902 8.905 1.00 94.06 173 ILE A C 1
ATOM 1383 O O . ILE A 1 173 ? -6.702 -7.430 9.292 1.00 94.06 173 ILE A O 1
ATOM 1387 N N . VAL A 1 174 ? -4.644 -6.667 9.743 1.00 92.81 174 VAL A N 1
ATOM 1388 C CA . VAL A 1 174 ? -4.695 -7.000 11.177 1.00 92.81 174 VAL A CA 1
ATOM 1389 C C . VAL A 1 174 ? -5.767 -6.179 11.891 1.00 92.81 174 VAL A C 1
ATOM 1391 O O . VAL A 1 174 ? -6.516 -6.728 12.696 1.00 92.81 174 VAL A O 1
ATOM 1394 N N . TRP A 1 175 ? -5.872 -4.888 11.581 1.00 94.69 175 TRP A N 1
ATOM 1395 C CA . TRP A 1 175 ? -6.920 -4.017 12.103 1.00 94.69 175 TRP A CA 1
ATOM 1396 C C . TRP A 1 175 ? -8.321 -4.517 11.747 1.00 94.69 175 TRP A C 1
ATOM 1398 O O . TRP A 1 175 ? -9.161 -4.641 12.639 1.00 94.69 175 TRP A O 1
ATOM 1408 N N . THR A 1 176 ? -8.544 -4.866 10.475 1.00 95.62 176 THR A N 1
ATOM 1409 C CA . THR A 1 176 ? -9.823 -5.408 9.990 1.00 95.62 176 THR A CA 1
ATOM 1410 C C . THR A 1 176 ? -10.198 -6.667 10.770 1.00 95.62 176 THR A C 1
ATOM 1412 O O . THR A 1 176 ? -11.284 -6.746 11.339 1.00 95.62 176 THR A O 1
ATOM 1415 N N . PHE A 1 177 ? -9.259 -7.610 10.885 1.00 93.44 177 PHE A N 1
ATOM 1416 C CA . PHE A 1 177 ? -9.458 -8.857 11.622 1.00 93.44 177 PHE A CA 1
ATOM 1417 C C . PHE A 1 177 ? -9.782 -8.636 13.109 1.00 93.44 177 PHE A C 1
ATOM 1419 O O . PHE A 1 177 ? -10.676 -9.277 13.654 1.00 93.44 177 PHE A O 1
ATOM 1426 N N . GLU A 1 178 ? -9.066 -7.739 13.789 1.00 92.75 178 GLU A N 1
ATOM 1427 C CA . GLU A 1 178 ? -9.279 -7.467 15.216 1.00 92.75 178 GLU A CA 1
ATOM 1428 C C . GLU A 1 178 ? -10.603 -6.735 15.482 1.00 92.75 178 GLU A C 1
ATOM 1430 O O . GLU A 1 178 ? -11.251 -7.004 16.495 1.00 92.75 178 GLU A O 1
ATOM 1435 N N . CYS A 1 179 ? -11.031 -5.851 14.574 1.00 94.44 179 CYS A N 1
ATOM 1436 C CA . CYS A 1 179 ? -12.338 -5.200 14.652 1.00 94.44 179 CYS A CA 1
ATOM 1437 C C . CYS A 1 179 ? -13.475 -6.201 14.447 1.00 94.44 179 CYS A C 1
ATOM 1439 O O . CYS A 1 179 ? -14.391 -6.244 15.263 1.00 94.44 179 CYS A O 1
ATOM 1441 N N . GLU A 1 180 ? -13.400 -7.052 13.422 1.00 94.44 180 GLU A N 1
ATOM 1442 C CA . GLU A 1 180 ? -14.425 -8.078 13.190 1.00 94.44 180 GLU A CA 1
ATOM 1443 C C . GLU A 1 180 ? -14.473 -9.110 14.307 1.00 94.44 180 GLU A C 1
ATOM 1445 O O . GLU A 1 180 ? -15.555 -9.511 14.721 1.00 94.44 180 GLU A O 1
ATOM 1450 N N . LYS A 1 181 ? -13.322 -9.480 14.876 1.00 92.44 181 LYS A N 1
ATOM 1451 C CA . LYS A 1 181 ? -13.281 -10.325 16.071 1.00 92.44 181 LYS A CA 1
ATOM 1452 C C . LYS A 1 181 ? -13.992 -9.669 17.258 1.00 92.44 181 LYS A C 1
ATOM 1454 O O . LYS A 1 181 ? -14.674 -10.359 18.007 1.00 92.44 181 LYS A O 1
ATOM 1459 N N . ALA A 1 182 ? -13.821 -8.360 17.451 1.00 91.94 182 ALA A N 1
ATOM 1460 C CA . ALA A 1 182 ? -14.490 -7.631 18.526 1.00 91.94 182 ALA A CA 1
ATOM 1461 C C . ALA A 1 182 ? -15.999 -7.467 18.279 1.00 91.94 182 ALA A C 1
ATOM 1463 O O . ALA A 1 182 ? -16.763 -7.506 19.236 1.00 91.94 182 ALA A O 1
ATOM 1464 N N . LEU A 1 183 ? -16.423 -7.294 17.024 1.00 92.38 183 LEU A N 1
ATOM 1465 C CA . LEU A 1 183 ? -17.832 -7.163 16.633 1.00 92.38 183 LEU A CA 1
ATOM 1466 C C . LEU A 1 183 ? -18.559 -8.512 16.505 1.00 92.38 183 LEU A C 1
ATOM 1468 O O . LEU A 1 183 ? -19.780 -8.548 16.563 1.00 92.38 183 LEU A O 1
ATOM 1472 N N . GLY A 1 184 ? -17.834 -9.619 16.330 1.00 89.06 184 GLY A N 1
ATOM 1473 C CA . GLY A 1 184 ? -18.409 -10.964 16.240 1.00 89.06 184 GLY A CA 1
ATOM 1474 C C . GLY A 1 184 ? -18.851 -11.557 17.583 1.00 89.06 184 GLY A C 1
ATOM 1475 O O . GLY A 1 184 ? -19.613 -12.519 17.602 1.00 89.06 184 GLY A O 1
ATOM 1476 N N . ASP A 1 185 ? -18.399 -10.994 18.707 1.00 83.75 185 ASP A N 1
ATOM 1477 C CA . ASP A 1 185 ? -18.845 -11.363 20.057 1.00 83.75 185 ASP A CA 1
ATOM 1478 C C . ASP A 1 185 ? -20.132 -10.595 20.394 1.00 83.75 185 ASP A C 1
ATOM 1480 O O . ASP A 1 185 ? -20.085 -9.548 21.033 1.00 83.75 185 ASP A O 1
ATOM 1484 N N . LEU A 1 186 ? -21.281 -11.077 19.909 1.00 76.75 186 LEU A N 1
ATOM 1485 C CA . LEU A 1 186 ? -22.560 -10.348 19.969 1.00 76.75 186 LEU A CA 1
ATOM 1486 C C . LEU A 1 186 ? -22.962 -9.919 21.392 1.00 76.75 186 LEU A C 1
ATOM 1488 O O . LEU A 1 186 ? -23.528 -8.842 21.572 1.00 76.75 186 LEU A O 1
ATOM 1492 N N . GLU A 1 187 ? -22.639 -10.716 22.412 1.00 79.56 187 GLU A N 1
ATOM 1493 C CA . GLU A 1 187 ? -22.982 -10.405 23.805 1.00 79.56 187 GLU A CA 1
ATOM 1494 C C . GLU A 1 187 ? -22.040 -9.361 24.421 1.00 79.56 187 GLU A C 1
ATOM 1496 O O . GLU A 1 187 ? -22.468 -8.521 25.218 1.00 79.56 187 GLU A O 1
ATOM 1501 N N . ASN A 1 188 ? -20.755 -9.363 24.041 1.00 88.19 188 ASN A N 1
ATOM 1502 C CA . ASN A 1 188 ? -19.742 -8.488 24.637 1.00 88.19 188 ASN A CA 1
ATOM 1503 C C . ASN A 1 188 ? -19.147 -7.457 23.671 1.00 88.19 188 ASN A C 1
ATOM 1505 O O . ASN A 1 188 ? -18.199 -6.762 24.057 1.00 88.19 188 ASN A O 1
ATOM 1509 N N . ALA A 1 189 ? -19.703 -7.282 22.470 1.00 88.69 189 ALA A N 1
ATOM 1510 C CA . ALA A 1 189 ? -19.138 -6.455 21.401 1.00 88.69 189 ALA A CA 1
ATOM 1511 C C . ALA A 1 189 ? -18.761 -5.054 21.892 1.00 88.69 189 ALA A C 1
ATOM 1513 O O . ALA A 1 189 ? -17.637 -4.582 21.711 1.00 88.69 189 ALA A O 1
ATOM 1514 N N . ARG A 1 190 ? -19.650 -4.407 22.655 1.00 87.00 190 ARG A N 1
ATOM 1515 C CA . ARG A 1 190 ? -19.397 -3.078 23.236 1.00 87.00 190 ARG A CA 1
ATOM 1516 C C . ARG A 1 190 ? -18.169 -3.061 24.157 1.00 87.00 190 ARG A C 1
ATOM 1518 O O . ARG A 1 190 ? -17.389 -2.105 24.145 1.00 87.00 190 ARG A O 1
ATOM 1525 N N . ARG A 1 191 ? -17.994 -4.089 24.991 1.00 90.44 191 ARG A N 1
ATOM 1526 C CA . ARG A 1 191 ? -16.837 -4.219 25.892 1.00 90.44 191 ARG A CA 1
ATOM 1527 C C . ARG A 1 191 ? -15.573 -4.547 25.096 1.00 90.44 191 ARG A C 1
ATOM 1529 O O . ARG A 1 191 ? -14.525 -3.960 25.377 1.00 90.44 191 ARG A O 1
ATOM 1536 N N . ALA A 1 192 ? -15.684 -5.417 24.096 1.00 92.38 192 ALA A N 1
ATOM 1537 C CA . ALA A 1 192 ? -14.595 -5.816 23.216 1.00 92.38 192 ALA A CA 1
ATOM 1538 C C . ALA A 1 192 ? -14.054 -4.630 22.403 1.00 92.38 192 ALA A C 1
ATOM 1540 O O . ALA A 1 192 ? -12.851 -4.376 22.437 1.00 92.38 192 ALA A O 1
ATOM 1541 N N . VAL A 1 193 ? -14.917 -3.819 21.780 1.00 92.31 193 VAL A N 1
ATOM 1542 C CA . VAL A 1 193 ? -14.526 -2.608 21.031 1.00 92.31 193 VAL A CA 1
ATOM 1543 C C . VAL A 1 193 ? -13.850 -1.577 21.947 1.00 92.31 193 VAL A C 1
ATOM 1545 O O . VAL A 1 193 ? -12.821 -0.998 21.592 1.00 92.31 193 VAL A O 1
ATOM 1548 N N . LYS A 1 194 ? -14.344 -1.386 23.181 1.00 91.69 194 LYS A N 1
ATOM 1549 C CA . LYS A 1 194 ? -13.680 -0.514 24.173 1.00 91.69 194 LYS A CA 1
ATOM 1550 C C . LYS A 1 194 ? -12.291 -1.027 24.569 1.00 91.69 194 LYS A C 1
ATOM 1552 O O . LYS A 1 194 ? -11.363 -0.229 24.723 1.00 91.69 194 LYS A O 1
ATOM 1557 N N . ALA A 1 195 ? -12.127 -2.338 24.742 1.00 92.38 195 ALA A N 1
ATOM 1558 C CA . ALA A 1 195 ? -10.825 -2.949 25.009 1.00 92.38 195 ALA A CA 1
ATOM 1559 C C . ALA A 1 195 ? -9.885 -2.825 23.796 1.00 92.38 195 ALA A C 1
ATOM 1561 O O . ALA A 1 195 ? -8.706 -2.498 23.958 1.00 92.38 195 ALA A O 1
ATOM 1562 N N . LEU A 1 196 ? -10.421 -2.990 22.585 1.00 92.81 196 LEU A N 1
ATOM 1563 C CA . LEU A 1 196 ? -9.702 -2.822 21.328 1.00 92.81 196 LEU A CA 1
ATOM 1564 C C . LEU A 1 196 ? -9.176 -1.390 21.166 1.00 92.81 196 LEU A C 1
ATOM 1566 O O . LEU A 1 196 ? -8.006 -1.212 20.828 1.00 92.81 196 LEU A O 1
ATOM 1570 N N . LYS A 1 197 ? -9.970 -0.369 21.522 1.00 93.44 197 LYS A N 1
ATOM 1571 C CA . LYS A 1 197 ? -9.510 1.031 21.552 1.00 93.44 197 LYS A CA 1
ATOM 1572 C C . LYS A 1 197 ? -8.271 1.194 22.434 1.00 93.44 197 LYS A C 1
ATOM 1574 O O . LYS A 1 197 ? -7.278 1.776 22.004 1.00 93.44 197 LYS A O 1
ATOM 1579 N N . LYS A 1 198 ? -8.297 0.656 23.661 1.00 93.88 198 LYS A N 1
ATOM 1580 C CA . LYS A 1 198 ? -7.149 0.720 24.588 1.00 93.88 198 LYS A CA 1
ATOM 1581 C C . LYS A 1 198 ? -5.915 0.021 24.006 1.00 93.88 198 LYS A C 1
ATOM 1583 O O . LYS A 1 198 ? -4.807 0.549 24.114 1.00 93.88 198 LYS A O 1
ATOM 1588 N N . LYS A 1 199 ? -6.108 -1.130 23.350 1.00 91.56 199 LYS A N 1
ATOM 1589 C CA . LYS A 1 199 ? -5.049 -1.861 22.637 1.00 91.56 199 LYS A CA 1
ATOM 1590 C C . LYS A 1 199 ? -4.436 -1.009 21.517 1.00 91.56 199 LYS A C 1
ATOM 1592 O O . LYS A 1 199 ? -3.211 -0.912 21.458 1.00 91.56 199 LYS A O 1
ATOM 1597 N N . TRP A 1 200 ? -5.251 -0.339 20.696 1.00 93.44 200 TRP A N 1
ATOM 1598 C CA . TRP A 1 200 ? -4.763 0.532 19.615 1.00 93.44 200 TRP A CA 1
ATOM 1599 C C . TRP A 1 200 ? -4.038 1.777 20.132 1.00 93.44 200 TRP A C 1
ATOM 1601 O O . TRP A 1 200 ? -2.983 2.129 19.614 1.00 93.44 200 TRP A O 1
ATOM 1611 N N . VAL A 1 201 ? -4.524 2.401 21.209 1.00 94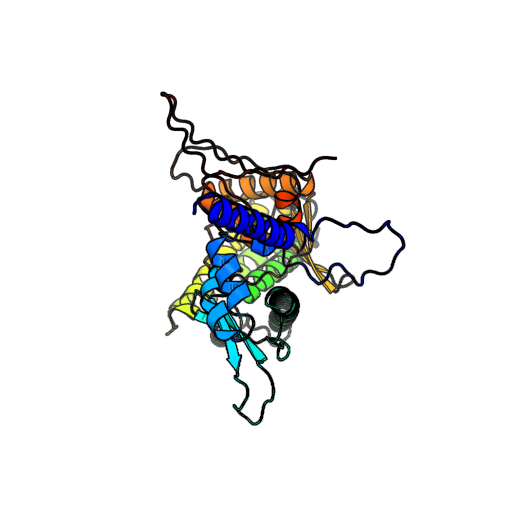.25 201 VAL A N 1
ATOM 1612 C CA . VAL A 1 201 ? -3.828 3.529 21.858 1.00 94.25 201 VAL A CA 1
ATOM 1613 C C . VAL A 1 201 ? -2.456 3.101 22.389 1.00 94.25 201 VAL A C 1
ATOM 1615 O O . VAL A 1 201 ? -1.461 3.785 22.159 1.00 94.25 201 VAL A O 1
ATOM 1618 N N . SER A 1 202 ? -2.365 1.942 23.050 1.00 91.44 202 SER A N 1
ATOM 1619 C CA . SER A 1 202 ? -1.077 1.389 23.496 1.00 91.44 202 SER A CA 1
ATOM 1620 C C . SER A 1 202 ? -0.135 1.112 22.320 1.00 91.44 202 SER A C 1
ATOM 1622 O O . SER A 1 202 ? 1.063 1.389 22.396 1.00 91.44 202 SER A O 1
ATOM 1624 N N . TYR A 1 203 ? -0.672 0.595 21.215 1.00 89.12 203 TYR A N 1
ATOM 1625 C CA . TYR A 1 203 ? 0.091 0.340 20.001 1.00 89.12 203 TYR A CA 1
ATOM 1626 C C . TYR A 1 203 ? 0.614 1.629 19.346 1.00 89.12 203 TYR A C 1
ATOM 1628 O O . TYR A 1 203 ? 1.804 1.707 19.038 1.00 89.12 203 TYR A O 1
ATOM 1636 N N . LEU A 1 204 ? -0.217 2.667 19.235 1.00 92.00 204 LEU A N 1
ATOM 1637 C CA . LEU A 1 204 ? 0.195 3.991 18.762 1.00 92.00 204 LEU A CA 1
ATOM 1638 C C . LEU A 1 204 ? 1.300 4.587 19.639 1.00 92.00 204 LEU A C 1
ATOM 1640 O O . LEU A 1 204 ? 2.297 5.069 19.113 1.00 92.00 204 LEU A O 1
ATOM 1644 N N . ASN A 1 205 ? 1.198 4.471 20.966 1.00 91.19 205 ASN A N 1
ATOM 1645 C CA . ASN A 1 205 ? 2.250 4.939 21.875 1.00 91.19 205 ASN A CA 1
ATOM 1646 C C . ASN A 1 205 ? 3.598 4.244 21.620 1.00 91.19 205 ASN A C 1
ATOM 1648 O O . ASN A 1 205 ? 4.646 4.886 21.703 1.00 91.19 205 ASN A O 1
ATOM 1652 N N . LYS A 1 206 ? 3.589 2.953 21.257 1.00 88.12 206 LYS A N 1
ATOM 1653 C CA . LYS A 1 206 ? 4.808 2.232 20.855 1.00 88.12 206 LYS A CA 1
ATOM 1654 C C . LYS A 1 206 ? 5.372 2.770 19.539 1.00 88.12 206 LYS A C 1
ATOM 1656 O O . LYS A 1 206 ? 6.580 2.959 19.452 1.00 88.12 206 LYS A O 1
ATOM 1661 N N . LEU A 1 207 ? 4.532 3.045 18.538 1.00 88.94 207 LEU A N 1
ATOM 1662 C CA . LEU A 1 207 ? 4.977 3.644 17.271 1.00 88.94 207 LEU A CA 1
ATOM 1663 C C . LEU A 1 207 ? 5.566 5.046 17.484 1.00 88.94 207 LEU A C 1
ATOM 1665 O O . LEU A 1 207 ? 6.640 5.353 16.969 1.00 88.94 207 LEU A O 1
ATOM 1669 N N . THR A 1 208 ? 4.930 5.862 18.322 1.00 89.44 208 THR A N 1
ATOM 1670 C CA . THR A 1 208 ? 5.443 7.178 18.716 1.00 89.44 208 THR A CA 1
ATOM 1671 C C . THR A 1 208 ? 6.774 7.058 19.460 1.00 89.44 208 THR A C 1
ATOM 1673 O O . THR A 1 208 ? 7.678 7.855 19.225 1.00 89.44 208 THR A O 1
ATOM 1676 N N . ALA A 1 209 ? 6.973 6.035 20.295 1.00 88.88 209 ALA A N 1
ATOM 1677 C CA . ALA A 1 209 ? 8.278 5.786 20.910 1.00 88.88 209 ALA A CA 1
ATOM 1678 C C . ALA A 1 209 ? 9.358 5.464 19.859 1.00 88.88 209 ALA A C 1
ATOM 1680 O O . ALA A 1 209 ? 10.461 6.000 19.941 1.00 88.88 209 ALA A O 1
ATOM 1681 N N . VAL A 1 210 ? 9.028 4.678 18.825 1.00 88.06 210 VAL A N 1
ATOM 1682 C CA . VAL A 1 210 ? 9.946 4.395 17.707 1.00 88.06 210 VAL A CA 1
ATOM 1683 C C . VAL A 1 210 ? 10.340 5.681 16.971 1.00 88.06 210 VAL A C 1
ATOM 1685 O O . VAL A 1 210 ? 11.511 5.847 16.647 1.00 88.06 210 VAL A O 1
ATOM 1688 N N . THR A 1 211 ? 9.438 6.653 16.785 1.00 87.56 211 THR A N 1
ATOM 1689 C CA . THR A 1 211 ? 9.803 7.938 16.136 1.00 87.56 211 THR A CA 1
ATOM 1690 C C . THR A 1 211 ? 10.830 8.782 16.899 1.00 87.56 211 THR A C 1
ATOM 1692 O O . THR A 1 211 ? 11.471 9.648 16.295 1.00 87.56 211 THR A O 1
ATOM 1695 N N . ARG A 1 212 ? 11.000 8.533 18.206 1.00 86.75 212 ARG A N 1
ATOM 1696 C CA . ARG A 1 212 ? 11.997 9.202 19.059 1.00 86.75 212 ARG A CA 1
ATOM 1697 C C . ARG A 1 212 ? 13.380 8.547 18.975 1.00 86.75 212 ARG A C 1
ATOM 1699 O O . ARG A 1 212 ? 14.354 9.141 19.425 1.00 86.75 212 ARG A O 1
ATOM 1706 N N . SER A 1 213 ? 13.473 7.343 18.410 1.00 85.12 213 SER A N 1
ATOM 1707 C CA . SER A 1 213 ? 14.747 6.655 18.176 1.00 85.12 213 SER A CA 1
ATOM 1708 C C . SER A 1 213 ? 15.529 7.275 17.005 1.00 85.12 213 SER A C 1
ATOM 1710 O O . SER A 1 213 ? 15.010 8.090 16.231 1.00 85.12 213 SER A O 1
ATOM 1712 N N . LYS A 1 214 ? 16.806 6.898 16.867 1.00 87.00 214 LYS A N 1
ATOM 1713 C CA . LYS A 1 214 ? 17.652 7.318 15.740 1.00 87.00 214 LYS A CA 1
ATOM 1714 C C . LYS A 1 214 ? 17.257 6.534 14.482 1.00 87.00 214 LYS A C 1
ATOM 1716 O O . LYS A 1 214 ? 17.734 5.424 14.267 1.00 87.00 214 LYS A O 1
ATOM 1721 N N . LEU A 1 215 ? 16.386 7.133 13.672 1.00 88.56 215 LEU A N 1
ATOM 1722 C CA . LEU A 1 215 ? 15.928 6.605 12.383 1.00 88.56 215 LEU A CA 1
ATOM 1723 C C . LEU A 1 215 ? 16.524 7.395 11.218 1.00 88.56 215 LEU A C 1
ATOM 1725 O O . LEU A 1 215 ? 16.615 8.627 11.288 1.00 88.56 215 LEU A O 1
ATOM 1729 N N . ASN A 1 216 ? 16.852 6.703 10.126 1.00 90.69 216 ASN A N 1
ATOM 1730 C CA . ASN A 1 216 ? 17.190 7.362 8.866 1.00 90.69 216 ASN A CA 1
ATOM 1731 C C . ASN A 1 216 ? 15.937 7.995 8.214 1.00 90.69 216 ASN A C 1
ATOM 1733 O O . ASN A 1 216 ? 14.805 7.801 8.665 1.00 90.69 216 ASN A O 1
ATOM 1737 N N . LYS A 1 217 ? 16.126 8.784 7.147 1.00 90.94 217 LYS A N 1
ATOM 1738 C CA . LYS A 1 217 ? 15.024 9.502 6.477 1.00 90.94 217 LYS A CA 1
ATOM 1739 C C . LYS A 1 217 ? 13.925 8.556 5.970 1.00 90.94 217 LYS A C 1
ATOM 1741 O O . LYS A 1 217 ? 12.746 8.847 6.152 1.00 90.94 217 LYS A O 1
ATOM 1746 N N . VAL A 1 218 ? 14.305 7.424 5.375 1.00 91.19 218 VAL A N 1
ATOM 1747 C CA . VAL A 1 218 ? 13.367 6.439 4.808 1.00 91.19 218 VAL A CA 1
ATOM 1748 C C . VAL A 1 218 ? 12.554 5.777 5.918 1.00 91.19 218 VAL A C 1
ATOM 1750 O O . VAL A 1 218 ? 11.329 5.757 5.869 1.00 91.19 218 VAL A O 1
ATOM 1753 N N . GLU A 1 219 ? 13.226 5.305 6.965 1.00 91.00 219 GLU A N 1
ATOM 1754 C CA . GLU A 1 219 ? 12.612 4.703 8.148 1.00 91.00 219 GLU A CA 1
ATOM 1755 C C . GLU A 1 219 ? 11.644 5.668 8.834 1.00 91.00 219 GLU A C 1
ATOM 1757 O O . GLU A 1 219 ? 10.519 5.288 9.158 1.00 91.00 219 GLU A O 1
ATOM 1762 N N . ARG A 1 220 ? 12.038 6.935 9.008 1.00 92.06 220 ARG A N 1
ATOM 1763 C CA . ARG A 1 220 ? 11.164 7.962 9.586 1.00 92.06 220 ARG A CA 1
ATOM 1764 C C . ARG A 1 220 ? 9.900 8.139 8.748 1.00 92.06 220 ARG A C 1
ATOM 1766 O O . ARG A 1 220 ? 8.806 8.131 9.307 1.00 92.06 220 ARG A O 1
ATOM 1773 N N . ASN A 1 221 ? 10.031 8.220 7.424 1.00 91.56 221 ASN A N 1
ATOM 1774 C CA . ASN A 1 221 ? 8.884 8.344 6.525 1.00 91.56 221 ASN A CA 1
ATOM 1775 C C . ASN A 1 221 ? 7.966 7.110 6.579 1.00 91.56 221 ASN A C 1
ATOM 1777 O O . ASN A 1 221 ? 6.745 7.263 6.476 1.00 91.56 221 ASN A O 1
ATOM 1781 N N . LYS A 1 222 ? 8.518 5.896 6.742 1.00 92.50 222 LYS A N 1
ATOM 1782 C CA . LYS A 1 222 ? 7.728 4.661 6.908 1.00 92.50 222 LYS A CA 1
ATOM 1783 C C . LYS A 1 222 ? 6.899 4.716 8.187 1.00 92.50 222 LYS A C 1
ATOM 1785 O O . LYS A 1 222 ? 5.698 4.462 8.156 1.00 92.50 222 LYS A O 1
ATOM 1790 N N . VAL A 1 223 ? 7.530 5.080 9.309 1.00 92.25 223 VAL A N 1
ATOM 1791 C CA . VAL A 1 223 ? 6.845 5.163 10.608 1.00 92.25 223 VAL A CA 1
ATOM 1792 C C . VAL A 1 223 ? 5.762 6.239 10.584 1.00 92.25 223 VAL A C 1
ATOM 1794 O O . VAL A 1 223 ? 4.660 5.979 11.051 1.00 92.25 223 VAL A O 1
ATOM 1797 N N . VAL A 1 224 ? 6.038 7.415 10.011 1.00 93.44 224 VAL A N 1
ATOM 1798 C CA . VAL A 1 224 ? 5.040 8.492 9.879 1.00 93.44 224 VAL A CA 1
ATOM 1799 C C . VAL A 1 224 ? 3.837 8.019 9.064 1.00 93.44 224 VAL A C 1
ATOM 1801 O O . VAL A 1 224 ? 2.709 8.144 9.527 1.00 93.44 224 VAL A O 1
ATOM 1804 N N . SER A 1 225 ? 4.069 7.404 7.901 1.00 92.81 225 SER A N 1
ATOM 1805 C CA . SER A 1 225 ? 2.989 6.910 7.033 1.00 92.81 225 SER A CA 1
ATOM 1806 C C . SER A 1 225 ? 2.163 5.807 7.699 1.00 92.81 225 SER A C 1
ATOM 1808 O O . SER A 1 225 ? 0.942 5.782 7.556 1.00 92.81 225 SER A O 1
ATOM 1810 N N . LEU A 1 226 ? 2.810 4.923 8.468 1.00 93.00 226 LEU A N 1
ATOM 1811 C CA . LEU A 1 226 ? 2.121 3.924 9.282 1.00 93.00 226 LEU A CA 1
ATOM 1812 C C . LEU A 1 226 ? 1.275 4.586 10.376 1.00 93.00 226 LEU A C 1
ATOM 1814 O O . LEU A 1 226 ? 0.096 4.271 10.494 1.00 93.00 226 LEU A O 1
ATOM 1818 N N . ILE A 1 227 ? 1.842 5.522 11.146 1.00 94.12 227 ILE A N 1
ATOM 1819 C CA . ILE A 1 227 ? 1.116 6.239 12.204 1.00 94.12 227 ILE A CA 1
ATOM 1820 C C . ILE A 1 227 ? -0.121 6.935 11.632 1.00 94.12 227 ILE A C 1
ATOM 1822 O O . ILE A 1 227 ? -1.182 6.820 12.234 1.00 94.12 227 ILE A O 1
ATOM 1826 N N . THR A 1 228 ? -0.025 7.591 10.472 1.00 94.44 228 THR A N 1
ATOM 1827 C CA . THR A 1 228 ? -1.170 8.259 9.833 1.00 94.44 228 THR A CA 1
ATOM 1828 C C . THR A 1 228 ? -2.364 7.317 9.650 1.00 94.44 228 THR A C 1
ATOM 1830 O O . THR A 1 228 ? -3.485 7.665 10.017 1.00 94.44 228 THR A O 1
ATOM 1833 N N . ILE A 1 229 ? -2.127 6.104 9.144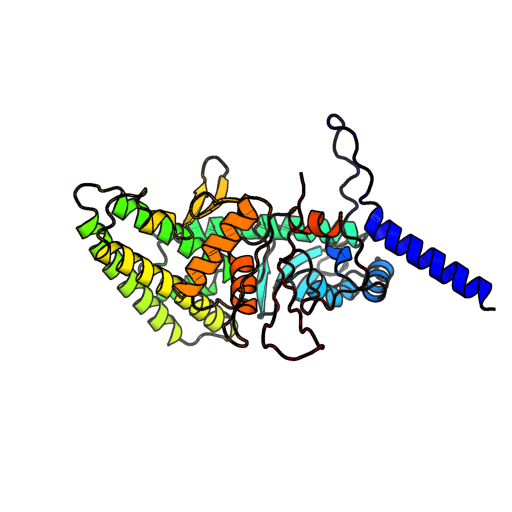 1.00 94.31 229 ILE A N 1
ATOM 1834 C CA . ILE A 1 229 ? -3.191 5.113 8.921 1.00 94.31 229 ILE A CA 1
ATOM 1835 C C . ILE A 1 229 ? -3.692 4.517 10.243 1.00 94.31 229 ILE A C 1
ATOM 1837 O O . ILE A 1 229 ? -4.892 4.330 10.425 1.00 94.31 229 ILE A O 1
ATOM 1841 N N . GLU A 1 230 ? -2.800 4.267 11.200 1.00 94.00 230 GLU A N 1
ATOM 1842 C CA . GLU A 1 230 ? -3.158 3.680 12.500 1.00 94.00 230 GLU A CA 1
ATOM 1843 C C . GLU A 1 230 ? -3.920 4.658 13.416 1.00 94.00 230 GLU A C 1
ATOM 1845 O O . GLU A 1 230 ? -4.722 4.248 14.258 1.00 94.00 230 GLU A O 1
ATOM 1850 N N . VAL A 1 231 ? -3.695 5.965 13.253 1.00 95.81 231 VAL A N 1
ATOM 1851 C CA . VAL A 1 231 ? -4.461 7.035 13.910 1.00 95.81 231 VAL A CA 1
ATOM 1852 C C . VAL A 1 231 ? -5.900 7.037 13.397 1.00 95.81 231 VAL A C 1
ATOM 1854 O O . VAL A 1 231 ? -6.824 7.009 14.210 1.00 95.81 231 VAL A O 1
ATOM 1857 N N . HIS A 1 232 ? -6.090 6.970 12.075 1.00 95.19 232 HIS A N 1
ATOM 1858 C CA . HIS A 1 232 ? -7.417 6.812 11.475 1.00 95.19 232 HIS A CA 1
ATOM 1859 C C . HIS A 1 232 ? -8.102 5.520 11.961 1.00 95.19 232 HIS A C 1
ATOM 1861 O O . HIS A 1 232 ? -9.243 5.558 12.414 1.00 95.19 232 HIS A O 1
ATOM 1867 N N . ALA A 1 233 ? -7.382 4.394 11.994 1.00 95.56 233 ALA A N 1
ATOM 1868 C CA . ALA A 1 233 ? -7.890 3.122 12.511 1.00 95.56 233 ALA A CA 1
ATOM 1869 C C . ALA A 1 233 ? -8.410 3.224 13.962 1.00 95.56 233 ALA A C 1
ATOM 1871 O O . ALA A 1 233 ? -9.480 2.700 14.288 1.00 95.56 233 ALA A O 1
ATOM 1872 N N . ARG A 1 234 ? -7.693 3.940 14.841 1.00 96.12 234 ARG A N 1
ATOM 1873 C CA . ARG A 1 234 ? -8.152 4.252 16.207 1.00 96.12 234 ARG A CA 1
ATOM 1874 C C . ARG A 1 234 ? -9.426 5.102 16.196 1.00 96.12 234 ARG A C 1
ATOM 1876 O O . ARG A 1 234 ? -10.325 4.827 16.993 1.00 96.12 234 ARG A O 1
ATOM 1883 N N . ASP A 1 235 ? -9.499 6.122 15.347 1.00 95.88 235 ASP A N 1
ATOM 1884 C CA . ASP A 1 235 ? -10.666 7.013 15.268 1.00 95.88 235 ASP A CA 1
ATOM 1885 C C . ASP A 1 235 ? -11.919 6.281 14.808 1.00 95.88 235 ASP A C 1
ATOM 1887 O O . ASP A 1 235 ? -12.992 6.482 15.378 1.00 95.88 235 ASP A O 1
ATOM 1891 N N . VAL A 1 236 ? -11.773 5.351 13.866 1.00 96.06 236 VAL A N 1
ATOM 1892 C CA . VAL A 1 236 ? -12.856 4.456 13.462 1.00 96.06 236 VAL A CA 1
ATOM 1893 C C . VAL A 1 236 ? -13.290 3.575 14.635 1.00 96.06 236 VAL A C 1
ATOM 1895 O O . VAL A 1 236 ? -14.478 3.530 14.940 1.00 96.06 236 VAL A O 1
ATOM 1898 N N . ILE A 1 237 ? -12.366 2.947 15.375 1.00 95.56 237 ILE A N 1
ATOM 1899 C CA . ILE A 1 237 ? -12.716 2.152 16.574 1.00 95.56 237 ILE A CA 1
ATOM 1900 C C . ILE A 1 237 ? -13.468 3.007 17.610 1.00 95.56 237 ILE A C 1
ATOM 1902 O O . ILE A 1 237 ? -14.432 2.556 18.234 1.00 95.56 237 ILE A O 1
ATOM 1906 N N . GLU A 1 238 ? -13.052 4.259 17.803 1.00 94.94 238 GLU A N 1
ATOM 1907 C CA . GLU A 1 238 ? -13.757 5.198 18.671 1.00 94.94 238 GLU A CA 1
ATOM 1908 C C . GLU A 1 238 ? -15.167 5.519 18.159 1.00 94.94 238 GLU A C 1
ATOM 1910 O O . GLU A 1 238 ? -16.109 5.532 18.956 1.00 94.94 238 GLU A O 1
ATOM 1915 N N . LYS A 1 239 ? -15.327 5.725 16.850 1.00 94.31 239 LYS A N 1
ATOM 1916 C CA . LYS A 1 239 ? -16.626 5.940 16.207 1.00 94.31 239 LYS A CA 1
ATOM 1917 C C . LYS A 1 239 ? -17.548 4.733 16.387 1.00 94.31 239 LYS A C 1
ATOM 1919 O O . LYS A 1 239 ? -18.696 4.917 16.790 1.00 94.31 239 LYS A O 1
ATOM 1924 N N . LEU A 1 240 ? -17.047 3.511 16.190 1.00 93.88 240 LEU A N 1
ATOM 1925 C CA . LEU A 1 240 ? -17.792 2.264 16.423 1.00 93.88 240 LEU A CA 1
ATOM 1926 C C . LEU A 1 240 ? -18.264 2.163 17.881 1.00 93.88 240 LEU A C 1
ATOM 1928 O O . LEU A 1 240 ? -19.417 1.832 18.150 1.00 93.88 240 LEU A O 1
ATOM 1932 N N . SER A 1 241 ? -17.402 2.530 18.837 1.00 92.25 241 SER A N 1
ATOM 1933 C CA . SER A 1 241 ? -17.773 2.538 20.255 1.00 92.25 241 SER A CA 1
ATOM 1934 C C . SER A 1 241 ? -18.836 3.587 20.597 1.00 92.25 241 SER A C 1
ATOM 1936 O O . SER A 1 241 ? -19.621 3.341 21.512 1.00 92.25 241 SER A O 1
ATOM 1938 N N . LYS A 1 242 ? -18.825 4.762 19.953 1.00 93.06 242 LYS A N 1
ATOM 1939 C CA . LYS A 1 242 ? -19.789 5.851 20.207 1.00 93.06 242 LYS A CA 1
ATOM 1940 C C . LYS A 1 242 ? -21.144 5.596 19.547 1.00 93.06 242 LYS A C 1
ATOM 1942 O O . LYS A 1 242 ? -22.167 5.920 20.135 1.00 93.06 242 LYS A O 1
ATOM 1947 N N . SER A 1 243 ? -21.140 4.991 18.361 1.00 90.88 243 SER A N 1
ATOM 1948 C CA . SER A 1 243 ? -22.344 4.631 17.597 1.00 90.88 243 SER A CA 1
ATOM 1949 C C . SER A 1 243 ? -23.042 3.364 18.099 1.00 90.88 243 SER A C 1
ATOM 1951 O O . SER A 1 243 ? -24.098 3.019 17.586 1.00 90.88 243 SER A O 1
ATOM 1953 N N . ASN A 1 244 ? -22.492 2.689 19.118 1.00 87.62 244 ASN A N 1
ATOM 1954 C CA . ASN A 1 244 ? -22.984 1.396 19.603 1.00 87.62 244 ASN A CA 1
ATOM 1955 C C . ASN A 1 244 ? -23.067 0.333 18.496 1.00 87.62 244 ASN A C 1
ATOM 1957 O O . ASN A 1 244 ? -24.001 -0.461 18.477 1.00 87.62 244 ASN A O 1
ATOM 1961 N N . CYS A 1 245 ? -22.073 0.305 17.610 1.00 88.75 245 CYS A N 1
ATOM 1962 C CA . CYS A 1 245 ? -21.920 -0.765 16.633 1.00 88.75 245 CYS A CA 1
ATOM 1963 C C . CYS A 1 245 ? -21.706 -2.104 17.364 1.00 88.75 245 CYS A C 1
ATOM 1965 O O . CYS A 1 245 ? -20.833 -2.213 18.233 1.00 88.75 245 CYS A O 1
ATOM 1967 N N . THR A 1 246 ? -22.539 -3.094 17.051 1.00 88.38 246 THR A N 1
ATOM 1968 C CA . THR A 1 246 ? -22.575 -4.413 17.711 1.00 88.38 246 THR A CA 1
ATOM 1969 C C . THR A 1 246 ? -22.461 -5.574 16.736 1.00 88.38 246 THR A C 1
ATOM 1971 O O . THR A 1 246 ? -22.284 -6.702 17.180 1.00 88.38 246 THR A O 1
ATOM 1974 N N . SER A 1 247 ? -22.523 -5.312 15.430 1.00 90.75 247 SER A N 1
ATOM 1975 C CA . SER A 1 247 ? -22.470 -6.340 14.398 1.00 90.75 247 SER A CA 1
ATOM 1976 C C . SER A 1 247 ? -21.479 -5.991 13.295 1.00 90.75 247 SER A C 1
ATOM 1978 O O . SER A 1 247 ? -21.291 -4.833 12.925 1.00 90.75 247 SER A O 1
ATOM 1980 N N . VAL A 1 248 ? -20.890 -7.024 12.691 1.00 92.81 248 VAL A N 1
ATOM 1981 C CA . VAL A 1 248 ? -20.066 -6.905 11.474 1.00 92.81 248 VAL A CA 1
ATOM 1982 C C . VAL A 1 248 ? -20.863 -6.439 10.248 1.00 92.81 248 VAL A C 1
ATOM 1984 O O . VAL A 1 248 ? -20.273 -6.050 9.243 1.00 92.81 248 VAL A O 1
ATOM 1987 N N . ASN A 1 249 ? -22.194 -6.460 10.321 1.00 92.06 249 ASN A N 1
ATOM 1988 C CA . ASN A 1 249 ? -23.071 -5.987 9.251 1.00 92.06 249 ASN A CA 1
ATOM 1989 C C . ASN A 1 249 ? -23.534 -4.537 9.451 1.00 92.06 249 ASN A C 1
ATOM 1991 O O . ASN A 1 249 ? -24.184 -3.983 8.565 1.00 92.06 249 ASN A O 1
ATOM 1995 N N . ASP A 1 250 ? -23.196 -3.907 10.581 1.00 93.25 250 ASP A N 1
ATOM 1996 C CA . ASP A 1 250 ? -23.588 -2.527 10.846 1.00 93.25 250 ASP A CA 1
ATOM 1997 C C . ASP A 1 250 ? -22.920 -1.583 9.841 1.00 93.25 250 ASP A C 1
ATOM 1999 O O . ASP A 1 250 ? -21.716 -1.665 9.572 1.00 93.25 250 ASP A O 1
ATOM 2003 N N . PHE A 1 251 ? -23.699 -0.640 9.306 1.00 92.06 251 PHE A N 1
ATOM 2004 C CA . PHE A 1 251 ? -23.235 0.276 8.263 1.00 92.06 251 PHE A CA 1
ATOM 2005 C C . PHE A 1 251 ? -21.986 1.064 8.680 1.00 92.06 251 PHE A C 1
ATOM 2007 O O . PHE A 1 251 ? -21.088 1.285 7.869 1.00 92.06 251 PHE A O 1
ATOM 2014 N N . GLU A 1 252 ? -21.879 1.439 9.955 1.00 93.25 252 GLU A N 1
ATOM 2015 C CA . GLU A 1 252 ? -20.707 2.137 10.495 1.00 93.25 252 GLU A CA 1
ATOM 2016 C C . GLU A 1 252 ? -19.403 1.350 10.315 1.00 93.25 252 GLU A C 1
ATOM 2018 O O . GLU A 1 252 ? -18.360 1.964 10.096 1.00 93.25 252 GLU A O 1
ATOM 2023 N N . TRP A 1 253 ? -19.457 0.013 10.345 1.00 95.31 253 TRP A N 1
ATOM 2024 C CA . TRP A 1 253 ? -18.321 -0.854 10.023 1.00 95.31 253 TRP A CA 1
ATOM 2025 C C . TRP A 1 253 ? -18.213 -1.132 8.522 1.00 95.31 253 TRP A C 1
ATOM 2027 O O . TRP A 1 253 ? -17.137 -1.018 7.939 1.00 95.31 253 TRP A O 1
ATOM 2037 N N . VAL A 1 254 ? -19.330 -1.458 7.870 1.00 93.81 254 VAL A N 1
ATOM 2038 C CA . VAL A 1 254 ? -19.365 -1.839 6.449 1.00 93.81 254 VAL A CA 1
ATOM 2039 C C . VAL A 1 254 ? -18.921 -0.703 5.513 1.00 93.81 254 VAL A C 1
ATOM 2041 O O . VAL A 1 254 ? -18.329 -0.969 4.462 1.00 93.81 254 VAL A O 1
ATOM 2044 N N . SER A 1 255 ? -19.168 0.550 5.909 1.00 92.62 255 SER A N 1
ATOM 2045 C CA . SER A 1 255 ? -18.720 1.779 5.233 1.00 92.62 255 SER A CA 1
ATOM 2046 C C . SER A 1 255 ? -17.204 1.971 5.231 1.00 92.62 255 SER A C 1
ATOM 2048 O O . SER A 1 255 ? -16.668 2.677 4.370 1.00 92.62 255 SER A O 1
ATOM 2050 N N . GLN A 1 256 ? -16.502 1.324 6.162 1.00 94.44 256 GLN A N 1
ATOM 2051 C CA . GLN A 1 256 ? -15.056 1.415 6.272 1.00 94.44 256 GLN A CA 1
ATOM 2052 C C . GLN A 1 256 ? -14.376 0.574 5.196 1.00 94.44 256 GLN A C 1
ATOM 2054 O O . GLN A 1 256 ? -14.878 -0.459 4.741 1.00 94.44 256 GLN A O 1
ATOM 2059 N N . LEU A 1 257 ? -13.192 1.029 4.812 1.00 92.31 257 LEU A N 1
ATOM 2060 C CA . LEU A 1 257 ? -12.306 0.324 3.908 1.00 92.31 257 LEU A CA 1
ATOM 2061 C C . LEU A 1 257 ? -11.622 -0.829 4.654 1.00 92.31 257 LEU A C 1
ATOM 2063 O O . LEU A 1 257 ? -10.804 -0.612 5.547 1.00 92.31 257 LEU A O 1
ATOM 2067 N N . ARG A 1 258 ? -11.959 -2.061 4.282 1.00 94.50 258 ARG A N 1
ATOM 2068 C CA . ARG A 1 258 ? -11.573 -3.278 5.003 1.00 94.50 258 ARG A CA 1
ATOM 2069 C C . ARG A 1 258 ? -10.678 -4.146 4.132 1.00 94.50 258 ARG A C 1
ATOM 2071 O O . ARG A 1 258 ? -10.979 -4.367 2.961 1.00 94.50 258 ARG A O 1
ATOM 2078 N N . PHE A 1 259 ? -9.584 -4.638 4.704 1.00 94.62 259 PHE A N 1
ATOM 2079 C CA . PHE A 1 259 ? -8.598 -5.459 4.002 1.00 94.62 259 PHE A CA 1
ATOM 2080 C C . PHE A 1 259 ? -8.606 -6.872 4.565 1.00 94.62 259 PHE A C 1
ATOM 2082 O O . PHE A 1 259 ? -8.496 -7.076 5.773 1.00 94.62 259 PHE A O 1
ATOM 2089 N N . TYR A 1 260 ? -8.668 -7.850 3.676 1.00 93.56 260 TYR A N 1
ATOM 2090 C CA . TYR A 1 260 ? -8.734 -9.261 4.011 1.00 93.56 260 TYR A CA 1
ATOM 2091 C C . TYR A 1 260 ? -7.604 -9.991 3.314 1.00 93.56 260 TYR A C 1
ATOM 2093 O O . TYR A 1 260 ? -7.304 -9.712 2.160 1.00 93.56 260 TYR A O 1
ATOM 2101 N N . TRP A 1 261 ? -7.007 -10.956 4.004 1.00 93.81 261 TRP A N 1
ATOM 2102 C CA . TRP A 1 261 ? -6.277 -12.014 3.321 1.00 93.81 261 TRP A CA 1
ATOM 2103 C C . TRP A 1 261 ? -7.230 -13.192 3.152 1.00 93.81 261 TRP A C 1
ATOM 2105 O O . TRP A 1 261 ? -7.538 -13.878 4.130 1.00 93.81 261 TRP A O 1
ATOM 2115 N N . ASP A 1 262 ? -7.735 -13.367 1.938 1.00 92.00 262 ASP A N 1
ATOM 2116 C CA . ASP A 1 262 ? -8.621 -14.460 1.572 1.00 92.00 262 ASP A CA 1
ATOM 2117 C C . ASP A 1 262 ? -7.788 -15.737 1.402 1.00 92.00 262 ASP A C 1
ATOM 2119 O O . ASP A 1 262 ? -6.840 -15.778 0.614 1.00 92.00 262 ASP A O 1
ATOM 2123 N N . LYS A 1 263 ? -8.088 -16.760 2.207 1.00 89.94 263 LYS A N 1
ATOM 2124 C CA . LYS A 1 263 ? -7.315 -18.009 2.226 1.00 89.94 263 LYS A CA 1
ATOM 2125 C C . LYS A 1 263 ? -7.612 -18.891 1.019 1.00 89.94 263 LYS A C 1
ATOM 2127 O O . LYS A 1 263 ? -6.707 -19.597 0.584 1.00 89.94 263 LYS A O 1
ATOM 2132 N N . ASP A 1 264 ? -8.830 -18.826 0.491 1.00 90.12 264 ASP A N 1
ATOM 2133 C CA . ASP A 1 264 ? -9.273 -19.664 -0.621 1.00 90.12 264 ASP A CA 1
ATOM 2134 C C . ASP A 1 264 ? -8.705 -19.125 -1.937 1.00 90.12 264 ASP A C 1
ATOM 2136 O O . ASP A 1 264 ? -8.177 -19.877 -2.753 1.00 90.12 264 ASP A O 1
ATOM 2140 N N . LEU A 1 265 ? -8.710 -17.798 -2.100 1.00 87.44 265 LEU A N 1
ATOM 2141 C CA . LEU A 1 265 ? -8.044 -17.122 -3.219 1.00 87.44 265 LEU A CA 1
ATOM 2142 C C . LEU A 1 265 ? -6.520 -17.037 -3.043 1.00 87.44 265 LEU A C 1
ATOM 2144 O O . LEU A 1 265 ? -5.796 -16.770 -4.005 1.00 87.44 265 LEU A O 1
ATOM 2148 N N . ASN A 1 266 ? -6.032 -17.233 -1.814 1.00 90.38 266 ASN A N 1
ATOM 2149 C CA . ASN A 1 266 ? -4.664 -16.934 -1.397 1.00 90.38 266 ASN A CA 1
ATOM 2150 C C . ASN A 1 266 ? -4.234 -15.525 -1.850 1.00 90.38 266 ASN A C 1
ATOM 2152 O O . ASN A 1 266 ? -3.191 -15.345 -2.487 1.00 90.38 266 ASN A O 1
ATOM 2156 N N . ASP A 1 267 ? -5.087 -14.532 -1.592 1.00 90.81 267 ASP A N 1
ATOM 2157 C CA . ASP A 1 267 ? -4.952 -13.177 -2.125 1.00 90.81 267 ASP A CA 1
ATOM 2158 C C . ASP A 1 267 ? -5.469 -12.108 -1.147 1.00 90.81 267 ASP A C 1
ATOM 2160 O O . ASP A 1 267 ? -6.245 -12.387 -0.232 1.00 90.81 267 ASP A O 1
ATOM 2164 N N . CYS A 1 268 ? -5.020 -10.868 -1.321 1.00 91.25 268 CYS A N 1
ATOM 2165 C CA . CYS A 1 268 ? -5.499 -9.726 -0.560 1.00 91.25 268 CYS A CA 1
ATOM 2166 C C . CYS A 1 268 ? -6.734 -9.135 -1.248 1.00 91.25 268 CYS A C 1
ATOM 2168 O O . CYS A 1 268 ? -6.680 -8.709 -2.400 1.00 91.25 268 CYS A O 1
ATOM 2170 N N . VAL A 1 269 ? -7.847 -9.066 -0.525 1.00 90.62 269 VAL A N 1
ATOM 2171 C CA . VAL A 1 269 ? -9.113 -8.515 -1.010 1.00 90.62 269 VAL A CA 1
ATOM 2172 C C . VAL A 1 269 ? -9.462 -7.277 -0.199 1.00 90.62 269 VAL A C 1
ATOM 2174 O O . VAL A 1 269 ? -9.458 -7.296 1.031 1.00 90.62 269 VAL A O 1
ATOM 2177 N N . VAL A 1 270 ? -9.797 -6.199 -0.894 1.00 90.31 270 VAL A N 1
ATOM 2178 C CA . VAL A 1 270 ? -10.250 -4.942 -0.305 1.00 90.31 270 VAL A CA 1
ATOM 2179 C C . VAL A 1 270 ? -11.761 -4.843 -0.487 1.00 90.31 270 VAL A C 1
ATOM 2181 O O . VAL A 1 270 ? -12.274 -5.052 -1.590 1.00 90.31 270 VAL A O 1
ATOM 2184 N N . LYS A 1 271 ? -12.486 -4.554 0.596 1.00 91.25 271 LYS A N 1
ATOM 2185 C CA . LYS A 1 271 ? -13.945 -4.410 0.594 1.00 91.25 271 LYS A CA 1
ATOM 2186 C C . LYS A 1 271 ? -14.361 -3.070 1.184 1.00 91.25 271 LYS A C 1
ATOM 2188 O O . LYS A 1 271 ? -13.844 -2.657 2.219 1.00 91.25 271 LYS A O 1
ATOM 2193 N N . GLN A 1 272 ? -15.342 -2.426 0.564 1.00 90.62 272 GLN A N 1
ATOM 2194 C CA . GLN A 1 272 ? -15.967 -1.214 1.088 1.00 90.62 272 GLN A CA 1
ATOM 2195 C C . GLN A 1 272 ? -17.412 -1.117 0.601 1.00 90.62 272 GLN A C 1
ATOM 2197 O O . GLN A 1 272 ? -17.660 -1.034 -0.600 1.00 90.62 272 GLN A O 1
ATOM 2202 N N . VAL A 1 273 ? -18.376 -1.103 1.526 1.00 90.06 273 VAL A N 1
ATOM 2203 C CA . VAL A 1 273 ? -19.810 -1.176 1.202 1.00 90.06 273 VAL A CA 1
ATOM 2204 C C . VAL A 1 273 ? -20.095 -2.373 0.271 1.00 90.06 273 VAL A C 1
ATOM 2206 O O . VAL A 1 273 ? -19.918 -3.510 0.702 1.00 90.06 273 VAL A O 1
ATOM 2209 N N . LEU A 1 274 ? -20.482 -2.136 -0.989 1.00 82.88 274 LEU A N 1
ATOM 2210 C CA . LEU A 1 274 ? -20.726 -3.167 -2.012 1.00 82.88 274 LEU A CA 1
ATOM 2211 C C . LEU A 1 274 ? -19.475 -3.512 -2.833 1.00 82.88 274 LEU A C 1
ATOM 2213 O O . LEU A 1 274 ? -19.446 -4.511 -3.544 1.00 82.88 274 LEU A O 1
ATOM 2217 N N . SER A 1 275 ? -18.447 -2.674 -2.750 1.00 82.31 275 SER A N 1
ATOM 2218 C CA . SER A 1 275 ? -17.260 -2.749 -3.588 1.00 82.31 275 SER A CA 1
ATOM 2219 C C . SER A 1 275 ? -16.321 -3.837 -3.092 1.00 82.31 275 SER A C 1
ATOM 2221 O O . SER A 1 275 ? -15.897 -3.796 -1.936 1.00 82.31 275 SER A O 1
ATOM 2223 N N . VAL A 1 276 ? -15.962 -4.778 -3.965 1.00 86.44 276 VAL A N 1
ATOM 2224 C CA . VAL A 1 276 ? -15.000 -5.849 -3.680 1.00 86.44 276 VAL A CA 1
ATOM 2225 C C . VAL A 1 276 ? -13.963 -5.883 -4.791 1.00 86.44 276 VAL A C 1
ATOM 2227 O O . VAL A 1 276 ? -14.312 -6.039 -5.959 1.00 86.44 276 VAL A O 1
ATOM 2230 N N . PHE A 1 277 ? -12.690 -5.761 -4.425 1.00 82.88 277 PHE A N 1
ATOM 2231 C CA . PHE A 1 277 ? -11.587 -5.779 -5.379 1.00 82.88 277 PHE A CA 1
ATOM 2232 C C . PHE A 1 277 ? -10.413 -6.598 -4.847 1.00 82.88 277 PHE A C 1
ATOM 2234 O O . PHE A 1 277 ? -10.076 -6.528 -3.666 1.00 82.88 277 PHE A O 1
ATOM 2241 N N . VAL A 1 278 ? -9.754 -7.341 -5.734 1.00 85.00 278 VAL A N 1
ATOM 2242 C CA . VAL A 1 278 ? -8.438 -7.933 -5.454 1.00 85.00 278 VAL A CA 1
ATOM 2243 C C . VAL A 1 278 ? -7.397 -6.818 -5.473 1.00 85.00 278 VAL A C 1
ATOM 2245 O O . VAL A 1 278 ? -7.413 -5.979 -6.377 1.00 85.00 278 VAL A O 1
ATOM 2248 N N . TYR A 1 279 ? -6.520 -6.793 -4.478 1.00 85.12 279 TYR A N 1
ATOM 2249 C CA . TYR A 1 279 ? -5.424 -5.838 -4.377 1.00 85.12 279 TYR A CA 1
ATOM 2250 C C . TYR A 1 279 ? -4.449 -6.050 -5.541 1.00 85.12 279 TYR A C 1
ATOM 2252 O O . TYR A 1 279 ? -4.016 -7.169 -5.785 1.00 85.12 279 TYR A O 1
ATOM 2260 N N . GLY A 1 280 ? -4.090 -5.007 -6.287 1.00 80.62 280 GLY A N 1
ATOM 2261 C CA . GLY A 1 280 ? -3.308 -5.179 -7.521 1.00 80.62 280 GLY A CA 1
ATOM 2262 C C . GLY A 1 280 ? -1.790 -5.231 -7.345 1.00 80.62 280 GLY A C 1
ATOM 2263 O O . GLY A 1 280 ? -1.079 -5.431 -8.320 1.00 80.62 280 GLY A O 1
ATOM 2264 N N . TYR A 1 281 ? -1.275 -5.108 -6.117 1.00 86.88 281 TYR A N 1
ATOM 2265 C CA . TYR A 1 281 ? 0.144 -5.323 -5.781 1.00 86.88 281 TYR A CA 1
ATOM 2266 C C . TYR A 1 281 ? 1.164 -4.421 -6.494 1.00 86.88 281 TYR A C 1
ATOM 2268 O O . TYR A 1 281 ? 2.365 -4.687 -6.431 1.00 86.88 281 TYR A O 1
ATOM 2276 N N . GLU A 1 282 ? 0.732 -3.326 -7.115 1.00 86.25 282 GLU A N 1
ATOM 2277 C CA . GLU A 1 282 ? 1.653 -2.346 -7.681 1.00 86.25 282 GLU A CA 1
ATOM 2278 C C . GLU A 1 282 ? 2.520 -1.713 -6.586 1.00 86.25 282 GLU A C 1
ATOM 2280 O O . GLU A 1 282 ? 2.018 -1.166 -5.594 1.00 86.25 282 GLU A O 1
ATOM 2285 N N . TYR A 1 283 ? 3.841 -1.817 -6.750 1.00 90.25 283 TYR A N 1
ATOM 2286 C CA . TYR A 1 283 ? 4.781 -1.223 -5.815 1.00 90.25 283 TYR A CA 1
ATOM 2287 C C . TYR A 1 283 ? 4.904 0.274 -6.092 1.00 90.25 283 TYR A C 1
ATOM 2289 O O . TYR A 1 283 ? 5.254 0.685 -7.196 1.00 90.25 283 TYR A O 1
ATOM 2297 N N . GLN A 1 284 ? 4.632 1.091 -5.075 1.00 86.06 284 GLN A N 1
ATOM 2298 C CA . GLN A 1 284 ? 4.675 2.560 -5.169 1.00 86.06 284 GLN A CA 1
ATOM 2299 C C . GLN A 1 284 ? 5.733 3.177 -4.242 1.00 86.06 284 GLN A C 1
ATOM 2301 O O . GLN A 1 284 ? 5.807 4.396 -4.111 1.00 86.06 284 GLN A O 1
ATOM 2306 N N . GLY A 1 285 ? 6.539 2.350 -3.569 1.00 87.19 285 GLY A N 1
ATOM 2307 C CA . GLY A 1 285 ? 7.428 2.818 -2.510 1.00 87.19 285 GLY A CA 1
ATOM 2308 C C . GLY A 1 285 ? 6.660 3.349 -1.297 1.00 87.19 285 GLY A C 1
ATOM 2309 O O . GLY A 1 285 ? 5.551 2.899 -0.986 1.00 87.19 285 GLY A O 1
ATOM 2310 N N . ASN A 1 286 ? 7.261 4.314 -0.604 1.00 85.56 286 ASN A N 1
ATOM 2311 C CA . ASN A 1 286 ? 6.712 4.933 0.596 1.00 85.56 286 ASN A CA 1
ATOM 2312 C C . ASN A 1 286 ? 6.387 6.410 0.319 1.00 85.56 286 ASN A C 1
ATOM 2314 O O . ASN A 1 286 ? 6.906 7.319 0.969 1.00 85.56 286 ASN A O 1
ATOM 2318 N N . ASN A 1 287 ? 5.483 6.624 -0.640 1.00 79.94 287 ASN A N 1
ATOM 2319 C CA . ASN A 1 287 ? 5.074 7.928 -1.171 1.00 79.94 287 ASN A CA 1
ATOM 2320 C C . ASN A 1 287 ? 4.132 8.732 -0.238 1.00 79.94 287 ASN A C 1
ATOM 2322 O O . ASN A 1 287 ? 3.303 9.521 -0.704 1.00 79.94 287 ASN A O 1
ATOM 2326 N N . GLY A 1 288 ? 4.237 8.524 1.080 1.00 83.88 288 GLY A N 1
ATOM 2327 C CA . GLY A 1 288 ? 3.415 9.171 2.105 1.00 83.88 288 GLY A CA 1
ATOM 2328 C C . GLY A 1 288 ? 1.943 8.740 2.103 1.00 83.88 288 GLY A C 1
ATOM 2329 O O . GLY A 1 288 ? 1.441 8.135 1.153 1.00 83.88 288 GLY A O 1
ATOM 2330 N N . ARG A 1 289 ? 1.224 9.079 3.176 1.00 87.69 289 ARG A N 1
ATOM 2331 C CA . ARG A 1 289 ? -0.222 8.849 3.315 1.00 87.69 289 ARG A CA 1
ATOM 2332 C C . ARG A 1 289 ? -0.943 10.144 3.654 1.00 87.69 289 ARG A C 1
ATOM 2334 O O . ARG A 1 289 ? -0.463 10.898 4.501 1.00 87.69 289 ARG A O 1
ATOM 2341 N N . LEU A 1 290 ? -2.079 10.379 3.001 1.00 89.12 290 LEU A N 1
ATOM 2342 C CA . LEU A 1 290 ? -2.974 11.479 3.345 1.00 89.12 290 LEU A CA 1
ATOM 2343 C C . LEU A 1 290 ? -3.630 11.207 4.706 1.00 89.12 290 LEU A C 1
ATOM 2345 O O . LEU A 1 290 ? -3.938 10.064 5.045 1.00 89.12 290 LEU A O 1
ATOM 2349 N N . VAL A 1 291 ? -3.840 12.259 5.496 1.00 91.94 291 VAL A N 1
ATOM 2350 C CA . VAL A 1 291 ? -4.625 12.153 6.731 1.00 91.94 291 VAL A CA 1
ATOM 2351 C C . VAL A 1 291 ? -6.086 11.932 6.352 1.00 91.94 291 VAL A C 1
ATOM 2353 O O . VAL A 1 291 ? -6.706 12.788 5.726 1.00 91.94 291 VAL A O 1
ATOM 2356 N N . ILE A 1 292 ? -6.632 10.784 6.744 1.00 90.31 292 ILE A N 1
ATOM 2357 C CA . ILE A 1 292 ? -7.995 10.395 6.388 1.00 90.31 292 ILE A CA 1
ATOM 2358 C C . ILE A 1 292 ? -8.981 11.060 7.353 1.00 90.31 292 ILE A C 1
ATOM 2360 O O . ILE A 1 292 ? -9.046 10.728 8.537 1.00 90.31 292 ILE A O 1
ATOM 2364 N N . THR A 1 293 ? -9.745 12.016 6.831 1.00 91.12 293 THR A N 1
ATOM 2365 C CA . THR A 1 293 ? -10.827 12.711 7.544 1.00 91.12 293 THR A CA 1
ATOM 2366 C C . THR A 1 293 ? -12.196 12.124 7.175 1.00 91.12 293 THR A C 1
ATOM 2368 O O . THR A 1 293 ? -12.318 11.491 6.126 1.00 91.12 293 THR A O 1
ATOM 2371 N N . PRO A 1 294 ? -13.278 12.417 7.925 1.00 88.50 294 PRO A N 1
ATOM 2372 C CA . PRO A 1 294 ? -14.631 11.987 7.549 1.00 88.50 294 PRO A CA 1
ATOM 2373 C C . PRO A 1 294 ? -15.100 12.470 6.164 1.00 88.50 294 PRO A C 1
ATOM 2375 O O . PRO A 1 294 ? -16.012 11.894 5.571 1.00 88.50 294 PRO A O 1
ATOM 2378 N N . LEU A 1 295 ? -14.521 13.555 5.638 1.00 88.75 295 LEU A N 1
ATOM 2379 C CA . LEU A 1 295 ? -14.769 13.989 4.261 1.00 88.75 295 LEU A CA 1
ATOM 2380 C C . LEU A 1 295 ? -14.039 13.087 3.254 1.00 88.75 295 LEU A C 1
ATOM 2382 O O . LEU A 1 295 ? -14.629 12.689 2.252 1.00 88.75 295 LEU A O 1
ATOM 2386 N N . THR A 1 296 ? -12.796 12.718 3.565 1.00 88.88 296 THR A N 1
ATOM 2387 C CA . THR A 1 296 ? -11.971 11.803 2.760 1.00 88.88 296 THR A CA 1
ATOM 2388 C C . THR A 1 296 ? -12.618 10.419 2.681 1.00 88.88 296 THR A C 1
ATOM 2390 O O . THR A 1 296 ? -12.770 9.886 1.587 1.00 88.88 296 THR A O 1
ATOM 2393 N N . ASP A 1 297 ? -13.106 9.884 3.807 1.00 89.12 297 ASP A N 1
ATOM 2394 C CA . ASP A 1 297 ? -13.816 8.595 3.857 1.00 89.12 297 ASP A CA 1
ATOM 2395 C C . ASP A 1 297 ? -15.053 8.574 2.961 1.00 89.12 297 ASP A C 1
ATOM 2397 O O . ASP A 1 297 ? -15.294 7.616 2.226 1.00 89.12 297 ASP A O 1
ATOM 2401 N N . ARG A 1 298 ? -15.842 9.655 2.993 1.00 89.38 298 ARG A N 1
ATOM 2402 C CA . ARG A 1 298 ? -17.014 9.794 2.120 1.00 89.38 298 ARG A CA 1
ATOM 2403 C C . ARG A 1 298 ? -16.618 9.838 0.652 1.00 89.38 298 ARG A C 1
ATOM 2405 O O . ARG A 1 298 ? -17.268 9.190 -0.162 1.00 89.38 298 ARG A O 1
ATOM 2412 N N . CYS A 1 299 ? -15.536 10.539 0.324 1.00 88.00 299 CYS A N 1
ATOM 2413 C CA . CYS A 1 299 ? -14.994 10.541 -1.028 1.00 88.00 299 CYS A CA 1
ATOM 2414 C C . CYS A 1 299 ? -14.553 9.130 -1.454 1.00 88.00 299 CYS A C 1
ATOM 2416 O O . CYS A 1 299 ? -14.915 8.686 -2.541 1.00 88.00 299 CYS A O 1
ATOM 2418 N N . TYR A 1 300 ? -13.867 8.382 -0.582 1.00 87.94 300 TYR A N 1
ATOM 2419 C CA . TYR A 1 300 ? -13.436 7.005 -0.858 1.00 87.94 300 TYR A CA 1
ATOM 2420 C C . TYR A 1 300 ? -14.623 6.081 -1.124 1.00 87.94 300 TYR A C 1
ATOM 2422 O O . TYR A 1 300 ? -14.602 5.338 -2.101 1.00 87.94 300 TYR A O 1
ATOM 2430 N N . MET A 1 301 ? -15.686 6.166 -0.320 1.00 89.06 301 MET A N 1
ATOM 2431 C CA . MET A 1 301 ? -16.905 5.386 -0.556 1.00 89.06 301 MET A CA 1
ATOM 2432 C C . MET A 1 301 ? -17.518 5.678 -1.928 1.00 89.06 301 MET A C 1
ATOM 2434 O O . MET A 1 301 ? -17.839 4.745 -2.665 1.00 89.06 301 MET A O 1
ATOM 2438 N N . THR A 1 302 ? -17.654 6.956 -2.291 1.00 88.75 302 THR A N 1
ATOM 2439 C CA . THR A 1 302 ? -18.227 7.363 -3.581 1.00 88.75 302 THR A CA 1
ATOM 2440 C C . THR A 1 302 ? -17.357 6.909 -4.752 1.00 88.75 302 THR A C 1
ATOM 2442 O O . THR A 1 302 ? -17.875 6.355 -5.719 1.00 88.75 302 THR A O 1
ATOM 2445 N N . LEU A 1 303 ? -16.036 7.089 -4.660 1.00 84.56 303 LEU A N 1
ATOM 2446 C CA . LEU A 1 303 ? -15.091 6.646 -5.687 1.00 84.56 303 LEU A CA 1
ATOM 2447 C C . LEU A 1 303 ? -15.065 5.117 -5.815 1.00 84.56 303 LEU A C 1
ATOM 2449 O O . LEU A 1 303 ? -15.024 4.601 -6.929 1.00 84.56 303 LEU A O 1
ATOM 2453 N N . GLY A 1 304 ? -15.142 4.388 -4.699 1.00 83.00 304 GLY A N 1
ATOM 2454 C CA . GLY A 1 304 ? -15.221 2.926 -4.680 1.00 83.00 304 GLY A CA 1
ATOM 2455 C C . GLY A 1 304 ? -16.490 2.418 -5.353 1.00 83.00 304 GLY A C 1
ATOM 2456 O O . GLY A 1 304 ? -16.417 1.561 -6.230 1.00 83.00 304 GLY A O 1
ATOM 2457 N N . ALA A 1 305 ? -17.642 3.008 -5.021 1.00 85.69 305 ALA A N 1
ATOM 2458 C CA . ALA A 1 305 ? -18.919 2.673 -5.645 1.00 85.69 305 ALA A CA 1
ATOM 2459 C C . ALA A 1 305 ? -18.941 3.002 -7.149 1.00 85.69 305 ALA A C 1
ATOM 2461 O O . ALA A 1 305 ? -19.432 2.204 -7.953 1.00 85.69 305 ALA A O 1
ATOM 2462 N N . ALA A 1 306 ? -18.373 4.145 -7.549 1.00 83.50 306 ALA A N 1
ATOM 2463 C CA . ALA A 1 306 ? -18.208 4.498 -8.956 1.00 83.50 306 ALA A CA 1
ATOM 2464 C C . ALA A 1 306 ? -17.333 3.462 -9.679 1.00 83.50 306 ALA A C 1
ATOM 2466 O O . ALA A 1 306 ? -17.758 2.899 -10.684 1.00 83.50 306 ALA A O 1
ATOM 2467 N N . MET A 1 307 ? -16.175 3.109 -9.113 1.00 77.38 307 MET A N 1
ATOM 2468 C CA . MET A 1 307 ? -15.283 2.094 -9.679 1.00 77.38 307 MET A CA 1
ATOM 2469 C C . MET A 1 307 ? -15.972 0.728 -9.799 1.00 77.38 307 MET A C 1
ATOM 2471 O O . MET A 1 307 ? -15.863 0.071 -10.833 1.00 77.38 307 MET A O 1
ATOM 2475 N N . PHE A 1 308 ? -16.711 0.308 -8.768 1.00 78.94 308 PHE A N 1
ATOM 2476 C CA . PHE A 1 308 ? -17.428 -0.968 -8.750 1.00 78.94 308 PHE A CA 1
ATOM 2477 C C . PHE A 1 308 ? -18.511 -1.027 -9.834 1.00 78.94 308 PHE A C 1
ATOM 2479 O O . PHE A 1 308 ? -18.687 -2.050 -10.491 1.00 78.94 308 PHE A O 1
ATOM 2486 N N . THR A 1 309 ? -19.181 0.100 -10.084 1.00 78.62 309 THR A N 1
ATOM 2487 C CA . THR A 1 309 ? -20.175 0.256 -11.159 1.00 78.62 309 THR A CA 1
ATOM 2488 C C . THR A 1 309 ? -19.567 0.642 -12.509 1.00 78.62 309 THR A C 1
ATOM 2490 O O . THR A 1 309 ? -20.311 0.941 -13.442 1.00 78.62 309 THR A O 1
ATOM 2493 N N . ARG A 1 310 ? -18.231 0.608 -12.638 1.00 72.19 310 ARG A N 1
ATOM 2494 C CA . ARG A 1 310 ? -17.475 0.952 -13.856 1.00 72.19 310 ARG A CA 1
ATOM 2495 C C . ARG A 1 310 ? -17.713 2.382 -14.364 1.00 72.19 310 ARG A C 1
ATOM 2497 O O . ARG A 1 310 ? -17.680 2.638 -15.563 1.00 72.19 310 ARG A O 1
ATOM 2504 N N . ARG A 1 311 ? -17.931 3.321 -13.446 1.00 77.06 311 ARG A N 1
ATOM 2505 C CA . ARG A 1 311 ? -18.124 4.752 -13.712 1.00 77.06 311 ARG A CA 1
ATOM 2506 C C . ARG A 1 311 ? -16.936 5.580 -13.227 1.00 77.06 311 ARG A C 1
ATOM 2508 O O . ARG A 1 311 ? -16.191 5.181 -12.333 1.00 77.06 311 ARG A O 1
ATOM 2515 N N . GLY A 1 312 ? -16.804 6.772 -13.802 1.00 72.69 312 GLY A N 1
ATOM 2516 C CA . GLY A 1 312 ? -15.931 7.832 -13.305 1.00 72.69 312 GLY A CA 1
ATOM 2517 C C . GLY A 1 312 ? -16.425 8.437 -11.993 1.00 72.69 312 GLY A C 1
ATOM 2518 O O . GLY A 1 312 ? -17.623 8.441 -11.709 1.00 72.69 312 GLY A O 1
ATOM 2519 N N . GLY A 1 313 ? -15.494 8.954 -11.194 1.00 74.25 313 GLY A N 1
ATOM 2520 C CA . GLY A 1 313 ? -15.798 9.831 -10.063 1.00 74.25 313 GLY A CA 1
ATOM 2521 C C . GLY A 1 313 ? -15.728 11.305 -10.468 1.00 74.25 313 GLY A C 1
ATOM 2522 O O . GLY A 1 313 ? -15.061 11.660 -11.423 1.00 74.25 313 GLY A O 1
ATOM 2523 N N . ASN A 1 314 ? -16.379 12.211 -9.755 1.00 79.12 314 ASN A N 1
ATOM 2524 C CA . ASN A 1 314 ? -16.129 13.644 -9.946 1.00 79.12 314 ASN A CA 1
ATOM 2525 C C . ASN A 1 314 ? -16.198 14.330 -8.578 1.00 79.12 314 ASN A C 1
ATOM 2527 O O . ASN A 1 314 ? -17.283 14.734 -8.153 1.00 79.12 314 ASN A O 1
ATOM 2531 N N . PRO A 1 315 ? -15.088 14.355 -7.815 1.00 77.75 315 PRO A N 1
ATOM 2532 C CA . PRO A 1 315 ? -15.051 15.077 -6.555 1.00 77.75 315 PRO A CA 1
ATOM 2533 C C . PRO A 1 315 ? -15.013 16.584 -6.836 1.00 77.75 315 PRO A C 1
ATOM 2535 O O . PRO A 1 315 ? -14.000 17.111 -7.287 1.00 77.75 315 PRO A O 1
ATOM 2538 N N . LEU A 1 316 ? -16.112 17.274 -6.529 1.00 78.06 316 LEU A N 1
ATOM 2539 C CA . LEU A 1 316 ? -16.261 18.720 -6.707 1.00 78.06 316 LEU A CA 1
ATOM 2540 C C . LEU A 1 316 ? -16.046 19.475 -5.390 1.00 78.06 316 LEU A C 1
ATOM 2542 O O . LEU A 1 316 ? -16.460 19.022 -4.321 1.00 78.06 316 LEU A O 1
ATOM 2546 N N . GLY A 1 317 ? -15.417 20.649 -5.470 1.00 77.12 317 GLY A N 1
ATOM 2547 C CA . GLY A 1 317 ? -15.207 21.535 -4.324 1.00 77.12 317 GLY A CA 1
ATOM 2548 C C . GLY A 1 317 ? -14.224 22.682 -4.604 1.00 77.12 317 GLY A C 1
ATOM 2549 O O . GLY A 1 317 ? -13.533 22.653 -5.622 1.00 77.12 317 GLY A O 1
ATOM 2550 N N . PRO A 1 318 ? -14.111 23.678 -3.707 1.00 79.06 318 PRO A N 1
ATOM 2551 C CA . PRO A 1 318 ? -13.203 24.820 -3.873 1.00 79.06 318 PRO A CA 1
ATOM 2552 C C . PRO A 1 318 ? -11.719 24.437 -4.027 1.00 79.06 318 PRO A C 1
ATOM 2554 O O . PRO A 1 318 ? -11.298 23.342 -3.628 1.00 79.06 318 PRO A O 1
ATOM 2557 N N . ALA A 1 319 ? -10.904 25.340 -4.577 1.00 74.19 319 ALA A N 1
ATOM 2558 C CA . ALA A 1 319 ? -9.447 25.198 -4.610 1.00 74.19 319 ALA A CA 1
ATOM 2559 C C . ALA A 1 319 ? -8.865 24.961 -3.201 1.00 74.19 319 ALA A C 1
ATOM 2561 O O . ALA A 1 319 ? -9.369 25.480 -2.205 1.00 74.19 319 ALA A O 1
ATOM 2562 N N . GLY A 1 320 ? -7.816 24.138 -3.101 1.00 72.06 320 GLY A N 1
ATOM 2563 C CA . GLY A 1 320 ? -7.137 23.855 -1.827 1.00 72.06 320 GLY A CA 1
ATOM 2564 C C . GLY A 1 320 ? -7.883 22.924 -0.858 1.00 72.06 320 GLY A C 1
ATOM 2565 O O . GLY A 1 320 ? -7.389 22.668 0.235 1.00 72.06 320 GLY A O 1
ATOM 2566 N N . THR A 1 321 ? -9.037 22.364 -1.241 1.00 76.56 321 THR A N 1
ATOM 2567 C CA . THR A 1 321 ? -9.807 21.420 -0.397 1.00 76.56 321 THR A CA 1
ATOM 2568 C C . THR A 1 321 ? -9.308 19.969 -0.439 1.00 76.56 321 THR A C 1
ATOM 2570 O O . THR A 1 321 ? -9.932 19.084 0.144 1.00 76.56 321 THR A O 1
ATOM 2573 N N . GLY A 1 322 ? -8.174 19.703 -1.098 1.00 78.31 322 GLY A N 1
ATOM 2574 C CA . GLY A 1 322 ? -7.532 18.383 -1.112 1.00 78.31 322 GLY A CA 1
ATOM 2575 C C . GLY A 1 322 ? -8.157 17.365 -2.074 1.00 78.31 322 GLY A C 1
ATOM 2576 O O . GLY A 1 322 ? -8.025 16.159 -1.854 1.00 78.31 322 GLY A O 1
ATOM 2577 N N . LYS A 1 323 ? -8.879 17.813 -3.113 1.00 80.12 323 LYS A N 1
ATOM 2578 C CA . LYS A 1 323 ? -9.581 16.944 -4.082 1.00 80.12 323 LYS A CA 1
ATOM 2579 C C . LYS A 1 323 ? -8.608 16.010 -4.808 1.00 80.12 323 LYS A C 1
ATOM 2581 O O . LYS A 1 323 ? -8.760 14.788 -4.762 1.00 80.12 323 LYS A O 1
ATOM 2586 N N . THR A 1 324 ? -7.579 16.590 -5.421 1.00 73.12 324 THR A N 1
ATOM 2587 C CA . THR A 1 324 ? -6.551 15.884 -6.194 1.00 73.12 324 THR A CA 1
ATOM 2588 C C . THR A 1 324 ? -5.758 14.922 -5.304 1.00 73.12 324 THR A C 1
ATOM 2590 O O . THR A 1 324 ? -5.491 13.781 -5.680 1.00 73.12 324 THR A O 1
ATOM 2593 N N . GLU A 1 325 ? -5.421 15.342 -4.088 1.00 80.62 325 GLU A N 1
ATOM 2594 C CA . GLU A 1 325 ? -4.712 14.549 -3.084 1.00 80.62 325 GLU A CA 1
ATOM 2595 C C . GLU A 1 325 ? -5.547 13.360 -2.609 1.00 80.62 325 GLU A C 1
ATOM 2597 O O . GLU A 1 325 ? -5.011 12.262 -2.461 1.00 80.62 325 GLU A O 1
ATOM 2602 N N . THR A 1 326 ? -6.855 13.559 -2.424 1.00 81.69 326 THR A N 1
ATOM 2603 C CA . THR A 1 326 ? -7.796 12.502 -2.029 1.00 81.69 326 THR A CA 1
ATOM 2604 C C . THR A 1 326 ? -7.863 11.415 -3.094 1.00 81.69 326 THR A C 1
ATOM 2606 O O . THR A 1 326 ? -7.747 10.236 -2.777 1.00 81.69 326 THR A O 1
ATOM 2609 N N . VAL A 1 327 ? -7.978 11.786 -4.370 1.00 79.25 327 VAL A N 1
ATOM 2610 C CA . VAL A 1 327 ? -7.989 10.814 -5.473 1.00 79.25 327 VAL A CA 1
ATOM 2611 C C . VAL A 1 327 ? -6.646 10.088 -5.594 1.00 79.25 327 VAL A C 1
ATOM 2613 O O . VAL A 1 327 ? -6.609 8.869 -5.778 1.00 79.25 327 VAL A O 1
ATOM 2616 N N . LYS A 1 328 ? -5.527 10.809 -5.449 1.00 77.75 328 LYS A N 1
ATOM 2617 C CA . LYS A 1 328 ? -4.186 10.206 -5.457 1.00 77.75 328 LYS A CA 1
ATOM 2618 C C . LYS A 1 328 ? -4.026 9.191 -4.323 1.00 77.75 328 LYS A C 1
ATOM 2620 O O . LYS A 1 328 ? -3.528 8.094 -4.565 1.00 77.75 328 LYS A O 1
ATOM 2625 N N . ASP A 1 329 ? -4.449 9.515 -3.100 1.00 81.56 329 ASP A N 1
ATOM 2626 C CA . ASP A 1 329 ? -4.349 8.588 -1.965 1.00 81.56 329 ASP A CA 1
ATOM 2627 C C . ASP A 1 329 ? -5.348 7.419 -2.064 1.00 81.56 329 ASP A C 1
ATOM 2629 O O . ASP A 1 329 ? -4.990 6.284 -1.740 1.00 81.56 329 ASP A O 1
ATOM 2633 N N . PHE A 1 330 ? -6.530 7.645 -2.648 1.00 82.88 330 PHE A N 1
ATOM 2634 C CA . PHE A 1 330 ? -7.476 6.586 -3.013 1.00 82.88 330 PHE A CA 1
ATOM 2635 C C . PHE A 1 330 ? -6.849 5.571 -3.982 1.00 82.88 330 PHE A C 1
ATOM 2637 O O . PHE A 1 330 ? -6.971 4.359 -3.792 1.00 82.88 330 PHE A O 1
ATOM 2644 N N . GLY A 1 331 ? -6.085 6.033 -4.975 1.00 75.44 331 GLY A N 1
ATOM 2645 C CA . GLY A 1 331 ? -5.355 5.141 -5.877 1.00 75.44 331 GLY A CA 1
ATOM 2646 C C . GLY A 1 331 ? -4.343 4.240 -5.157 1.00 75.44 331 GLY A C 1
ATOM 2647 O O . GLY A 1 331 ? -4.224 3.056 -5.480 1.00 75.44 331 GLY A O 1
ATOM 2648 N N . LYS A 1 332 ? -3.684 4.754 -4.109 1.00 78.06 332 LYS A N 1
ATOM 2649 C CA . LYS A 1 332 ? -2.756 3.986 -3.250 1.00 78.06 332 LYS A CA 1
ATOM 2650 C C . LYS A 1 332 ? -3.453 2.961 -2.353 1.00 78.06 332 LYS A C 1
ATOM 2652 O O . LYS A 1 332 ? -2.790 2.115 -1.749 1.00 78.06 332 LYS A O 1
ATOM 2657 N N . VAL A 1 333 ? -4.763 3.076 -2.158 1.00 70.12 333 VAL A N 1
ATOM 2658 C CA . VAL A 1 333 ? -5.560 2.125 -1.376 1.00 70.12 333 VAL A CA 1
ATOM 2659 C C . VAL A 1 333 ? -5.874 0.886 -2.205 1.00 70.12 333 VAL A C 1
ATOM 2661 O O . VAL A 1 333 ? -5.585 -0.226 -1.766 1.00 70.12 333 VAL A O 1
ATOM 2664 N N . TRP A 1 334 ? -6.423 1.085 -3.402 1.00 68.56 334 TRP A N 1
ATOM 2665 C CA . TRP A 1 334 ? -6.866 -0.011 -4.264 1.00 68.56 334 TRP A CA 1
ATOM 2666 C C . TRP A 1 334 ? -5.720 -0.636 -5.060 1.00 68.56 334 TRP A C 1
ATOM 2668 O O . TRP A 1 334 ? -5.855 -1.780 -5.484 1.00 68.56 334 TRP A O 1
ATOM 2678 N N . ARG A 1 335 ? -4.604 0.104 -5.211 1.00 64.75 335 ARG A N 1
ATOM 2679 C CA . ARG A 1 335 ? -3.338 -0.283 -5.865 1.00 64.75 335 ARG A CA 1
ATOM 2680 C C . ARG A 1 335 ? -3.596 -1.114 -7.104 1.00 64.75 335 ARG A C 1
ATOM 2682 O O . ARG A 1 335 ? -3.538 -2.330 -7.050 1.00 64.75 335 ARG A O 1
ATOM 2689 N N . THR A 1 336 ? -3.973 -0.399 -8.154 1.00 54.53 336 THR A N 1
ATOM 2690 C CA . THR A 1 336 ? -4.425 -0.826 -9.481 1.00 54.53 336 THR A CA 1
ATOM 2691 C C . THR A 1 336 ? -4.175 -2.290 -9.840 1.00 54.53 336 THR A C 1
ATOM 2693 O O . THR A 1 336 ? -3.037 -2.741 -9.926 1.00 54.53 336 THR A O 1
ATOM 2696 N N . GLN A 1 337 ? -5.257 -3.017 -10.137 1.00 37.06 337 GLN A N 1
ATOM 2697 C CA . GLN A 1 337 ? -5.166 -4.307 -10.816 1.00 37.06 337 GLN A CA 1
ATOM 2698 C C . GLN A 1 337 ? -4.583 -4.133 -12.229 1.00 37.06 337 GLN A C 1
ATOM 2700 O O . GLN A 1 337 ? -4.957 -3.173 -12.922 1.00 37.06 337 GLN A O 1
ATOM 2705 N N . PRO A 1 338 ? -3.756 -5.080 -12.707 1.00 33.16 338 PRO A N 1
ATOM 2706 C CA . PRO A 1 338 ? -3.358 -5.142 -14.108 1.00 33.16 338 PRO A CA 1
ATOM 2707 C C . PRO A 1 338 ? -4.599 -5.329 -14.996 1.00 33.16 338 PRO A C 1
ATOM 2709 O O . PRO A 1 338 ? -5.143 -6.420 -15.115 1.00 33.16 338 PRO A O 1
ATOM 2712 N N . GLY A 1 339 ? -5.098 -4.238 -15.588 1.00 30.20 339 GLY A N 1
ATOM 2713 C CA . GLY A 1 339 ? -6.234 -4.273 -16.519 1.00 30.20 339 GLY A CA 1
ATOM 2714 C C . GLY A 1 339 ? -7.094 -3.010 -16.554 1.00 30.20 339 GLY A C 1
ATOM 2715 O O . GLY A 1 339 ? -7.536 -2.616 -17.632 1.00 30.20 339 GLY A O 1
ATOM 2716 N N . VAL A 1 340 ? -7.272 -2.319 -15.421 1.00 32.28 340 VAL A N 1
ATOM 2717 C CA . VAL A 1 340 ? -8.170 -1.146 -15.336 1.00 32.28 340 VAL A CA 1
ATOM 2718 C C . VAL A 1 340 ? -7.603 0.057 -16.104 1.00 32.28 340 VAL A C 1
ATOM 2720 O O . VAL A 1 340 ? -8.316 0.707 -16.863 1.00 32.28 340 VAL A O 1
ATOM 2723 N N . ALA A 1 341 ? -6.295 0.305 -16.012 1.00 32.03 341 ALA A N 1
ATOM 2724 C CA . ALA A 1 341 ? -5.646 1.391 -16.753 1.00 32.03 341 ALA A CA 1
ATOM 2725 C C . ALA A 1 341 ? -5.508 1.102 -18.260 1.00 32.03 341 ALA A C 1
ATOM 2727 O O . ALA A 1 341 ? -5.512 2.015 -19.083 1.00 32.03 341 ALA A O 1
ATOM 2728 N N . SER A 1 342 ? -5.416 -0.177 -18.636 1.00 27.78 342 SER A N 1
ATOM 2729 C CA . SER A 1 342 ? -5.213 -0.575 -20.029 1.00 27.78 342 SER A CA 1
ATOM 2730 C C . SER A 1 342 ? -6.449 -0.320 -20.893 1.00 27.78 342 SER A C 1
ATOM 2732 O O . SER A 1 342 ? -6.302 -0.194 -22.099 1.00 27.78 342 SER A O 1
ATOM 2734 N N . TRP A 1 343 ? -7.655 -0.231 -20.328 1.00 27.33 343 TRP A N 1
ATOM 2735 C CA . TRP A 1 343 ? -8.889 -0.083 -21.111 1.00 27.33 343 TRP A CA 1
ATOM 2736 C C . TRP A 1 343 ? -9.330 1.385 -21.268 1.00 27.33 343 TRP A C 1
ATOM 2738 O O . TRP A 1 343 ? -9.842 1.739 -22.325 1.00 27.33 343 TRP A O 1
ATOM 2748 N N . ALA A 1 344 ? -9.001 2.289 -20.333 1.00 30.53 344 ALA A N 1
ATOM 2749 C CA . ALA A 1 344 ? -9.237 3.735 -20.505 1.00 30.53 344 ALA A CA 1
ATOM 2750 C C . ALA A 1 344 ? -8.444 4.333 -21.692 1.00 30.53 344 ALA A C 1
ATOM 2752 O O . ALA A 1 344 ? -8.944 5.196 -22.411 1.00 30.53 344 ALA A O 1
ATOM 2753 N N . ALA A 1 345 ? -7.243 3.807 -21.964 1.00 29.22 345 ALA A N 1
ATOM 2754 C CA . ALA A 1 345 ? -6.459 4.160 -23.149 1.00 29.22 345 ALA A CA 1
ATOM 2755 C C . ALA A 1 345 ? -7.048 3.605 -24.468 1.00 29.22 345 ALA A C 1
ATOM 2757 O O . ALA A 1 345 ? -6.816 4.187 -25.525 1.00 29.22 345 ALA A O 1
ATOM 2758 N N . ARG A 1 346 ? -7.832 2.510 -24.421 1.00 32.06 346 ARG A N 1
ATOM 2759 C CA . ARG A 1 346 ? -8.327 1.773 -25.607 1.00 32.06 346 ARG A CA 1
ATOM 2760 C C . ARG A 1 346 ? -9.434 2.478 -26.393 1.00 32.06 346 ARG A C 1
ATOM 2762 O O . ARG A 1 346 ? -9.579 2.181 -27.571 1.00 32.06 346 ARG A O 1
ATOM 2769 N N . ARG A 1 347 ? -10.248 3.345 -25.776 1.00 28.80 347 ARG A N 1
ATOM 2770 C CA . ARG A 1 347 ? -11.484 3.853 -26.417 1.00 28.80 347 ARG A CA 1
ATOM 2771 C C . ARG A 1 347 ? -11.437 5.320 -26.825 1.00 28.80 347 ARG A C 1
ATOM 2773 O O . ARG A 1 347 ? -12.260 5.750 -27.623 1.00 28.80 347 ARG A O 1
ATOM 2780 N N . LEU A 1 348 ? -10.511 6.094 -26.266 1.00 31.61 348 LEU A N 1
ATOM 2781 C CA . LEU A 1 348 ? -10.617 7.541 -26.344 1.00 31.61 348 LEU A CA 1
ATOM 2782 C C . LEU A 1 348 ? -9.904 8.122 -27.582 1.00 31.61 348 LEU A C 1
ATOM 2784 O O . LEU A 1 348 ? -10.550 8.863 -28.311 1.00 31.61 348 LEU A O 1
ATOM 2788 N N . GLY A 1 349 ? -8.626 7.868 -27.876 1.00 27.28 349 GLY A N 1
ATOM 2789 C CA . GLY A 1 349 ? -7.968 8.538 -29.024 1.00 27.28 349 GLY A CA 1
ATOM 2790 C C . GLY A 1 349 ? -7.803 10.070 -28.883 1.00 27.28 349 GLY A C 1
ATOM 2791 O O . GLY A 1 349 ? -7.894 10.803 -29.866 1.00 27.28 349 GLY A O 1
ATOM 2792 N N . TRP A 1 350 ? -7.571 10.587 -27.667 1.00 33.25 350 TRP A N 1
ATOM 2793 C CA . TRP A 1 350 ? -7.559 12.036 -27.382 1.00 33.25 350 TRP A CA 1
ATOM 2794 C C . TRP A 1 350 ? -6.113 12.531 -27.428 1.00 33.25 350 TRP A C 1
ATOM 2796 O O . TRP A 1 350 ? -5.321 12.247 -26.534 1.00 33.25 350 TRP A O 1
ATOM 2806 N N . ARG A 1 351 ? -5.760 13.267 -28.491 1.00 23.98 351 ARG A N 1
ATOM 2807 C CA . ARG A 1 351 ? -4.396 13.774 -28.746 1.00 23.98 351 ARG A CA 1
ATOM 2808 C C . ARG A 1 351 ? -3.974 14.969 -27.875 1.00 23.98 351 ARG A C 1
ATOM 2810 O O . ARG A 1 351 ? -2.800 15.317 -27.898 1.00 23.98 351 ARG A O 1
ATOM 2817 N N . LYS A 1 352 ? -4.870 15.603 -27.111 1.00 25.09 352 LYS A N 1
ATOM 2818 C CA . LYS A 1 352 ? -4.537 16.727 -26.215 1.00 25.09 352 LYS A CA 1
ATOM 2819 C C . LYS A 1 352 ? -5.518 16.801 -25.044 1.00 25.09 352 LYS A C 1
ATOM 2821 O O . LYS A 1 352 ? -6.589 17.379 -25.165 1.00 25.09 352 LYS A O 1
ATOM 2826 N N . MET A 1 353 ? -5.122 16.267 -23.897 1.00 26.17 353 MET A N 1
ATOM 2827 C CA . MET A 1 353 ? -5.515 16.832 -22.608 1.00 26.17 353 MET A CA 1
ATOM 2828 C C . MET A 1 353 ? -4.229 17.212 -21.885 1.00 26.17 353 MET A C 1
ATOM 2830 O O . MET A 1 353 ? -3.237 16.484 -21.970 1.00 26.17 353 MET A O 1
ATOM 2834 N N . VAL A 1 354 ? -4.235 18.356 -21.200 1.00 26.44 354 VAL A N 1
ATOM 2835 C CA . VAL A 1 354 ? -3.196 18.703 -20.228 1.00 26.44 354 VAL A CA 1
ATOM 2836 C C . VAL A 1 354 ? -3.385 17.745 -19.058 1.00 26.44 354 VAL A C 1
ATOM 2838 O O . VAL A 1 354 ? -4.146 17.982 -18.130 1.00 26.44 354 VAL A O 1
ATOM 2841 N N . VAL A 1 355 ? -2.760 16.578 -19.180 1.00 31.16 355 VAL A N 1
ATOM 2842 C CA . VAL A 1 355 ? -2.660 15.604 -18.107 1.00 31.16 355 VAL A CA 1
ATOM 2843 C C . VAL A 1 355 ? -1.593 16.148 -17.166 1.00 31.16 355 VAL A C 1
ATOM 2845 O O . VAL A 1 355 ? -0.402 15.941 -17.381 1.00 31.16 355 VAL A O 1
ATOM 2848 N N . GLU A 1 356 ? -2.001 16.839 -16.105 1.00 27.56 356 GLU A N 1
ATOM 2849 C CA . GLU A 1 356 ? -1.063 17.328 -15.081 1.00 27.56 356 GLU A CA 1
ATOM 2850 C C . GLU A 1 356 ? -0.412 16.180 -14.274 1.00 27.56 356 GLU A C 1
ATOM 2852 O O . GLU A 1 356 ? 0.416 16.378 -13.385 1.00 27.56 356 GLU A O 1
ATOM 2857 N N . THR A 1 357 ? -0.719 14.928 -14.628 1.00 32.03 357 THR A N 1
ATOM 2858 C CA . THR A 1 357 ? -0.028 13.732 -14.149 1.00 32.03 357 THR A CA 1
ATOM 2859 C C . THR A 1 357 ? 0.283 12.750 -15.287 1.00 32.03 357 THR A C 1
ATOM 2861 O O . THR A 1 357 ? -0.384 11.737 -15.459 1.00 32.03 357 THR A O 1
ATOM 2864 N N . GLY A 1 358 ? 1.327 13.023 -16.076 1.00 28.83 358 GLY A N 1
ATOM 2865 C CA . GLY A 1 358 ? 1.901 12.050 -17.019 1.00 28.83 358 GLY A CA 1
ATOM 2866 C C . GLY A 1 358 ? 2.474 10.824 -16.293 1.00 28.83 358 GLY A C 1
ATOM 2867 O O . GLY A 1 358 ? 3.669 10.782 -16.002 1.00 28.83 358 GLY A O 1
ATOM 2868 N N . ARG A 1 359 ? 1.618 9.864 -15.914 1.00 42.38 359 ARG A N 1
ATOM 2869 C CA . ARG A 1 359 ? 1.989 8.704 -15.088 1.00 42.38 359 ARG A CA 1
ATOM 2870 C C . ARG A 1 359 ? 1.280 7.427 -15.562 1.00 42.38 359 ARG A C 1
ATOM 2872 O O . ARG A 1 359 ? 0.066 7.467 -15.745 1.00 42.38 359 ARG A O 1
ATOM 2879 N N . PRO A 1 360 ? 1.973 6.288 -15.730 1.00 34.75 360 PRO A N 1
ATOM 2880 C CA . PRO A 1 360 ? 1.383 5.114 -16.367 1.00 34.75 360 PRO A CA 1
ATOM 2881 C C . PRO A 1 360 ? 0.886 4.099 -15.364 1.00 34.75 360 PRO A C 1
ATOM 2883 O O . PRO A 1 360 ? 1.486 3.886 -14.314 1.00 34.75 360 PRO A O 1
ATOM 2886 N N . ALA A 1 361 ? -0.194 3.444 -15.773 1.00 34.91 361 ALA A N 1
ATOM 2887 C CA . ALA A 1 361 ? -1.005 2.513 -14.994 1.00 34.91 361 ALA A CA 1
ATOM 2888 C C . ALA A 1 361 ? -1.729 3.117 -13.783 1.00 34.91 361 ALA A C 1
ATOM 2890 O O . ALA A 1 361 ? -2.197 2.386 -12.918 1.00 34.91 361 ALA A O 1
ATOM 2891 N N . GLY A 1 362 ? -1.873 4.442 -13.752 1.00 44.44 362 GLY A N 1
ATOM 2892 C CA . GLY A 1 362 ? -2.564 5.157 -12.690 1.00 44.44 362 GLY A CA 1
ATOM 2893 C C . GLY A 1 362 ? -3.970 5.605 -13.076 1.00 44.44 362 GLY A C 1
ATOM 2894 O O . GLY A 1 362 ? -4.324 5.737 -14.247 1.00 44.44 362 GLY A O 1
ATOM 2895 N N . TRP A 1 363 ? -4.758 5.879 -12.043 1.00 45.53 363 TRP A N 1
ATOM 2896 C CA . TRP A 1 363 ? -5.944 6.722 -12.106 1.00 45.53 363 TRP A CA 1
ATOM 2897 C C . TRP A 1 363 ? -5.619 8.021 -12.846 1.00 45.53 363 TRP A C 1
ATOM 2899 O O . TRP A 1 363 ? -4.680 8.723 -12.469 1.00 45.53 363 TRP A O 1
ATOM 2909 N N . VAL A 1 364 ? -6.384 8.344 -13.888 1.00 43.97 364 VAL A N 1
ATOM 2910 C CA . VAL A 1 364 ? -6.231 9.623 -14.583 1.00 43.97 364 VAL A CA 1
ATOM 2911 C C . VAL A 1 364 ? -6.984 10.673 -13.778 1.00 43.97 364 VAL A C 1
ATOM 2913 O O . VAL A 1 364 ? -8.209 10.632 -13.679 1.00 43.97 364 VAL A O 1
ATOM 2916 N N . VAL A 1 365 ? -6.234 11.592 -13.177 1.00 44.69 365 VAL A N 1
ATOM 2917 C CA . VAL A 1 365 ? -6.787 12.761 -12.491 1.00 44.69 365 VAL A CA 1
ATOM 2918 C C . VAL A 1 365 ? -6.587 13.953 -13.412 1.00 44.69 365 VAL A C 1
ATOM 2920 O O . VAL A 1 365 ? -5.446 14.316 -13.703 1.00 44.69 365 VAL A O 1
ATOM 2923 N N . VAL A 1 366 ? -7.686 14.518 -13.909 1.00 43.72 366 VAL A N 1
ATOM 2924 C CA . VAL A 1 366 ? -7.668 15.702 -14.774 1.00 43.72 366 VAL A CA 1
ATOM 2925 C C . VAL A 1 366 ? -8.106 16.900 -13.951 1.00 43.72 366 VAL A C 1
ATOM 2927 O O . VAL A 1 366 ? -9.269 16.986 -13.575 1.00 43.72 366 VAL A O 1
ATOM 2930 N N . GLU A 1 367 ? -7.185 17.819 -13.688 1.00 35.47 367 GLU A N 1
ATOM 2931 C CA . GLU A 1 367 ? -7.491 19.119 -13.095 1.00 35.47 367 GLU A CA 1
ATOM 2932 C C . GLU A 1 367 ? -7.808 20.085 -14.246 1.00 35.47 367 GLU A C 1
ATOM 2934 O O . GLU A 1 367 ? -6.924 20.452 -15.021 1.00 35.47 367 GLU A O 1
ATOM 2939 N N . ALA A 1 368 ? -9.090 20.404 -14.459 1.00 36.03 368 ALA A N 1
ATOM 2940 C CA . ALA A 1 368 ? -9.491 21.288 -15.547 1.00 36.03 368 ALA A CA 1
ATOM 2941 C C . ALA A 1 368 ? -9.509 22.739 -15.051 1.00 36.03 368 ALA A C 1
ATOM 2943 O O . ALA A 1 368 ? -10.482 23.206 -14.468 1.00 36.03 368 ALA A O 1
ATOM 2944 N N . GLY A 1 369 ? -8.432 23.478 -15.317 1.00 28.91 369 GLY A N 1
ATOM 2945 C CA . GLY A 1 369 ? -8.453 24.937 -15.244 1.00 28.91 369 GLY A CA 1
ATOM 2946 C C . GLY A 1 369 ? -9.189 25.504 -16.459 1.00 28.91 369 GLY A C 1
ATOM 2947 O O . GLY A 1 369 ? -8.591 25.672 -17.522 1.00 28.91 369 GLY A O 1
ATOM 2948 N N . LEU A 1 370 ? -10.487 25.784 -16.337 1.00 28.95 370 LEU A N 1
ATOM 2949 C CA . LEU A 1 370 ? -11.239 26.491 -17.376 1.00 28.95 370 LEU A CA 1
ATOM 2950 C C . LEU A 1 370 ? -10.826 27.973 -17.393 1.00 28.95 370 LEU A C 1
ATOM 2952 O O . LEU A 1 370 ? -11.379 28.805 -16.680 1.00 28.95 370 LEU A O 1
ATOM 2956 N N . GLN A 1 371 ? -9.865 28.336 -18.246 1.00 30.20 371 GLN A N 1
ATOM 2957 C CA . GLN A 1 371 ? -9.699 29.729 -18.671 1.00 30.20 371 GLN A CA 1
ATOM 2958 C C . GLN A 1 371 ? -10.808 30.095 -19.671 1.00 30.20 371 GLN A C 1
ATOM 2960 O O . GLN A 1 371 ? -10.579 30.039 -20.876 1.00 30.20 371 GLN A O 1
ATOM 2965 N N . ALA A 1 372 ? -12.000 30.459 -19.178 1.00 26.69 372 ALA A N 1
ATOM 2966 C CA . ALA A 1 372 ? -12.927 31.391 -19.842 1.00 26.69 372 ALA A CA 1
ATOM 2967 C C . ALA A 1 372 ? -14.159 31.735 -18.963 1.00 26.69 372 ALA A C 1
ATOM 2969 O O . ALA A 1 372 ? -15.111 30.965 -18.904 1.00 26.69 372 ALA A O 1
ATOM 2970 N N . ASN A 1 373 ? -14.176 32.965 -18.422 1.00 24.88 373 ASN A N 1
ATOM 2971 C CA . ASN A 1 373 ? -15.330 33.726 -17.883 1.00 24.88 373 ASN A CA 1
ATOM 2972 C C . ASN A 1 373 ? -15.966 33.287 -16.531 1.00 24.88 373 ASN A C 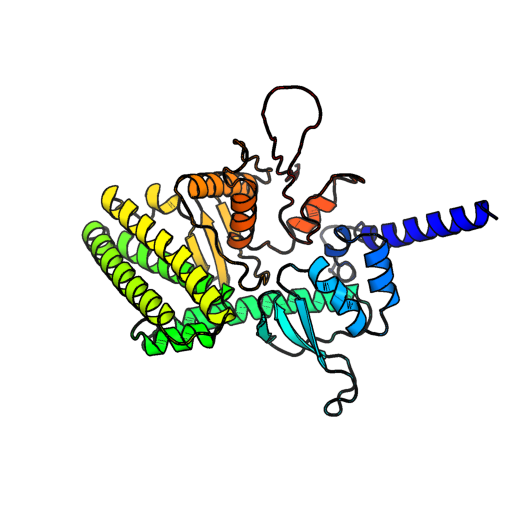1
ATOM 2974 O O . ASN A 1 373 ? -15.786 32.158 -16.092 1.00 24.88 373 ASN A O 1
ATOM 2978 N N . PRO A 1 374 ? -16.622 34.201 -15.775 1.00 33.34 374 PRO A N 1
ATOM 2979 C CA . PRO A 1 374 ? -16.394 34.345 -14.346 1.00 33.34 374 PRO A CA 1
ATOM 2980 C C . PRO A 1 374 ? -17.526 33.720 -13.530 1.00 33.34 374 PRO A C 1
ATOM 2982 O O . PRO A 1 374 ? -18.485 34.389 -13.160 1.00 33.34 374 PRO A O 1
ATOM 2985 N N . GLN A 1 375 ? -17.381 32.444 -13.195 1.00 27.14 375 GLN A N 1
ATOM 2986 C CA . GLN A 1 375 ? -17.910 31.872 -11.956 1.00 27.14 375 GLN A CA 1
ATOM 2987 C C . GLN A 1 375 ? -16.878 30.861 -11.437 1.00 27.14 375 GLN A C 1
ATOM 2989 O O . GLN A 1 375 ? -16.340 30.099 -12.237 1.00 27.14 375 GLN A O 1
ATOM 2994 N N . PRO A 1 376 ? -16.531 30.859 -10.137 1.00 28.02 376 PRO A N 1
ATOM 2995 C CA . PRO A 1 376 ? -15.443 30.033 -9.635 1.00 28.02 376 PRO A CA 1
ATOM 2996 C C . PRO A 1 376 ? -15.948 28.604 -9.418 1.00 28.02 376 PRO A C 1
ATOM 2998 O O . PRO A 1 376 ? -16.459 28.269 -8.350 1.00 28.02 376 PRO A O 1
ATOM 3001 N N . ALA A 1 377 ? -15.813 27.762 -10.436 1.00 27.17 377 ALA A N 1
ATOM 3002 C CA . ALA A 1 377 ? -15.926 26.318 -10.306 1.00 27.17 377 ALA A CA 1
ATOM 3003 C C . ALA A 1 377 ? -14.718 25.679 -11.002 1.00 27.17 377 ALA A C 1
ATOM 3005 O O . ALA A 1 377 ? -14.650 25.618 -12.226 1.00 27.17 377 ALA A O 1
ATOM 3006 N N . ASP A 1 378 ? -13.740 25.246 -10.205 1.00 30.83 378 ASP A N 1
ATOM 3007 C CA . ASP A 1 378 ? -12.657 24.387 -10.681 1.00 30.83 378 ASP A CA 1
ATOM 3008 C C . ASP A 1 378 ? -13.224 22.967 -10.828 1.00 30.83 378 ASP A C 1
ATOM 3010 O O . ASP A 1 378 ? -13.353 22.226 -9.844 1.00 30.83 378 ASP A O 1
ATOM 3014 N N . ASP A 1 379 ? -13.623 22.610 -12.047 1.00 30.48 379 ASP A N 1
ATOM 3015 C CA . ASP A 1 379 ? -14.161 21.292 -12.372 1.00 30.48 379 ASP A CA 1
ATOM 3016 C C . ASP A 1 379 ? -13.032 20.244 -12.434 1.00 30.48 379 ASP A C 1
ATOM 3018 O O . ASP A 1 379 ? -12.000 20.437 -13.077 1.00 30.48 379 ASP A O 1
ATOM 3022 N N . LEU A 1 380 ? -13.219 19.098 -11.770 1.00 35.53 380 LEU A N 1
ATOM 3023 C CA . LEU A 1 380 ? -12.232 18.011 -11.731 1.00 35.53 380 LEU A CA 1
ATOM 3024 C C . LEU A 1 380 ? -12.856 16.701 -12.227 1.00 35.53 380 LEU A C 1
ATOM 3026 O O . LEU A 1 380 ? -13.353 15.885 -11.454 1.00 35.53 380 LEU A O 1
ATOM 3030 N N . LEU A 1 381 ? -12.842 16.485 -13.541 1.00 32.34 381 LEU A N 1
ATOM 3031 C CA . LEU A 1 381 ? -13.470 15.319 -14.163 1.00 32.34 381 LEU A CA 1
ATOM 3032 C C . LEU A 1 381 ? -12.579 14.066 -13.999 1.00 32.34 381 LEU A C 1
ATOM 3034 O O . LEU A 1 381 ? -11.536 13.954 -14.645 1.00 32.34 381 LEU A O 1
ATOM 3038 N N . LEU A 1 382 ? -12.987 13.074 -13.195 1.00 36.62 382 LEU A N 1
ATOM 3039 C CA . LEU A 1 382 ? -12.413 11.724 -13.287 1.00 36.62 382 LEU A CA 1
ATOM 3040 C C . LEU A 1 382 ? -13.178 10.959 -14.377 1.00 36.62 382 LEU A C 1
ATOM 3042 O O . LEU A 1 382 ? -14.238 10.377 -14.143 1.00 36.62 382 LEU A O 1
ATOM 3046 N N . LEU A 1 383 ? -12.644 10.947 -15.596 1.00 33.19 383 LEU A N 1
ATOM 3047 C CA . LEU A 1 383 ? -13.162 10.090 -16.661 1.00 33.19 383 LEU A CA 1
ATOM 3048 C C . LEU A 1 383 ? -12.663 8.656 -16.449 1.00 33.19 383 LEU A C 1
ATOM 3050 O O . LEU A 1 383 ? -11.574 8.293 -16.882 1.00 33.19 383 LEU A O 1
ATOM 3054 N N . LEU A 1 384 ? -13.486 7.817 -15.821 1.00 32.25 384 LEU A N 1
ATOM 3055 C CA . LEU A 1 384 ? -13.489 6.388 -16.137 1.00 32.25 384 LEU A CA 1
ATOM 3056 C C . LEU A 1 384 ? -14.694 6.146 -17.036 1.00 32.25 384 LEU A C 1
ATOM 3058 O O . LEU A 1 384 ? -15.800 5.891 -16.564 1.00 32.25 384 LEU A O 1
ATOM 3062 N N . THR A 1 385 ? -14.498 6.296 -18.342 1.00 25.52 385 THR A N 1
ATOM 3063 C CA . THR A 1 385 ? -15.474 5.819 -19.317 1.00 25.52 385 THR A CA 1
ATOM 3064 C C . THR A 1 385 ? -15.191 4.347 -19.562 1.00 25.52 385 THR A C 1
ATOM 3066 O O . THR A 1 385 ? -14.203 4.000 -20.207 1.00 25.52 385 THR A O 1
ATOM 3069 N N . MET A 1 386 ? -16.040 3.467 -19.027 1.00 27.77 386 MET A N 1
ATOM 3070 C CA . MET A 1 386 ? -16.096 2.075 -19.463 1.00 27.77 386 MET A CA 1
ATOM 3071 C C . MET A 1 386 ? -17.517 1.645 -19.793 1.00 27.77 386 MET A C 1
ATOM 3073 O O . MET A 1 386 ? -18.206 1.083 -18.951 1.00 27.77 386 MET A O 1
ATOM 3077 N N . ASP A 1 387 ? -17.950 1.920 -21.027 1.00 26.28 387 ASP A N 1
ATOM 3078 C CA . ASP A 1 387 ? -19.305 1.584 -21.472 1.00 26.28 387 ASP A CA 1
ATOM 3079 C C . ASP A 1 387 ? -19.474 0.132 -21.932 1.00 26.28 387 ASP A C 1
ATOM 3081 O O . ASP A 1 387 ? -18.687 -0.352 -22.755 1.00 26.28 387 ASP A O 1
ATOM 3085 N N . SER A 1 388 ? -20.591 -0.413 -21.423 1.00 25.56 388 SER A N 1
ATOM 3086 C CA . SER A 1 388 ? -21.516 -1.458 -21.909 1.00 25.56 388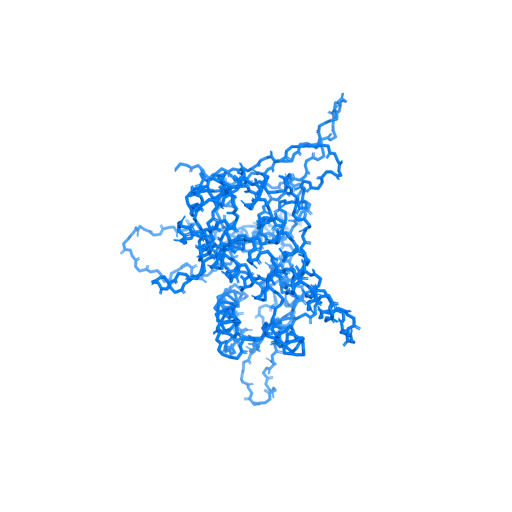 SER A CA 1
ATOM 3087 C C . SER A 1 388 ? -20.946 -2.815 -22.294 1.00 25.56 388 SER A C 1
ATOM 3089 O O . SER A 1 388 ? -20.384 -2.915 -23.409 1.00 25.56 388 SER A O 1
#

Radius of gyration: 23.28 Å; chains: 1; bounding box: 54×55×76 Å

Organism: Haematococcus lacustris (NCBI:txid44745)

InterPro domains:
  IPR013602 Dynein heavy chain, linker [PF08393] (38-136)
  IPR026983 Dynein heavy chain [PTHR45703] (2-333)
  IPR027417 P-loop containing nucleoside triphosphate hydrolase [G3DSA:3.40.50.300] (294-345)
  IPR035699 Dynein heavy chain, hydrolytic ATP-binding dynein motor region [PF12774] (279-333)
  IPR042228 Dynein heavy chain, linker, subdomain 3 [G3DSA:3.20.180.20] (39-142)

Secondary structure (DSSP, 8-state):
-HHHHHHHHHHHHHHHHHHHHTT-----TTS---SGGG--GGGGGS-HHHHHHHHHTTT-HHHHHHHHHHH-SS-SEEEEEPTTGGG-SS-EEEEEE-TTS-EEEEEEEEE--S-HHHHHHHHHHHHHHHHHHHHHHHHHHHSSTT-TTS-HHHHHHHHHHS-HHHHHHHHHHHHHHHHHHHHS-TTTHHHHHHHHHHHHHHHHHHHHHHHTS---HHHHHHHHHHHHHHHHHHHHHHHHHHTT--STTSHHHHTS-EEEEETTTTEEEEEETTEEEE-------S-------HHHHHHHHHHHHHHHTT--------TTSSHHHHHHHHHHHH---TTHHHHHHHHH--S----S---TTS-----B---SSS----B---------